Protein AF-0000000087106185 (afdb_homodimer)

InterPro domains:
  IPR029058 Alpha/Beta hydrolase fold [G3DSA:3.40.50.1820] (32-347)
  IPR029058 Alpha/Beta hydrolase fold [SSF53474] (45-347)

Nearest PDB structures (foldseek):
  5g5m-assembly1_A  TM=6.122E-01  e=4.059E-08  Pyrococcus furiosus
  5lcn-assembly2_B  TM=5.912E-01  e=7.758E-08  Pyrococcus furiosus DSM 3638
  5g5c-assembly1_A-2  TM=5.965E-01  e=1.668E-07  Pyrococcus furiosus
  5lcn-assembly1_A  TM=5.802E-01  e=1.877E-07  Pyrococcus furiosus DSM 3638
  5hdf-assembly1_B  TM=4.181E-01  e=1.668E-07  Streptomyces albus

Foldseek 3Di:
DPDDFQLPDDPDDPQAAFDWDFFQDPNWTKIKGRLVVCLVLLAQEEEEEEEAEAQQDFQVSCVSLQSRLQVVLSVVLVPDPPNPHRYHYMYMTTGFDLYDVNNDDPLLSDAVVSPNLQVLVSLVCRLVRVLVVVLVCVVCVLVRSQVVVVPDDDGHSRNHYHQAYEYEYAHSGLQSNQLNQQPPPRHQEYERHLYALQSPLLVLVSCVVSVPPQADVVVPRPSVCCDPNHNVVNLVVCLVGRNCNVLPRPDDQDQDADDDPVSLVSNLVSCLNGHQQGEYEYEHECAEPNRHVVNRVSVLVHVVVCCVPVVVVSNYHYHYDYDYPGYSHCDPVNSVVRSVRVSVVSVPDDDVVVVVVVVD/DPDDFQLPDDPDDPQAAFDWDFFQDPNWTKIKGRLVVCLVLLAQEEEEEEEAEAQQDFQVSCVSLQSNLQVVLSVVLVPDPDNPHRYHYMYMTTGFDCYDVRNDDPLLSDAVLSPNLQVLVSLVCRLVRVLVVVLVCVVCVLVRSQVVVVVDDDRHSRNHYHQAYEYEYAHSGLQSNQLNQQPPPRHQEYERHLHALQSPLLVLVSCVVSVPPQADVVVPRPSVCCDPNHNVVNLVVCLVGRNCNVLPRPDDQDPDADDDPVSLVSNLVSCLNGHQQGEYEYEHECAEPNRHVVNRVSVLVHVVVCCVPVVVVSNYHYHYDYDYPGYSHCDPVNSVVRSVRVSVVSVPDDDVVPVVVVVD

Solvent-accessible surface area (backbone atoms only — not comparable to full-atom values): 38079 Å² total; per-residue (Å²): 124,84,76,75,69,35,62,62,75,71,89,83,69,80,58,58,83,54,48,73,46,76,44,80,52,59,58,36,67,30,38,32,32,26,62,72,59,40,64,84,62,60,29,57,34,28,36,40,35,40,43,32,45,35,76,94,42,29,34,72,66,45,45,60,60,39,20,40,47,38,47,53,52,51,54,53,55,68,67,51,80,71,78,62,92,43,67,37,56,33,28,36,24,40,50,44,51,37,19,55,96,46,52,79,46,75,55,60,72,28,46,59,88,69,66,13,78,53,26,54,61,36,49,48,33,28,27,55,41,42,37,51,52,48,55,58,41,68,36,40,46,58,42,52,51,35,51,60,47,41,74,41,98,72,57,68,55,66,88,42,44,74,80,44,34,34,36,38,9,34,36,49,13,4,32,18,36,45,26,29,40,51,66,34,83,69,37,44,32,37,33,25,32,40,40,44,46,28,60,67,55,48,50,48,52,49,33,54,77,64,64,38,88,59,40,38,77,90,61,73,35,57,66,24,62,52,25,92,66,34,22,53,42,46,50,53,37,36,35,70,48,28,54,42,19,56,77,42,44,94,53,76,68,62,90,59,82,83,75,53,64,68,58,47,51,56,51,47,56,54,41,58,74,30,43,50,55,22,36,41,36,39,39,32,20,62,53,11,80,84,55,37,44,78,54,27,41,53,55,52,54,43,52,53,51,37,40,69,52,91,40,38,87,42,50,47,45,78,45,80,47,71,40,77,85,32,37,69,56,62,42,70,69,54,51,52,52,47,44,54,53,52,51,51,54,62,70,62,57,72,64,75,78,60,61,67,57,70,78,101,126,84,76,75,69,35,63,62,75,70,90,83,68,81,58,59,83,53,48,74,45,76,46,79,52,57,57,36,66,30,38,34,31,27,60,71,60,40,65,84,62,60,29,58,34,28,35,40,33,40,43,32,44,34,76,95,41,30,33,74,67,46,44,60,61,38,21,40,47,38,47,53,52,50,53,52,55,68,67,51,80,72,76,71,86,43,67,36,56,32,31,34,26,40,49,45,50,36,18,56,96,45,53,80,46,74,56,61,72,27,46,59,86,70,65,14,78,54,26,55,62,35,49,50,32,27,28,54,41,41,35,51,52,47,56,60,41,69,37,39,46,58,43,53,53,34,51,59,44,42,75,42,100,73,58,69,55,66,90,42,44,74,79,44,34,33,36,39,10,33,37,50,13,4,32,18,37,44,28,29,39,51,65,34,84,70,36,43,33,37,33,24,32,41,41,43,48,28,61,68,54,47,51,48,52,50,34,54,76,63,64,39,88,58,41,39,77,90,60,74,35,57,64,24,61,53,25,93,66,35,21,53,40,47,51,52,38,36,34,70,49,29,53,42,20,56,76,42,45,94,53,77,67,62,90,60,83,84,76,54,64,68,58,46,53,56,49,46,56,55,41,57,74,30,40,52,54,22,36,41,38,39,38,31,20,62,55,12,80,85,57,37,44,78,54,26,41,55,56,52,53,43,52,53,51,37,40,71,52,92,40,39,86,43,50,48,44,80,44,79,47,70,40,79,85,32,37,68,56,63,43,70,69,53,51,53,53,46,44,54,52,52,51,49,54,62,71,63,57,72,65,74,78,59,61,68,57,69,75,101

Sequence (720 aa):
MPEQNPMQPTAGSSSPTVSKSTILMSGLLVDVYGLAELSPLRPTAVSVLWLYHGRGRAKEDMGAFASRIVSQHNAAAAATSSPATKRGLIAVAFDQRNHGSRLVSDKANESWRGGNERHAVDMYAMVAGMVSDTSGLIDVVEGYLKSELGSGAGAGAGEWRVDQHVALGVSLGGHSTWQALFGEERMVGGVVIIGCPDYMALMSDRAQRSKLATFSAEDAGASFLGSRDFPSDLVAACLRHDPKGILFGTGPVPTSAVSEAAEQQRLRGLLDARVRGKKFLVCSGGDDKLVPYSKAKPFVDFFEEATRTWYADGGVVFENIVYEGVGHAFSEGMIEDSCRFLLDVVNGAAEKGAESRSKIMPEQNPMQPTAGSSSPTVSKSTILMSGLLVDVYGLAELSPLRPTAVSVLWLYHGRGRAKEDMGAFASRIVSQHNAAAAATSSPATKRGLIAVAFDQRNHGSRLVSDKANESWRGGNERHAVDMYAMVAGMVSDTSGLIDVVEGYLKSELGSGAGAGAGEWRVDQHVALGVSLGGHSTWQALFGEERMVGGVVIIGCPDYMALMSDRAQRSKLATFSAEDAGASFLGSRDFPSDLVAACLRHDPKGILFGTGPVPTSAVSEAAEQQRLRGLLDARVRGKKFLVCSGGDDKLVPYSKAKPFVDFFEEATRTWYADGGVVFENIVYEGVGHAFSEGMIEDSCRFLLDVVNGAAEKGAESRSKI

Organism: NCBI:txid702518

Structure (mmCIF, N/CA/C/O backbone):
data_AF-0000000087106185-model_v1
#
loop_
_entity.id
_entity.type
_entity.pdbx_description
1 polymer 'Uncharacterized protein'
#
loop_
_atom_site.group_PDB
_atom_site.id
_atom_site.type_symbol
_atom_site.label_atom_id
_atom_site.label_alt_id
_atom_site.label_comp_id
_atom_site.label_asym_id
_atom_site.label_entity_id
_atom_site.label_seq_id
_atom_site.pdbx_PDB_ins_code
_atom_site.Cartn_x
_atom_site.Cartn_y
_atom_site.Cartn_z
_atom_site.occupancy
_atom_site.B_iso_or_equiv
_atom_site.auth_seq_id
_atom_site.auth_comp_id
_atom_site.auth_asym_id
_atom_site.auth_atom_id
_atom_site.pdbx_PDB_model_num
ATOM 1 N N . MET A 1 1 ? 16.672 11.109 25.281 1 42.31 1 MET A N 1
ATOM 2 C CA . MET A 1 1 ? 15.469 11.492 26.016 1 42.31 1 MET A CA 1
ATOM 3 C C . MET A 1 1 ? 14.227 11.25 25.172 1 42.31 1 MET A C 1
ATOM 5 O O . MET A 1 1 ? 14.258 11.383 23.953 1 42.31 1 MET A O 1
ATOM 9 N N . PRO A 1 2 ? 13.297 10.516 25.812 1 50.59 2 PRO A N 1
ATOM 10 C CA . PRO A 1 2 ? 12.094 10.273 25.016 1 50.59 2 PRO A CA 1
ATOM 11 C C . PRO A 1 2 ? 11.5 11.555 24.438 1 50.59 2 PRO A C 1
ATOM 13 O O . PRO A 1 2 ? 11.531 12.602 25.109 1 50.59 2 PRO A O 1
ATOM 16 N N . GLU A 1 3 ? 11.398 11.617 23.156 1 64.88 3 GLU A N 1
ATOM 17 C CA . GLU A 1 3 ? 10.797 12.766 22.484 1 64.88 3 GLU A CA 1
ATOM 18 C C . GLU A 1 3 ? 9.469 13.141 23.141 1 64.88 3 GLU A C 1
ATOM 20 O O . GLU A 1 3 ? 8.703 12.266 23.547 1 64.88 3 GLU A O 1
ATOM 25 N N . GLN A 1 4 ? 9.344 14.406 23.531 1 72.88 4 GLN A N 1
ATOM 26 C CA . GLN A 1 4 ? 8.109 14.93 24.109 1 72.88 4 GLN A CA 1
ATOM 27 C C . GLN A 1 4 ? 6.902 14.586 23.234 1 72.88 4 GLN A C 1
ATOM 29 O O . GLN A 1 4 ? 6.988 14.633 22.016 1 72.88 4 GLN A O 1
ATOM 34 N N . ASN A 1 5 ? 5.871 14.055 23.844 1 81.19 5 ASN A N 1
ATOM 35 C CA . ASN A 1 5 ? 4.613 13.789 23.156 1 81.19 5 ASN A CA 1
ATOM 36 C C . ASN A 1 5 ? 3.992 15.07 22.609 1 81.19 5 ASN A C 1
ATOM 38 O O . ASN A 1 5 ? 3.59 15.945 23.375 1 81.19 5 ASN A O 1
ATOM 42 N N . PRO A 1 6 ? 3.916 15.195 21.391 1 84.81 6 PRO A N 1
ATOM 43 C CA . PRO A 1 6 ? 3.369 16.438 20.812 1 84.81 6 PRO A CA 1
ATOM 44 C C . PRO A 1 6 ? 1.867 16.578 21.047 1 84.81 6 PRO A C 1
ATOM 46 O O . PRO A 1 6 ? 1.305 17.656 20.828 1 84.81 6 PRO A O 1
ATOM 49 N N . MET A 1 7 ? 1.148 15.516 21.469 1 80.56 7 MET A N 1
ATOM 50 C CA . MET A 1 7 ? -0.306 15.539 21.594 1 80.56 7 MET A CA 1
ATOM 51 C C . MET A 1 7 ? -0.729 15.602 23.062 1 80.56 7 MET A C 1
ATOM 53 O O . MET A 1 7 ? -1.841 15.195 23.406 1 80.56 7 MET A O 1
ATOM 57 N N . GLN A 1 8 ? 0.095 16.031 23.891 1 72 8 GLN A N 1
ATOM 58 C CA . GLN A 1 8 ? -0.279 16.094 25.312 1 72 8 GLN A CA 1
ATOM 59 C C . GLN A 1 8 ? -1.51 16.969 25.516 1 72 8 GLN A C 1
ATOM 61 O O . GLN A 1 8 ? -1.581 18.078 24.984 1 72 8 GLN A O 1
ATOM 66 N N . PRO A 1 9 ? -2.578 16.219 26.031 1 61.91 9 PRO A N 1
ATOM 67 C CA . PRO A 1 9 ? -3.793 17 26.281 1 61.91 9 PRO A CA 1
ATOM 68 C C . PRO A 1 9 ? -3.537 18.234 27.156 1 61.91 9 PRO A C 1
ATOM 70 O O . PRO A 1 9 ? -2.639 18.219 28 1 61.91 9 PRO A O 1
ATOM 73 N N . THR A 1 10 ? -3.934 19.375 26.688 1 51.44 10 THR A N 1
ATOM 74 C CA . THR A 1 10 ? -3.936 20.5 27.609 1 51.44 10 THR A CA 1
ATOM 75 C C . THR A 1 10 ? -4.785 20.172 28.844 1 51.44 10 THR A C 1
ATOM 77 O O . THR A 1 10 ? -5.844 19.562 28.719 1 51.44 10 THR A O 1
ATOM 80 N N . ALA A 1 11 ? -4.309 20.25 30.062 1 45.72 11 ALA A N 1
ATOM 81 C CA . ALA A 1 11 ? -4.949 20.078 31.359 1 45.72 11 ALA A CA 1
ATOM 82 C C . ALA A 1 11 ? -6.316 20.75 31.391 1 45.72 11 ALA A C 1
ATOM 84 O O . ALA A 1 11 ? -6.457 21.906 30.969 1 45.72 11 ALA A O 1
ATOM 85 N N . GLY A 1 12 ? -7.551 20 31.672 1 46.62 12 GLY A N 1
ATOM 86 C CA . GLY A 1 12 ? -8.844 20.531 32.062 1 46.62 12 GLY A CA 1
ATOM 87 C C . GLY A 1 12 ? -9.945 20.25 31.062 1 46.62 12 GLY A C 1
ATOM 88 O O . GLY A 1 12 ? -11.094 20.641 31.266 1 46.62 12 GLY A O 1
ATOM 89 N N . SER A 1 13 ? -9.695 20.172 29.75 1 50.31 13 SER A N 1
ATOM 90 C CA . SER A 1 13 ? -10.852 20.266 28.859 1 50.31 13 SER A CA 1
ATOM 91 C C . SER A 1 13 ? -11.57 18.922 28.75 1 50.31 13 SER A C 1
ATOM 93 O O . SER A 1 13 ? -10.93 17.891 28.531 1 50.31 13 SER A O 1
ATOM 95 N N . SER A 1 14 ? -12.648 18.812 29.484 1 53.62 14 SER A N 1
ATOM 96 C CA . SER A 1 14 ? -13.586 17.703 29.344 1 53.62 14 SER A CA 1
ATOM 97 C C . SER A 1 14 ? -13.859 17.391 27.875 1 53.62 14 SER A C 1
ATOM 99 O O . SER A 1 14 ? -14.367 18.234 27.141 1 53.62 14 SER A O 1
ATOM 101 N N . SER A 1 15 ? -13.086 16.625 27.203 1 62.66 15 SER A N 1
ATOM 102 C CA . SER A 1 15 ? -13.344 16.281 25.797 1 62.66 15 SER A CA 1
ATOM 103 C C . SER A 1 15 ? -14.711 15.617 25.641 1 62.66 15 SER A C 1
ATOM 105 O O . SER A 1 15 ? -15.078 14.742 26.422 1 62.66 15 SER A O 1
ATOM 107 N N . PRO A 1 16 ? -15.633 16.312 24.875 1 71.38 16 PRO A N 1
ATOM 108 C CA . PRO A 1 16 ? -16.891 15.602 24.609 1 71.38 16 PRO A CA 1
ATOM 109 C C . PRO A 1 16 ? -16.688 14.125 24.281 1 71.38 16 PRO A C 1
ATOM 111 O O . PRO A 1 16 ? -15.578 13.719 23.906 1 71.38 16 PRO A O 1
ATOM 114 N N . THR A 1 17 ? -17.578 13.328 24.781 1 86.31 17 THR A N 1
ATOM 115 C CA . THR A 1 17 ? -17.453 11.891 24.562 1 86.31 17 THR A CA 1
ATOM 116 C C . THR A 1 17 ? -18.312 11.453 23.375 1 86.31 17 THR A C 1
ATOM 118 O O . THR A 1 17 ? -19.484 11.805 23.297 1 86.31 17 THR A O 1
ATOM 121 N N . VAL A 1 18 ? -17.703 11.039 22.391 1 95.12 18 VAL A N 1
ATOM 122 C CA . VAL A 1 18 ? -18.391 10.352 21.312 1 95.12 18 VAL A CA 1
ATOM 123 C C . VAL A 1 18 ? -18.141 8.852 21.406 1 95.12 18 VAL A C 1
ATOM 125 O O . VAL A 1 18 ? -17.266 8.406 22.156 1 95.12 18 VAL A O 1
ATOM 128 N N . SER A 1 19 ? -19.031 8.102 20.719 1 97.06 19 SER A N 1
ATOM 129 C CA . SER A 1 19 ? -18.844 6.652 20.734 1 97.06 19 SER A CA 1
ATOM 130 C C . SER A 1 19 ? -17.484 6.27 20.156 1 97.06 19 SER A C 1
ATOM 132 O O . SER A 1 19 ? -16.938 6.977 19.312 1 97.06 19 SER A O 1
ATOM 134 N N . LYS A 1 20 ? -16.891 5.23 20.641 1 97.44 20 LYS A N 1
ATOM 135 C CA . LYS A 1 20 ? -15.664 4.637 20.125 1 97.44 20 LYS A CA 1
ATOM 136 C C . LYS A 1 20 ? -15.805 3.125 19.969 1 97.44 20 LYS A C 1
ATOM 138 O O . LYS A 1 20 ? -16.219 2.439 20.906 1 97.44 20 LYS A O 1
ATOM 143 N N . SER A 1 21 ? -15.547 2.635 18.844 1 96.75 21 SER A N 1
ATOM 144 C CA . SER A 1 21 ? -15.469 1.201 18.594 1 96.75 21 SER A CA 1
ATOM 145 C C . SER A 1 21 ? -14.133 0.828 17.953 1 96.75 21 SER A C 1
ATOM 147 O O . SER A 1 21 ? -13.594 1.572 17.125 1 96.75 21 SER A O 1
ATOM 149 N N . THR A 1 22 ? -13.531 -0.241 18.391 1 98.25 22 THR A N 1
ATOM 150 C CA . THR A 1 22 ? -12.344 -0.775 17.734 1 98.25 22 THR A CA 1
ATOM 151 C C . THR A 1 22 ? -12.703 -1.951 16.828 1 98.25 22 THR A C 1
ATOM 153 O O . THR A 1 22 ? -13.227 -2.963 17.297 1 98.25 22 THR A O 1
ATOM 156 N N . ILE A 1 23 ? -12.516 -1.803 15.609 1 98 23 ILE A N 1
ATOM 157 C CA . ILE A 1 23 ? -12.875 -2.789 14.602 1 98 23 ILE A CA 1
ATOM 158 C C . ILE A 1 23 ? -11.617 -3.338 13.938 1 98 23 ILE A C 1
ATOM 160 O O . ILE A 1 23 ? -10.719 -2.574 13.562 1 98 23 ILE A O 1
ATOM 164 N N . LEU A 1 24 ? -11.477 -4.66 13.867 1 98 24 LEU A N 1
ATOM 165 C CA . LEU A 1 24 ? -10.398 -5.254 13.086 1 98 24 LEU A CA 1
ATOM 166 C C . LEU A 1 24 ? -10.672 -5.129 11.594 1 98 24 LEU A C 1
ATOM 168 O O . LEU A 1 24 ? -11.648 -5.691 11.086 1 98 24 LEU A O 1
ATOM 172 N N . MET A 1 25 ? -9.883 -4.301 10.922 1 97.88 25 MET A N 1
ATOM 173 C CA . MET A 1 25 ? -9.977 -4.121 9.477 1 97.88 25 MET A CA 1
ATOM 174 C C . MET A 1 25 ? -8.656 -4.5 8.797 1 97.88 25 MET A C 1
ATOM 176 O O . MET A 1 25 ? -7.637 -3.842 9.008 1 97.88 25 MET A O 1
ATOM 180 N N . SER A 1 26 ? -8.664 -5.484 7.973 1 94.31 26 SER A N 1
ATOM 181 C CA . SER A 1 26 ? -7.484 -5.824 7.18 1 94.31 26 SER A CA 1
ATOM 182 C C . SER A 1 26 ? -6.27 -6.074 8.07 1 94.31 26 SER A C 1
ATOM 184 O O . SER A 1 26 ? -5.188 -5.543 7.816 1 94.31 26 SER A O 1
ATOM 186 N N . GLY A 1 27 ? -6.48 -6.691 9.148 1 95.94 27 GLY A N 1
ATOM 187 C CA . GLY A 1 27 ? -5.391 -7.051 10.047 1 95.94 27 GLY A CA 1
ATOM 188 C C . GLY A 1 27 ? -4.961 -5.914 10.953 1 95.94 27 GLY A C 1
ATOM 189 O O . GLY A 1 27 ? -3.967 -6.027 11.672 1 95.94 27 GLY A O 1
ATOM 190 N N . LEU A 1 28 ? -5.676 -4.805 10.938 1 98.19 28 LEU A N 1
ATOM 191 C CA . LEU A 1 28 ? -5.359 -3.635 11.75 1 98.19 28 LEU A CA 1
ATOM 192 C C . LEU A 1 28 ? -6.484 -3.344 12.742 1 98.19 28 LEU A C 1
ATOM 194 O O . LEU A 1 28 ? -7.664 -3.391 12.383 1 98.19 28 LEU A O 1
ATOM 198 N N . LEU A 1 29 ? -6.109 -3.129 13.992 1 98.69 29 LEU A N 1
ATOM 199 C CA . LEU A 1 29 ? -7.082 -2.633 14.961 1 98.69 29 LEU A CA 1
ATOM 200 C C . LEU A 1 29 ? -7.359 -1.148 14.742 1 98.69 29 LEU A C 1
ATOM 202 O O . LEU A 1 29 ? -6.496 -0.307 15 1 98.69 29 LEU A O 1
ATOM 206 N N . VAL A 1 30 ? -8.578 -0.856 14.305 1 98.81 30 VAL A N 1
ATOM 207 C CA . VAL A 1 30 ? -8.93 0.501 13.906 1 98.81 30 VAL A CA 1
ATOM 208 C C . VAL A 1 30 ? -9.938 1.084 14.891 1 98.81 30 VAL A C 1
ATOM 210 O O . VAL A 1 30 ? -11.031 0.54 15.062 1 98.81 30 VAL A O 1
ATOM 213 N N . ASP A 1 31 ? -9.57 2.154 15.539 1 98.81 31 ASP A N 1
ATOM 214 C CA . ASP A 1 31 ? -10.508 2.893 16.375 1 98.81 31 ASP A CA 1
ATOM 215 C C . ASP A 1 31 ? -11.398 3.807 15.531 1 98.81 31 ASP A C 1
ATOM 217 O O . ASP A 1 31 ? -10.891 4.625 14.758 1 98.81 31 ASP A O 1
ATOM 221 N N . VAL A 1 32 ? -12.664 3.602 15.688 1 98.75 32 VAL A N 1
ATOM 222 C CA . VAL A 1 32 ? -13.641 4.418 14.977 1 98.75 32 VAL A CA 1
ATOM 223 C C . VAL A 1 32 ? -14.406 5.281 15.977 1 98.75 32 VAL A C 1
ATOM 225 O O . VAL A 1 32 ? -15.062 4.762 16.891 1 98.75 32 VAL A O 1
ATOM 228 N N . TYR A 1 33 ? -14.352 6.59 15.828 1 98.5 33 TYR A N 1
ATOM 229 C CA . TYR A 1 33 ? -15.031 7.551 16.688 1 98.5 33 TYR A CA 1
ATOM 230 C C . TYR A 1 33 ? -16.266 8.117 15.992 1 98.5 33 TYR A C 1
ATOM 232 O O . TYR A 1 33 ? -16.172 8.625 14.875 1 98.5 33 TYR A O 1
ATOM 240 N N . GLY A 1 34 ? -17.438 7.992 16.656 1 97.5 34 GLY A N 1
ATOM 241 C CA . GLY A 1 34 ? -18.672 8.602 16.156 1 97.5 34 GLY A CA 1
ATOM 242 C C . GLY A 1 34 ? -19.531 7.652 15.352 1 97.5 34 GLY A C 1
ATOM 243 O O . GLY A 1 34 ? -20.484 8.07 14.703 1 97.5 34 GLY A O 1
ATOM 244 N N . LEU A 1 35 ? -19.203 6.352 15.359 1 96.38 35 LEU A N 1
ATOM 245 C CA . LEU A 1 35 ? -19.922 5.41 14.508 1 96.38 35 LEU A CA 1
ATOM 246 C C . LEU A 1 35 ? -21.359 5.258 14.969 1 96.38 35 LEU A C 1
ATOM 248 O O . LEU A 1 35 ? -22.281 5.297 14.156 1 96.38 35 LEU A O 1
ATOM 252 N N . ALA A 1 36 ? -21.609 5.074 16.234 1 93.94 36 ALA A N 1
ATOM 253 C CA . ALA A 1 36 ? -22.953 4.852 16.766 1 93.94 36 ALA A CA 1
ATOM 254 C C . ALA A 1 36 ? -23.859 6.047 16.5 1 93.94 36 ALA A C 1
ATOM 256 O O . ALA A 1 36 ? -25.062 5.891 16.328 1 93.94 36 ALA A O 1
ATOM 257 N N . GLU A 1 37 ? -23.281 7.219 16.453 1 92.75 37 GLU A N 1
ATOM 258 C CA . GLU A 1 37 ? -24.031 8.453 16.266 1 92.75 37 GLU A CA 1
ATOM 259 C C . GLU A 1 37 ? -24.578 8.562 14.852 1 92.75 37 GLU A C 1
ATOM 261 O O . GLU A 1 37 ? -25.469 9.383 14.578 1 92.75 37 GLU A O 1
ATOM 266 N N . LEU A 1 38 ? -24.109 7.711 13.914 1 91.5 38 LEU A N 1
ATOM 267 C CA . LEU A 1 38 ? -24.578 7.77 12.531 1 91.5 38 LEU A CA 1
ATOM 268 C C . LEU A 1 38 ? -26.016 7.281 12.422 1 91.5 38 LEU A C 1
ATOM 270 O O . LEU A 1 38 ? -26.781 7.754 11.578 1 91.5 38 LEU A O 1
ATOM 274 N N . SER A 1 39 ? -26.375 6.332 13.258 1 87.75 39 SER A N 1
ATOM 275 C CA . SER A 1 39 ? -27.688 5.699 13.148 1 87.75 39 SER A CA 1
ATOM 276 C C . SER A 1 39 ? -28.797 6.707 13.367 1 87.75 39 SER A C 1
ATOM 278 O O . SER A 1 39 ? -29.688 6.855 12.523 1 87.75 39 SER A O 1
ATOM 280 N N . PRO A 1 40 ? -28.734 7.457 14.461 1 86 40 PRO A N 1
ATOM 281 C CA . PRO A 1 40 ? -29.797 8.445 14.648 1 86 40 PRO A CA 1
ATOM 282 C C . PRO A 1 40 ? -29.703 9.609 13.664 1 86 40 PRO A C 1
ATOM 284 O O . PRO A 1 40 ? -30.719 10.242 13.359 1 86 40 PRO A O 1
ATOM 287 N N . LEU A 1 41 ? -28.578 9.859 13.109 1 84.5 41 LEU A N 1
ATOM 288 C CA . LEU A 1 41 ? -28.391 10.945 12.156 1 84.5 41 LEU A CA 1
ATOM 289 C C . LEU A 1 41 ? -28.984 10.578 10.797 1 84.5 41 LEU A C 1
ATOM 291 O O . LEU A 1 41 ? -29.5 11.445 10.086 1 84.5 41 LEU A O 1
ATOM 295 N N . ARG A 1 42 ? -28.922 9.305 10.461 1 83.94 42 ARG A N 1
ATOM 296 C CA . ARG A 1 42 ? -29.406 8.773 9.188 1 83.94 42 ARG A CA 1
ATOM 297 C C . ARG A 1 42 ? -28.859 9.586 8.016 1 83.94 42 ARG A C 1
ATOM 299 O O . ARG A 1 42 ? -29.625 10.062 7.176 1 83.94 42 ARG A O 1
ATOM 306 N N . PRO A 1 43 ? -27.562 9.672 7.965 1 88.88 43 PRO A N 1
ATOM 307 C CA . PRO A 1 43 ? -26.984 10.453 6.867 1 88.88 43 PRO A CA 1
ATOM 308 C C . PRO A 1 43 ? -27.125 9.766 5.516 1 88.88 43 PRO A C 1
ATOM 310 O O . PRO A 1 43 ? -27.438 8.57 5.457 1 88.88 43 PRO A O 1
ATOM 313 N N . THR A 1 44 ? -27.016 10.594 4.484 1 87.38 44 THR A N 1
ATOM 314 C CA . THR A 1 44 ? -26.969 10.016 3.145 1 87.38 44 THR A CA 1
ATOM 315 C C . THR A 1 44 ? -25.516 9.773 2.715 1 87.38 44 THR A C 1
ATOM 317 O O . THR A 1 44 ? -25.25 8.898 1.884 1 87.38 44 THR A O 1
ATOM 320 N N . ALA A 1 45 ? -24.656 10.594 3.281 1 93.5 45 ALA A N 1
ATOM 321 C CA . ALA A 1 45 ? -23.219 10.5 2.979 1 93.5 45 ALA A CA 1
ATOM 322 C C . ALA A 1 45 ? -22.391 10.641 4.246 1 93.5 45 ALA A C 1
ATOM 324 O O . ALA A 1 45 ? -22.797 11.312 5.195 1 93.5 45 ALA A O 1
ATOM 325 N N . VAL A 1 46 ? -21.281 9.977 4.223 1 96.25 46 VAL A N 1
ATOM 326 C CA . VAL A 1 46 ? -20.406 10 5.387 1 96.25 46 VAL A CA 1
ATOM 327 C C . VAL A 1 46 ? -19 10.375 4.961 1 96.25 46 VAL A C 1
ATOM 329 O O . VAL A 1 46 ? -18.469 9.852 3.977 1 96.25 46 VAL A O 1
ATOM 332 N N . SER A 1 47 ? -18.375 11.359 5.648 1 98.12 47 SER A N 1
ATOM 333 C CA . SER A 1 47 ? -16.953 11.672 5.539 1 98.12 47 SER A CA 1
ATOM 334 C C . SER A 1 47 ? -16.141 10.906 6.578 1 98.12 47 SER A C 1
ATOM 336 O O . SER A 1 47 ? -16.562 10.773 7.73 1 98.12 47 SER A O 1
ATOM 338 N N . VAL A 1 48 ? -15.031 10.359 6.152 1 98.88 48 VAL A N 1
ATOM 339 C CA . VAL A 1 48 ? -14.109 9.695 7.062 1 98.88 48 VAL A CA 1
ATOM 340 C C . VAL A 1 48 ? -12.852 10.539 7.242 1 98.88 48 VAL A C 1
ATOM 342 O O . VAL A 1 48 ? -12.188 10.891 6.266 1 98.88 48 VAL A O 1
ATOM 345 N N . LEU A 1 49 ? -12.562 10.906 8.469 1 98.94 49 LEU A N 1
ATOM 346 C CA . LEU A 1 49 ? -11.328 11.57 8.844 1 98.94 49 LEU A CA 1
ATOM 347 C C . LEU A 1 49 ? -10.297 10.562 9.352 1 98.94 49 LEU A C 1
ATOM 349 O O . LEU A 1 49 ? -10.484 9.961 10.406 1 98.94 49 LEU A O 1
ATOM 353 N N . TRP A 1 50 ? -9.258 10.391 8.625 1 99 50 TRP A N 1
ATOM 354 C CA . TRP A 1 50 ? -8.148 9.508 9.008 1 99 50 TRP A CA 1
ATOM 355 C C . TRP A 1 50 ? -7.141 10.25 9.875 1 99 50 TRP A C 1
ATOM 357 O O . TRP A 1 50 ? -6.625 11.305 9.477 1 99 50 TRP A O 1
ATOM 367 N N . LEU A 1 51 ? -6.812 9.695 11.062 1 98.94 51 LEU A N 1
ATOM 368 C CA . LEU A 1 51 ? -5.922 10.344 12.016 1 98.94 51 LEU A CA 1
ATOM 369 C C . LEU A 1 51 ? -4.605 9.586 12.141 1 98.94 51 LEU A C 1
ATOM 371 O O . LEU A 1 51 ? -4.602 8.391 12.438 1 98.94 51 LEU A O 1
ATOM 375 N N . TYR A 1 52 ? -3.506 10.289 11.922 1 98.88 52 TYR A N 1
ATOM 376 C CA . TYR A 1 52 ? -2.178 9.688 11.969 1 98.88 52 TYR A CA 1
ATOM 377 C C . TYR A 1 52 ? -1.379 10.219 13.148 1 98.88 52 TYR A C 1
ATOM 379 O O . TYR A 1 52 ? -1.11 11.422 13.234 1 98.88 52 TYR A O 1
ATOM 387 N N . HIS A 1 53 ? -0.961 9.352 14.047 1 98.62 53 HIS A N 1
ATOM 388 C CA . HIS A 1 53 ? -0.231 9.758 15.242 1 98.62 53 HIS A CA 1
ATOM 389 C C . HIS A 1 53 ? 1.251 9.953 14.945 1 98.62 53 HIS A C 1
ATOM 391 O O . HIS A 1 53 ? 1.715 9.633 13.844 1 98.62 53 HIS A O 1
ATOM 397 N N . GLY A 1 54 ? 1.992 10.523 15.883 1 97.94 54 GLY A N 1
ATOM 398 C CA . GLY A 1 54 ? 3.416 10.789 15.742 1 97.94 54 GLY A CA 1
ATOM 399 C C . GLY A 1 54 ? 4.281 9.594 16.109 1 97.94 54 GLY A C 1
ATOM 400 O O . GLY A 1 54 ? 3.77 8.562 16.531 1 97.94 54 GLY A O 1
ATOM 401 N N . ARG A 1 55 ? 5.562 9.734 15.875 1 97.38 55 ARG A N 1
ATOM 402 C CA . ARG A 1 55 ? 6.516 8.68 16.219 1 97.38 55 ARG A CA 1
ATOM 403 C C . ARG A 1 55 ? 6.527 8.414 17.719 1 97.38 55 ARG A C 1
ATOM 405 O O . ARG A 1 55 ? 6.504 9.352 18.516 1 97.38 55 ARG A O 1
ATOM 412 N N . GLY A 1 56 ? 6.543 7.188 18.078 1 96.06 56 GLY A N 1
ATOM 413 C CA . GLY A 1 56 ? 6.578 6.785 19.469 1 96.06 56 GLY A CA 1
ATOM 414 C C . GLY A 1 56 ? 5.223 6.852 20.156 1 96.06 56 GLY A C 1
ATOM 415 O O . GLY A 1 56 ? 5.113 6.598 21.359 1 96.06 56 GLY A O 1
ATOM 416 N N . ARG A 1 57 ? 4.203 7.176 19.391 1 96.88 57 ARG A N 1
ATOM 417 C CA . ARG A 1 57 ? 2.852 7.285 19.938 1 96.88 57 ARG A CA 1
ATOM 418 C C . ARG A 1 57 ? 1.98 6.125 19.453 1 96.88 57 ARG A C 1
ATOM 420 O O . ARG A 1 57 ? 2.488 5.145 18.906 1 96.88 57 ARG A O 1
ATOM 427 N N . ALA A 1 58 ? 0.684 6.23 19.703 1 97.94 58 ALA A N 1
ATOM 428 C CA . ALA A 1 58 ? -0.288 5.199 19.328 1 97.94 58 ALA A CA 1
ATOM 429 C C . ALA A 1 58 ? -1.619 5.824 18.922 1 97.94 58 ALA A C 1
ATOM 431 O O . ALA A 1 58 ? -1.833 7.023 19.109 1 97.94 58 ALA A O 1
ATOM 432 N N . LYS A 1 59 ? -2.438 4.988 18.375 1 98.25 59 LYS A N 1
ATOM 433 C CA . LYS A 1 59 ? -3.715 5.473 17.859 1 98.25 59 LYS A CA 1
ATOM 434 C C . LYS A 1 59 ? -4.551 6.109 18.969 1 98.25 59 LYS A C 1
ATOM 436 O O . LYS A 1 59 ? -5.312 7.047 18.719 1 98.25 59 LYS A O 1
ATOM 441 N N . GLU A 1 60 ? -4.426 5.711 20.234 1 97.06 60 GLU A N 1
ATOM 442 C CA . GLU A 1 60 ? -5.191 6.238 21.359 1 97.06 60 GLU A CA 1
ATOM 443 C C . GLU A 1 60 ? -4.883 7.711 21.594 1 97.06 60 GLU A C 1
ATOM 445 O O . GLU A 1 60 ? -5.734 8.461 22.078 1 97.06 60 GLU A O 1
ATOM 450 N N . ASP A 1 61 ? -3.684 8.094 21.172 1 96.88 61 ASP A N 1
ATOM 451 C CA . ASP A 1 61 ? -3.27 9.477 21.375 1 96.88 61 ASP A CA 1
ATOM 452 C C . ASP A 1 61 ? -4.082 10.43 20.5 1 96.88 61 ASP A C 1
ATOM 454 O O . ASP A 1 61 ? -4.098 11.641 20.734 1 96.88 61 ASP A O 1
ATOM 458 N N . MET A 1 62 ? -4.785 9.883 19.516 1 97.44 62 MET A N 1
ATOM 459 C CA . MET A 1 62 ? -5.562 10.719 18.609 1 97.44 62 MET A CA 1
ATOM 460 C C . MET A 1 62 ? -6.996 10.875 19.094 1 97.44 62 MET A C 1
ATOM 462 O O . MET A 1 62 ? -7.773 11.648 18.531 1 97.44 62 MET A O 1
ATOM 466 N N . GLY A 1 63 ? -7.383 10.188 20.172 1 96.75 63 GLY A N 1
ATOM 467 C CA . GLY A 1 63 ? -8.758 10.07 20.625 1 96.75 63 GLY A CA 1
ATOM 468 C C . GLY A 1 63 ? -9.367 11.406 21.016 1 96.75 63 GLY A C 1
ATOM 469 O O . GLY A 1 63 ? -10.531 11.672 20.719 1 96.75 63 GLY A O 1
ATOM 470 N N . ALA A 1 64 ? -8.586 12.266 21.734 1 95.25 64 ALA A N 1
ATOM 471 C CA . ALA A 1 64 ? -9.117 13.539 22.203 1 95.25 64 ALA A CA 1
ATOM 472 C C . ALA A 1 64 ? -9.5 14.43 21.016 1 95.25 64 ALA A C 1
ATOM 474 O O . ALA A 1 64 ? -10.57 15.039 21.016 1 95.25 64 ALA A O 1
ATOM 475 N N . PHE A 1 65 ? -8.648 14.531 20.062 1 97.12 65 PHE A N 1
ATOM 476 C CA . PHE A 1 65 ? -8.953 15.328 18.891 1 97.12 65 PHE A CA 1
ATOM 477 C C . PHE A 1 65 ? -10.141 14.75 18.141 1 97.12 65 PHE A C 1
ATOM 479 O O . PHE A 1 65 ? -11.031 15.484 17.703 1 97.12 65 PHE A O 1
ATOM 486 N N . ALA A 1 66 ? -10.109 13.359 17.953 1 98 66 ALA A N 1
ATOM 487 C CA . ALA A 1 66 ? -11.203 12.672 17.266 1 98 66 ALA A CA 1
ATOM 488 C C . ALA A 1 66 ? -12.547 13.023 17.906 1 98 66 ALA A C 1
ATOM 490 O O . ALA A 1 66 ? -13.492 13.398 17.203 1 98 66 ALA A O 1
ATOM 491 N N . SER A 1 67 ? -12.609 12.922 19.188 1 97 67 SER A N 1
ATOM 492 C CA . SER A 1 67 ? -13.844 13.18 19.922 1 97 67 SER A CA 1
ATOM 493 C C . SER A 1 67 ? -14.273 14.633 19.781 1 97 67 SER A C 1
ATOM 495 O O . SER A 1 67 ? -15.461 14.922 19.594 1 97 67 SER A O 1
ATOM 497 N N . ARG A 1 68 ? -13.344 15.5 19.828 1 96 68 ARG A N 1
ATOM 498 C CA . ARG A 1 68 ? -13.633 16.922 19.734 1 96 68 ARG A CA 1
ATOM 499 C C . ARG A 1 68 ? -14.25 17.281 18.391 1 96 68 ARG A C 1
ATOM 501 O O . ARG A 1 68 ? -15.305 17.922 18.344 1 96 68 ARG A O 1
ATOM 508 N N . ILE A 1 69 ? -13.648 16.859 17.359 1 97.69 69 ILE A N 1
ATOM 509 C CA . ILE A 1 69 ? -14.086 17.312 16.031 1 97.69 69 ILE A CA 1
ATOM 510 C C . ILE A 1 69 ? -15.406 16.625 15.672 1 97.69 69 ILE A C 1
ATOM 512 O O . ILE A 1 69 ? -16.281 17.25 15.062 1 97.69 69 ILE A O 1
ATOM 516 N N . VAL A 1 70 ? -15.57 15.32 15.977 1 97.56 70 VAL A N 1
ATOM 517 C CA . VAL A 1 70 ? -16.812 14.617 15.688 1 97.56 70 VAL A CA 1
ATOM 518 C C . VAL A 1 70 ? -17.953 15.234 16.484 1 97.56 70 VAL A C 1
ATOM 520 O O . VAL A 1 70 ? -19.062 15.422 15.953 1 97.56 70 VAL A O 1
ATOM 523 N N . SER A 1 71 ? -17.688 15.562 17.734 1 96.06 71 SER A N 1
ATOM 524 C CA . SER A 1 71 ? -18.703 16.219 18.562 1 96.06 71 SER A CA 1
ATOM 525 C C . SER A 1 71 ? -19.109 17.562 17.984 1 96.06 71 SER A C 1
ATOM 527 O O . SER A 1 71 ? -20.297 17.891 17.938 1 96.06 71 SER A O 1
ATOM 529 N N . GLN A 1 72 ? -18.125 18.297 17.578 1 95.5 72 GLN A N 1
ATOM 530 C CA . GLN A 1 72 ? -18.406 19.594 16.984 1 95.5 72 GLN A CA 1
ATOM 531 C C . GLN A 1 72 ? -19.25 19.453 15.719 1 95.5 72 GLN A C 1
ATOM 533 O O . GLN A 1 72 ? -20.219 20.203 15.516 1 95.5 72 GLN A O 1
ATOM 538 N N . HIS A 1 73 ? -18.922 18.516 14.883 1 95.69 73 HIS A N 1
ATOM 539 C CA . HIS A 1 73 ? -19.688 18.266 13.664 1 95.69 73 HIS A CA 1
ATOM 540 C C . HIS A 1 73 ? -21.125 17.891 13.992 1 95.69 73 HIS A C 1
ATOM 542 O O . HIS A 1 73 ? -22.062 18.406 13.383 1 95.69 73 HIS A O 1
ATOM 548 N N . ASN A 1 74 ? -21.281 16.953 14.93 1 92.31 74 ASN A N 1
ATOM 549 C CA . ASN A 1 74 ? -22.609 16.484 15.312 1 92.31 74 ASN A CA 1
ATOM 550 C C . ASN A 1 74 ? -23.469 17.609 15.883 1 92.31 74 ASN A C 1
ATOM 552 O O . ASN A 1 74 ? -24.672 17.688 15.617 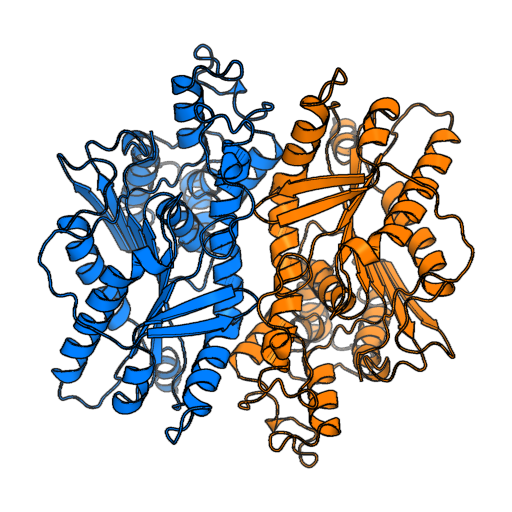1 92.31 74 ASN A O 1
ATOM 556 N N . ALA A 1 75 ? -22.859 18.438 16.672 1 90.44 75 ALA A N 1
ATOM 557 C CA . ALA A 1 75 ? -23.578 19.562 17.266 1 90.44 75 ALA A CA 1
ATOM 558 C C . ALA A 1 75 ? -24.078 20.516 16.188 1 90.44 75 ALA A C 1
ATOM 560 O O . ALA A 1 75 ? -25.203 21 16.25 1 90.44 75 ALA A O 1
ATOM 561 N N . ALA A 1 76 ? -23.312 20.734 15.219 1 87.25 76 ALA A N 1
ATOM 562 C CA . ALA A 1 76 ? -23.688 21.625 14.125 1 87.25 76 ALA A CA 1
ATOM 563 C C . ALA A 1 76 ? -24.797 21 13.281 1 87.25 76 ALA A C 1
ATOM 565 O O . ALA A 1 76 ? -25.719 21.688 12.844 1 87.25 76 ALA A O 1
ATOM 566 N N . ALA A 1 77 ? -24.719 19.75 13.039 1 83 77 ALA A N 1
ATOM 567 C CA . ALA A 1 77 ? -25.719 19.047 12.258 1 83 77 ALA A CA 1
ATOM 568 C C . ALA A 1 77 ? -27.078 19.047 12.969 1 83 77 ALA A C 1
ATOM 570 O O . ALA A 1 77 ? -28.125 19.141 12.328 1 83 77 ALA A O 1
ATOM 571 N N . ALA A 1 78 ? -27.031 18.891 14.25 1 79.75 78 ALA A N 1
ATOM 572 C CA . ALA A 1 78 ? -28.266 18.891 15.047 1 79.75 78 ALA A CA 1
ATOM 573 C C . ALA A 1 78 ? -28.922 20.281 15.047 1 79.75 78 ALA A C 1
ATOM 575 O O . ALA A 1 78 ? -30.141 20.391 15.148 1 79.75 78 ALA A O 1
ATOM 576 N N . ALA A 1 79 ? -28.141 21.203 14.961 1 77.81 79 ALA A N 1
ATOM 577 C CA . ALA A 1 79 ? -28.625 22.578 15.008 1 77.81 79 ALA A CA 1
ATOM 578 C C . ALA A 1 79 ? -29.25 22.984 13.672 1 77.81 79 ALA A C 1
ATOM 580 O O . ALA A 1 79 ? -30.047 23.938 13.609 1 77.81 79 ALA A O 1
ATOM 581 N N . THR A 1 80 ? -28.828 22.391 12.656 1 69.38 80 THR A N 1
ATOM 582 C CA . THR A 1 80 ? -29.359 22.734 11.344 1 69.38 80 THR A CA 1
ATOM 583 C C . THR A 1 80 ? -30.672 22 11.078 1 69.38 80 THR A C 1
ATOM 585 O O . THR A 1 80 ? -30.766 20.797 11.305 1 69.38 80 THR A O 1
ATOM 588 N N . SER A 1 81 ? -31.984 22.594 11.117 1 58.41 81 SER A N 1
ATOM 589 C CA . SER A 1 81 ? -33.344 22.094 10.938 1 58.41 81 SER A CA 1
ATOM 590 C C . SER A 1 81 ? -33.531 21.469 9.562 1 58.41 81 SER A C 1
ATOM 592 O O . SER A 1 81 ? -34.531 20.797 9.297 1 58.41 81 SER A O 1
ATOM 594 N N . SER A 1 82 ? -32.844 21.875 8.531 1 54 82 SER A N 1
ATOM 595 C CA . SER A 1 82 ? -33.188 21.391 7.199 1 54 82 SER A CA 1
ATOM 596 C C . SER A 1 82 ? -32.844 19.922 7.031 1 54 82 SER A C 1
ATOM 598 O O . SER A 1 82 ? -31.719 19.516 7.312 1 54 82 SER A O 1
ATOM 600 N N . PRO A 1 83 ? -33.906 19.125 7.02 1 49.56 83 PRO A N 1
ATOM 601 C CA . PRO A 1 83 ? -33.719 17.688 6.805 1 49.56 83 PRO A CA 1
ATOM 602 C C . PRO A 1 83 ? -32.688 17.359 5.742 1 49.56 83 PRO A C 1
ATOM 604 O O . PRO A 1 83 ? -32.406 16.203 5.488 1 49.56 83 PRO A O 1
ATOM 607 N N . ALA A 1 84 ? -32.625 18.297 4.793 1 49.34 84 ALA A N 1
ATOM 608 C CA . ALA A 1 84 ? -31.859 17.891 3.625 1 49.34 84 ALA A CA 1
ATOM 609 C C . ALA A 1 84 ? -30.641 17.062 4.031 1 49.34 84 ALA A C 1
ATOM 611 O O . ALA A 1 84 ? -30.578 16.547 5.148 1 49.34 84 ALA A O 1
ATOM 612 N N . THR A 1 85 ? -29.406 17.188 3.26 1 55.75 85 THR A N 1
ATOM 613 C CA . THR A 1 85 ? -28.344 16.25 2.973 1 55.75 85 THR A CA 1
ATOM 614 C C . THR A 1 85 ? -27.375 16.141 4.16 1 55.75 85 THR A C 1
ATOM 616 O O . THR A 1 85 ? -26.438 16.906 4.27 1 55.75 85 THR A O 1
ATOM 619 N N . LYS A 1 86 ? -27.938 15.492 5.32 1 79.06 86 LYS A N 1
ATOM 620 C CA . LYS A 1 86 ? -27.094 15.438 6.512 1 79.06 86 LYS A CA 1
ATOM 621 C C . LYS A 1 86 ? -25.875 14.547 6.285 1 79.06 86 LYS A C 1
ATOM 623 O O . LYS A 1 86 ? -26.016 13.391 5.891 1 79.06 86 LYS A O 1
ATOM 628 N N . ARG A 1 87 ? -24.828 15.148 6.273 1 91.62 87 ARG A N 1
ATOM 629 C CA . ARG A 1 87 ? -23.547 14.461 6.168 1 91.62 87 ARG A CA 1
ATOM 630 C C . ARG A 1 87 ? -23.062 14.016 7.539 1 91.62 87 ARG A C 1
ATOM 632 O O . ARG A 1 87 ? -23.141 14.773 8.508 1 91.62 87 ARG A O 1
ATOM 639 N N . GLY A 1 88 ? -22.719 12.719 7.617 1 95.12 88 GLY A N 1
ATOM 640 C CA . GLY A 1 88 ? -22.047 12.234 8.82 1 95.12 88 GLY A CA 1
ATOM 641 C C . GLY A 1 88 ? -20.547 12.383 8.773 1 95.12 88 GLY A C 1
ATOM 642 O O . GLY A 1 88 ? -19.953 12.477 7.691 1 95.12 88 GLY A O 1
ATOM 643 N N . LEU A 1 89 ? -19.953 12.469 9.961 1 97.69 89 LEU A N 1
ATOM 644 C CA . LEU A 1 89 ? -18.5 12.477 10.102 1 97.69 89 LEU A CA 1
ATOM 645 C C . LEU A 1 89 ? -18.047 11.445 11.133 1 97.69 89 LEU A C 1
ATOM 647 O O . LEU A 1 89 ? -18.562 11.414 12.25 1 97.69 89 LEU A O 1
ATOM 651 N N . ILE A 1 90 ? -17.172 10.562 10.727 1 98.25 90 ILE A N 1
ATOM 652 C CA . ILE A 1 90 ? -16.484 9.719 11.695 1 98.25 90 ILE A CA 1
ATOM 653 C C . ILE A 1 90 ? -14.984 9.953 11.609 1 98.25 90 ILE A C 1
ATOM 655 O O . ILE A 1 90 ? -14.477 10.391 10.57 1 98.25 90 ILE A O 1
ATOM 659 N N . ALA A 1 91 ? -14.273 9.758 12.68 1 98.81 91 ALA A N 1
ATOM 660 C CA . ALA A 1 91 ? -12.812 9.781 12.727 1 98.81 91 ALA A CA 1
ATOM 661 C C . ALA A 1 91 ? -12.242 8.391 12.984 1 98.81 91 ALA A C 1
ATOM 663 O O . ALA A 1 91 ? -12.797 7.625 13.781 1 98.81 91 ALA A O 1
ATOM 664 N N . VAL A 1 92 ? -11.203 8.078 12.258 1 98.88 92 VAL A N 1
ATOM 665 C CA . VAL A 1 92 ? -10.617 6.742 12.312 1 98.88 92 VAL A CA 1
ATOM 666 C C . VAL A 1 92 ? -9.125 6.848 12.617 1 98.88 92 VAL A C 1
ATOM 668 O O . VAL A 1 92 ? -8.422 7.691 12.039 1 98.88 92 VAL A O 1
ATOM 671 N N . ALA A 1 93 ? -8.641 6.039 13.578 1 98.88 93 ALA A N 1
ATOM 672 C CA . ALA A 1 93 ? -7.223 5.984 13.914 1 98.88 93 ALA A CA 1
ATOM 673 C C . ALA A 1 93 ? -6.742 4.543 14.039 1 98.88 93 ALA A C 1
ATOM 675 O O . ALA A 1 93 ? -7.453 3.691 14.578 1 98.88 93 ALA A O 1
ATOM 676 N N . PHE A 1 94 ? -5.578 4.215 13.539 1 98.81 94 PHE A N 1
ATOM 677 C CA . PHE A 1 94 ? -4.902 2.934 13.711 1 98.81 94 PHE A CA 1
ATOM 678 C C . PHE A 1 94 ? -3.398 3.129 13.852 1 98.81 94 PHE A C 1
ATOM 680 O O . PHE A 1 94 ? -2.883 4.223 13.609 1 98.81 94 PHE A O 1
ATOM 687 N N . ASP A 1 95 ? -2.732 2.143 14.32 1 98.75 95 ASP A N 1
ATOM 688 C CA . ASP A 1 95 ? -1.316 2.287 14.648 1 98.75 95 ASP A CA 1
ATOM 689 C C . ASP A 1 95 ? -0.452 2.238 13.391 1 98.75 95 ASP A C 1
ATOM 691 O O . ASP A 1 95 ? -0.643 1.373 12.531 1 98.75 95 ASP A O 1
ATOM 695 N N . GLN A 1 96 ? 0.464 3.176 13.367 1 97.94 96 GLN A N 1
ATOM 696 C CA . GLN A 1 96 ? 1.492 3.16 12.328 1 97.94 96 GLN A CA 1
ATOM 697 C C . GLN A 1 96 ? 2.344 1.896 12.422 1 97.94 96 GLN A C 1
ATOM 699 O O . GLN A 1 96 ? 2.348 1.216 13.453 1 97.94 96 GLN A O 1
ATOM 704 N N . ARG A 1 97 ? 3.047 1.607 11.297 1 98.06 97 ARG A N 1
ATOM 705 C CA . ARG A 1 97 ? 3.975 0.482 11.305 1 98.06 97 ARG A CA 1
ATOM 706 C C . ARG A 1 97 ? 4.957 0.595 12.469 1 98.06 97 ARG A C 1
ATOM 708 O O . ARG A 1 97 ? 5.477 1.68 12.742 1 98.06 97 ARG A O 1
ATOM 715 N N . ASN A 1 98 ? 5.102 -0.509 13.203 1 98.25 98 ASN A N 1
ATOM 716 C CA . ASN A 1 98 ? 6.043 -0.642 14.305 1 98.25 98 ASN A CA 1
ATOM 717 C C . ASN A 1 98 ? 5.676 0.276 15.469 1 98.25 98 ASN A C 1
ATOM 719 O O . ASN A 1 98 ? 6.555 0.773 16.172 1 98.25 98 ASN A O 1
ATOM 723 N N . HIS A 1 99 ? 4.398 0.544 15.703 1 98.31 99 HIS A N 1
ATOM 724 C CA . HIS A 1 99 ? 3.92 1.335 16.828 1 98.31 99 HIS A CA 1
ATOM 725 C C . HIS A 1 99 ? 2.715 0.676 17.484 1 98.31 99 HIS A C 1
ATOM 727 O O . HIS A 1 99 ? 2.047 -0.163 16.875 1 98.31 99 HIS A O 1
ATOM 733 N N . GLY A 1 100 ? 2.465 1.083 18.75 1 97.75 100 GLY A N 1
ATOM 734 C CA . GLY A 1 100 ? 1.269 0.627 19.438 1 97.75 100 GLY A CA 1
ATOM 735 C C . GLY A 1 100 ? 1.09 -0.878 19.391 1 97.75 100 GLY A C 1
ATOM 736 O O . GLY A 1 100 ? 2.006 -1.628 19.734 1 97.75 100 GLY A O 1
ATOM 737 N N . SER A 1 101 ? -0.05 -1.296 18.906 1 97.44 101 SER A N 1
ATOM 738 C CA . SER A 1 101 ? -0.402 -2.711 18.844 1 97.44 101 SER A CA 1
ATOM 739 C C . SER A 1 101 ? 0.43 -3.443 17.797 1 97.44 101 SER A C 1
ATOM 741 O O . SER A 1 101 ? 0.437 -4.676 17.75 1 97.44 101 SER A O 1
ATOM 743 N N . ARG A 1 102 ? 1.227 -2.711 17.031 1 97.56 102 ARG A N 1
ATOM 744 C CA . ARG A 1 102 ? 2.02 -3.287 15.945 1 97.56 102 ARG A CA 1
ATOM 745 C C . ARG A 1 102 ? 3.51 -3.227 16.266 1 97.56 102 ARG A C 1
ATOM 747 O O . ARG A 1 102 ? 4.348 -3.492 15.406 1 97.56 102 ARG A O 1
ATOM 754 N N . LEU A 1 103 ? 3.855 -2.842 17.422 1 97.88 103 LEU A N 1
ATOM 755 C CA . LEU A 1 103 ? 5.254 -2.633 17.781 1 97.88 103 LEU A CA 1
ATOM 756 C C . LEU A 1 103 ? 6.027 -3.947 17.734 1 97.88 103 LEU A C 1
ATOM 758 O O . LEU A 1 103 ? 5.602 -4.941 18.328 1 97.88 103 LEU A O 1
ATOM 762 N N . VAL A 1 104 ? 7.168 -3.945 17.016 1 97.69 104 VAL A N 1
ATOM 763 C CA . VAL A 1 104 ? 8.047 -5.105 16.922 1 97.69 104 VAL A CA 1
ATOM 764 C C . VAL A 1 104 ? 9.406 -4.781 17.547 1 97.69 104 VAL A C 1
ATOM 766 O O . VAL A 1 104 ? 9.984 -5.609 18.234 1 97.69 104 VAL A O 1
ATOM 769 N N . SER A 1 105 ? 9.898 -3.545 17.359 1 98 105 SER A N 1
ATOM 770 C CA . SER A 1 105 ? 11.227 -3.156 17.812 1 98 105 SER A CA 1
ATOM 771 C C . SER A 1 105 ? 11.25 -1.704 18.281 1 98 105 SER A C 1
ATOM 773 O O . SER A 1 105 ? 11.039 -0.788 17.484 1 98 105 SER A O 1
ATOM 775 N N . ASP A 1 106 ? 11.547 -1.486 19.484 1 97.69 106 ASP A N 1
ATOM 776 C CA . ASP A 1 106 ? 11.703 -0.131 20 1 97.69 106 ASP A CA 1
ATOM 777 C C . ASP A 1 106 ? 12.852 0.596 19.312 1 97.69 106 ASP A C 1
ATOM 779 O O . ASP A 1 106 ? 12.75 1.787 19.016 1 97.69 106 ASP A O 1
ATOM 783 N N . LYS A 1 107 ? 13.883 -0.124 19.016 1 97.31 107 LYS A N 1
ATOM 784 C CA . LYS A 1 107 ? 15.078 0.454 18.391 1 97.31 107 LYS A CA 1
ATOM 785 C C . LYS A 1 107 ? 14.75 1.053 17.031 1 97.31 107 LYS A C 1
ATOM 787 O O . LYS A 1 107 ? 15.281 2.104 16.656 1 97.31 107 LYS A O 1
ATOM 792 N N . ALA A 1 108 ? 13.891 0.409 16.281 1 98 108 ALA A N 1
ATOM 793 C CA . ALA A 1 108 ? 13.57 0.851 14.922 1 98 108 ALA A CA 1
ATOM 794 C C . ALA A 1 108 ? 12.828 2.184 14.938 1 98 108 ALA A C 1
ATOM 796 O O . ALA A 1 108 ? 12.695 2.842 13.906 1 98 108 ALA A O 1
ATOM 797 N N . ASN A 1 109 ? 12.328 2.58 16.109 1 97.62 109 ASN A N 1
ATOM 798 C CA . ASN A 1 109 ? 11.656 3.869 16.234 1 97.62 109 ASN A CA 1
ATOM 799 C C . ASN A 1 109 ? 12.625 4.961 16.672 1 97.62 109 ASN A C 1
ATOM 801 O O . ASN A 1 109 ? 12.258 6.137 16.734 1 97.62 109 ASN A O 1
ATOM 805 N N . GLU A 1 110 ? 13.883 4.625 16.953 1 97.56 110 GLU A N 1
ATOM 806 C CA . GLU A 1 110 ? 14.852 5.582 17.484 1 97.56 110 GLU A CA 1
ATOM 807 C C . GLU A 1 110 ? 15.523 6.363 16.359 1 97.56 110 GLU A C 1
ATOM 809 O O . GLU A 1 110 ? 15.438 5.98 15.188 1 97.56 110 GLU A O 1
ATOM 814 N N . SER A 1 111 ? 16.109 7.5 16.75 1 97 111 SER A N 1
ATOM 815 C CA . SER A 1 111 ? 16.969 8.281 15.859 1 97 111 SER A CA 1
ATOM 816 C C . SER A 1 111 ? 18.344 7.633 15.703 1 97 111 SER A C 1
ATOM 818 O O . SER A 1 111 ? 18.625 6.605 16.328 1 97 111 SER A O 1
ATOM 820 N N . TRP A 1 112 ? 19.172 8.188 14.82 1 97.56 112 TRP A N 1
ATOM 821 C CA . TRP A 1 112 ? 20.562 7.75 14.758 1 97.56 112 TRP A CA 1
ATOM 822 C C . TRP A 1 112 ? 21.234 7.875 16.125 1 97.56 112 TRP A C 1
ATOM 824 O O . TRP A 1 112 ? 21.906 6.941 16.578 1 97.56 112 TRP A O 1
ATOM 834 N N . ARG A 1 113 ? 21.078 8.938 16.812 1 96 113 ARG A N 1
ATOM 835 C CA . ARG A 1 113 ? 21.672 9.172 18.125 1 96 113 ARG A CA 1
ATOM 836 C C . ARG A 1 113 ? 21.141 8.172 19.156 1 96 113 ARG A C 1
ATOM 838 O O . ARG A 1 113 ? 21.859 7.809 20.078 1 96 113 ARG A O 1
ATOM 845 N N . GLY A 1 114 ? 19.922 7.805 18.938 1 96 114 GLY A N 1
ATOM 846 C CA . GLY A 1 114 ? 19.312 6.824 19.828 1 96 114 GLY A CA 1
ATOM 847 C C . GLY A 1 114 ? 19.766 5.402 19.547 1 96 114 GLY A C 1
ATOM 848 O O . GLY A 1 114 ? 19.359 4.469 20.25 1 96 114 GLY A O 1
ATOM 849 N N . GLY A 1 115 ? 20.547 5.215 18.469 1 96.19 115 GLY A N 1
ATOM 850 C CA . GLY A 1 115 ? 21.156 3.912 18.234 1 96.19 115 GLY A CA 1
ATOM 851 C C . GLY A 1 115 ? 20.562 3.191 17.031 1 96.19 115 GLY A C 1
ATOM 852 O O . GLY A 1 115 ? 20.922 2.043 16.766 1 96.19 115 GLY A O 1
ATOM 853 N N . ASN A 1 116 ? 19.609 3.787 16.344 1 97.25 116 ASN A N 1
ATOM 854 C CA . ASN A 1 116 ? 19.047 3.176 15.141 1 97.25 116 ASN A CA 1
ATOM 855 C C . ASN A 1 116 ? 19.859 3.518 13.898 1 97.25 116 ASN A C 1
ATOM 857 O O . ASN A 1 116 ? 19.625 4.535 13.242 1 97.25 116 ASN A O 1
ATOM 861 N N . GLU A 1 117 ? 20.688 2.617 13.492 1 95.25 117 GLU A N 1
ATOM 862 C CA . GLU A 1 117 ? 21.531 2.855 12.328 1 95.25 117 GLU A CA 1
ATOM 863 C C . GLU A 1 117 ? 20.719 2.973 11.055 1 95.25 117 GLU A C 1
ATOM 865 O O . GLU A 1 117 ? 21.172 3.562 10.07 1 95.25 117 GLU A O 1
ATOM 870 N N . ARG A 1 118 ? 19.516 2.453 11.078 1 97.06 118 ARG A N 1
ATOM 871 C CA . ARG A 1 118 ? 18.625 2.457 9.914 1 97.06 118 ARG A CA 1
ATOM 872 C C . ARG A 1 118 ? 17.547 3.523 10.047 1 97.06 118 ARG A C 1
ATOM 874 O O . ARG A 1 118 ? 16.469 3.385 9.484 1 97.06 118 ARG A O 1
ATOM 881 N N . HIS A 1 119 ? 17.797 4.57 10.773 1 98.19 119 HIS A N 1
ATOM 882 C CA . HIS A 1 119 ? 16.812 5.586 11.109 1 98.19 119 HIS A CA 1
ATOM 883 C C . HIS A 1 119 ? 16.094 6.09 9.859 1 98.19 119 HIS A C 1
ATOM 885 O O . HIS A 1 119 ? 14.859 6.16 9.836 1 98.19 119 HIS A O 1
ATOM 891 N N . ALA A 1 120 ? 16.844 6.379 8.812 1 98.62 120 ALA A N 1
ATOM 892 C CA . ALA A 1 120 ? 16.25 6.996 7.621 1 98.62 120 ALA A CA 1
ATOM 893 C C . ALA A 1 120 ? 15.297 6.039 6.922 1 98.62 120 ALA A C 1
ATOM 895 O O . ALA A 1 120 ? 14.164 6.41 6.609 1 98.62 120 ALA A O 1
ATOM 896 N N . VAL A 1 121 ? 15.742 4.797 6.703 1 98.44 121 VAL A N 1
ATOM 897 C CA . VAL A 1 121 ? 14.906 3.848 5.973 1 98.44 121 VAL A CA 1
ATOM 898 C C . VAL A 1 121 ? 13.742 3.398 6.852 1 98.44 121 VAL A C 1
ATOM 900 O O . VAL A 1 121 ? 12.617 3.238 6.371 1 98.44 121 VAL A O 1
ATOM 903 N N . ASP A 1 122 ? 13.969 3.188 8.172 1 98.5 122 ASP A N 1
ATOM 904 C CA . ASP A 1 122 ? 12.898 2.787 9.078 1 98.5 122 ASP A CA 1
ATOM 905 C C . ASP A 1 122 ? 11.797 3.844 9.133 1 98.5 122 ASP A C 1
ATOM 907 O O . ASP A 1 122 ? 10.617 3.527 8.992 1 98.5 122 ASP A O 1
ATOM 911 N N . MET A 1 123 ? 12.188 5.062 9.305 1 98.56 123 MET A N 1
ATOM 912 C CA . MET A 1 123 ? 11.188 6.117 9.43 1 98.56 123 MET A CA 1
ATOM 913 C C . MET A 1 123 ? 10.445 6.324 8.117 1 98.56 123 MET A C 1
ATOM 915 O O . MET A 1 123 ? 9.227 6.516 8.109 1 98.56 123 MET A O 1
ATOM 919 N N . TYR A 1 124 ? 11.203 6.316 7.02 1 98.62 124 TYR A N 1
ATOM 920 C CA . TYR A 1 124 ? 10.531 6.445 5.734 1 98.62 124 TYR A CA 1
ATOM 921 C C . TYR A 1 124 ? 9.469 5.363 5.566 1 98.62 124 TYR A C 1
ATOM 923 O O . TYR A 1 124 ? 8.359 5.637 5.098 1 98.62 124 TYR A O 1
ATOM 931 N N . ALA A 1 125 ? 9.836 4.172 5.883 1 97.44 125 ALA A N 1
ATOM 932 C CA . ALA A 1 125 ? 8.945 3.029 5.691 1 97.44 125 ALA A CA 1
ATOM 933 C C . ALA A 1 125 ? 7.699 3.158 6.559 1 97.44 125 ALA A C 1
ATOM 935 O O . ALA A 1 125 ? 6.613 2.721 6.164 1 97.44 125 ALA A O 1
ATOM 936 N N . MET A 1 126 ? 7.805 3.775 7.711 1 98.12 126 MET A N 1
ATOM 937 C CA . MET A 1 126 ? 6.641 4.059 8.547 1 98.12 126 MET A CA 1
ATOM 938 C C . MET A 1 126 ? 5.73 5.086 7.887 1 98.12 126 MET A C 1
ATOM 940 O O . MET A 1 126 ? 4.512 4.91 7.852 1 98.12 126 MET A O 1
ATOM 944 N N . VAL A 1 127 ? 6.332 6.133 7.328 1 98.75 127 VAL A N 1
ATOM 945 C CA . VAL A 1 127 ? 5.59 7.195 6.656 1 98.75 127 VAL A CA 1
ATOM 946 C C . VAL A 1 127 ? 4.816 6.621 5.477 1 98.75 127 VAL A C 1
ATOM 948 O O . VAL A 1 127 ? 3.592 6.75 5.406 1 98.75 127 VAL A O 1
ATOM 951 N N . ALA A 1 128 ? 5.527 5.949 4.609 1 98.62 128 ALA A N 1
ATOM 952 C CA . ALA A 1 128 ? 4.922 5.375 3.412 1 98.62 128 ALA A CA 1
ATOM 953 C C . ALA A 1 128 ? 3.961 4.246 3.77 1 98.62 128 ALA A C 1
ATOM 955 O O . ALA A 1 128 ? 2.943 4.055 3.1 1 98.62 128 ALA A O 1
ATOM 956 N N . GLY A 1 129 ? 4.324 3.5 4.84 1 98.06 129 GLY A N 1
ATOM 957 C CA . GLY A 1 129 ? 3.459 2.424 5.301 1 98.06 129 GLY A CA 1
ATOM 958 C C . GLY A 1 129 ? 2.096 2.91 5.758 1 98.06 129 GLY A C 1
ATOM 959 O O . GLY A 1 129 ? 1.079 2.266 5.492 1 98.06 129 GLY A O 1
ATOM 960 N N . MET A 1 130 ? 2.059 4.02 6.445 1 98.56 130 MET A N 1
ATOM 961 C CA . MET A 1 130 ? 0.799 4.617 6.883 1 98.56 130 MET A CA 1
ATOM 962 C C . MET A 1 130 ? -0.08 4.961 5.684 1 98.56 130 MET A C 1
ATOM 964 O O . MET A 1 130 ? -1.283 4.699 5.695 1 98.56 130 MET A O 1
ATOM 968 N N . VAL A 1 131 ? 0.496 5.523 4.664 1 98.75 131 VAL A N 1
ATOM 969 C CA . VAL A 1 131 ? -0.228 5.918 3.459 1 98.75 131 VAL A CA 1
ATOM 970 C C . VAL A 1 131 ? -0.78 4.68 2.758 1 98.75 131 VAL A C 1
ATOM 972 O O . VAL A 1 131 ? -1.958 4.637 2.395 1 98.75 131 VAL A O 1
ATOM 975 N N . SER A 1 132 ? 0.059 3.697 2.641 1 98.12 132 SER A N 1
ATOM 976 C CA . SER A 1 132 ? -0.33 2.455 1.982 1 98.12 132 SER A CA 1
ATOM 977 C C . SER A 1 132 ? -1.461 1.76 2.734 1 98.12 132 SER A C 1
ATOM 979 O O . SER A 1 132 ? -2.43 1.303 2.125 1 98.12 132 SER A O 1
ATOM 981 N N . ASP A 1 133 ? -1.312 1.659 4.023 1 98.44 133 ASP A N 1
ATOM 982 C CA . ASP A 1 133 ? -2.355 1.047 4.84 1 98.44 133 ASP A CA 1
ATOM 983 C C . ASP A 1 133 ? -3.672 1.812 4.711 1 98.44 133 ASP A C 1
ATOM 985 O O . ASP A 1 133 ? -4.738 1.205 4.605 1 98.44 133 ASP A O 1
ATOM 989 N N . THR A 1 134 ? -3.596 3.1 4.719 1 98.81 134 THR A N 1
ATOM 990 C CA . THR A 1 134 ? -4.793 3.92 4.578 1 98.81 134 THR A CA 1
ATOM 991 C C . THR A 1 134 ? -5.469 3.664 3.236 1 98.81 134 THR A C 1
ATOM 993 O O . THR A 1 134 ? -6.691 3.498 3.17 1 98.81 134 THR A O 1
ATOM 996 N N . SER A 1 135 ? -4.699 3.623 2.199 1 98.5 135 SER A N 1
ATOM 997 C CA . SER A 1 135 ? -5.246 3.369 0.87 1 98.5 135 SER A CA 1
ATOM 998 C C . SER A 1 135 ? -6.008 2.049 0.827 1 98.5 135 SER A C 1
ATOM 1000 O O . SER A 1 135 ? -7.109 1.978 0.28 1 98.5 135 SER A O 1
ATOM 1002 N N . GLY A 1 136 ? -5.41 1.018 1.408 1 98.12 136 GLY A N 1
ATOM 1003 C CA . GLY A 1 136 ? -6.082 -0.27 1.478 1 98.12 136 GLY A CA 1
ATOM 1004 C C . GLY A 1 136 ? -7.363 -0.231 2.287 1 98.12 136 GLY A C 1
ATOM 1005 O O . GLY A 1 136 ? -8.352 -0.873 1.927 1 98.12 136 GLY A O 1
ATOM 1006 N N . LEU A 1 137 ? -7.324 0.498 3.363 1 98.75 137 LEU A N 1
ATOM 1007 C CA . LEU A 1 137 ? -8.508 0.602 4.211 1 98.75 137 LEU A CA 1
ATOM 1008 C C . LEU A 1 137 ? -9.617 1.369 3.5 1 98.75 137 LEU A C 1
ATOM 1010 O O . LEU A 1 137 ? -10.797 1.039 3.646 1 98.75 137 LEU A O 1
ATOM 1014 N N . ILE A 1 138 ? -9.281 2.426 2.768 1 98.69 138 ILE A N 1
ATOM 1015 C CA . ILE A 1 138 ? -10.266 3.203 2.021 1 98.69 138 ILE A CA 1
ATOM 1016 C C . ILE A 1 138 ? -11.055 2.285 1.093 1 98.69 138 ILE A C 1
ATOM 1018 O O . ILE A 1 138 ? -12.258 2.48 0.888 1 98.69 138 ILE A O 1
ATOM 1022 N N . ASP A 1 139 ? -10.461 1.206 0.604 1 98.12 139 ASP A N 1
ATOM 1023 C CA . ASP A 1 139 ? -11.086 0.275 -0.326 1 98.12 139 ASP A CA 1
ATOM 1024 C C . ASP A 1 139 ? -12.234 -0.477 0.344 1 98.12 139 ASP A C 1
ATOM 1026 O O . ASP A 1 139 ? -13.18 -0.912 -0.325 1 98.12 139 ASP A O 1
ATOM 1030 N N . VAL A 1 140 ? -12.172 -0.606 1.702 1 97.88 140 VAL A N 1
ATOM 1031 C CA . VAL A 1 140 ? -13.078 -1.596 2.277 1 97.88 140 VAL A CA 1
ATOM 1032 C C . VAL A 1 140 ? -13.711 -1.039 3.549 1 97.88 140 VAL A C 1
ATOM 1034 O O . VAL A 1 140 ? -14.492 -1.726 4.215 1 97.88 140 VAL A O 1
ATOM 1037 N N . VAL A 1 141 ? -13.438 0.153 3.934 1 98.5 141 VAL A N 1
ATOM 1038 C CA . VAL A 1 141 ? -13.836 0.699 5.227 1 98.5 141 VAL A CA 1
ATOM 1039 C C . VAL A 1 141 ? -15.359 0.736 5.328 1 98.5 141 VAL A C 1
ATOM 1041 O O . VAL A 1 141 ? -15.922 0.484 6.398 1 98.5 141 VAL A O 1
ATOM 1044 N N . GLU A 1 142 ? -16.078 1.084 4.254 1 96.94 142 GLU A N 1
ATOM 1045 C CA . GLU A 1 142 ? -17.531 1.187 4.297 1 96.94 142 GLU A CA 1
ATOM 1046 C C . GLU A 1 142 ? -18.172 -0.142 4.695 1 96.94 142 GLU A C 1
ATOM 1048 O O . GLU A 1 142 ? -19.031 -0.186 5.574 1 96.94 142 GLU A O 1
ATOM 1053 N N . GLY A 1 143 ? -17.703 -1.216 4.027 1 95.62 143 GLY A N 1
ATOM 1054 C CA . GLY A 1 143 ? -18.219 -2.531 4.359 1 95.62 143 GLY A CA 1
ATOM 1055 C C . GLY A 1 143 ? -18 -2.91 5.812 1 95.62 143 GLY A C 1
ATOM 1056 O O . GLY A 1 143 ? -18.906 -3.441 6.461 1 95.62 143 GLY A O 1
ATOM 1057 N N . TYR A 1 144 ? -16.844 -2.623 6.383 1 97.19 144 TYR A N 1
ATOM 1058 C CA . TYR A 1 144 ? -16.547 -2.92 7.781 1 97.19 144 TYR A CA 1
ATOM 1059 C C . TYR A 1 144 ? -17.453 -2.123 8.711 1 97.19 144 TYR A C 1
ATOM 1061 O O . TYR A 1 144 ? -17.969 -2.662 9.695 1 97.19 144 TYR A O 1
ATOM 1069 N N . LEU A 1 145 ? -17.594 -0.85 8.375 1 96.75 145 LEU A N 1
ATOM 1070 C CA . LEU A 1 145 ? -18.406 0.019 9.227 1 96.75 145 LEU A CA 1
ATOM 1071 C C . LEU A 1 145 ? -19.859 -0.445 9.25 1 96.75 145 LEU A C 1
ATOM 1073 O O . LEU A 1 145 ? -20.469 -0.518 10.312 1 96.75 145 LEU A O 1
ATOM 1077 N N . LYS A 1 146 ? -20.391 -0.79 8.102 1 94.44 146 LYS A N 1
ATOM 1078 C CA . LYS A 1 146 ? -21.781 -1.236 8.016 1 94.44 146 LYS A CA 1
ATOM 1079 C C . LYS A 1 146 ? -21.969 -2.576 8.719 1 94.44 146 LYS A C 1
ATOM 1081 O O . LYS A 1 146 ? -22.984 -2.797 9.367 1 94.44 146 LYS A O 1
ATOM 1086 N N . SER A 1 147 ? -20.984 -3.451 8.523 1 93.56 147 SER A N 1
ATOM 1087 C CA . SER A 1 147 ? -21.047 -4.727 9.234 1 93.56 147 SER A CA 1
ATOM 1088 C C . SER A 1 147 ? -21.062 -4.523 10.742 1 93.56 147 SER A C 1
ATOM 1090 O O . SER A 1 147 ? -21.812 -5.199 11.453 1 93.56 147 SER A O 1
ATOM 1092 N N . GLU A 1 148 ? -20.234 -3.609 11.25 1 93.25 148 GLU A N 1
ATOM 1093 C CA . GLU A 1 148 ? -20.172 -3.311 12.68 1 93.25 148 GLU A CA 1
ATOM 1094 C C . GLU A 1 148 ? -21.5 -2.762 13.195 1 93.25 148 GLU A C 1
ATOM 1096 O O . GLU A 1 148 ? -21.953 -3.125 14.281 1 93.25 148 GLU A O 1
ATOM 1101 N N . LEU A 1 149 ? -22.125 -1.925 12.422 1 89.88 149 LEU A N 1
ATOM 1102 C CA . LEU A 1 149 ? -23.391 -1.331 12.797 1 89.88 149 LEU A CA 1
ATOM 1103 C C . LEU A 1 149 ? -24.516 -2.369 12.742 1 89.88 149 LEU A C 1
ATOM 1105 O O . LEU A 1 149 ? -25.438 -2.336 13.562 1 89.88 149 LEU A O 1
ATOM 1109 N N . GLY A 1 150 ? -24.562 -3.273 11.695 1 77.75 150 GLY A N 1
ATOM 1110 C CA . GLY A 1 150 ? -25.578 -4.297 11.555 1 77.75 150 GLY A CA 1
ATOM 1111 C C . GLY A 1 150 ? -25.516 -5.359 12.633 1 77.75 150 GLY A C 1
ATOM 1112 O O . GLY A 1 150 ? -26.516 -5.988 12.961 1 77.75 150 GLY A O 1
ATOM 1113 N N . SER A 1 151 ? -24.406 -5.797 13.031 1 59.38 151 SER A N 1
ATOM 1114 C CA . SER A 1 151 ? -24.25 -6.793 14.086 1 59.38 151 SER A CA 1
ATOM 1115 C C . SER A 1 151 ? -24.844 -6.297 15.398 1 59.38 151 SER A C 1
ATOM 1117 O O . SER A 1 151 ? -25.203 -7.102 16.266 1 59.38 151 SER A O 1
ATOM 1119 N N . GLY A 1 152 ? -25 -5.117 15.547 1 47.16 152 GLY A N 1
ATOM 1120 C CA . GLY A 1 152 ? -25.641 -4.645 16.766 1 47.16 152 GLY A CA 1
ATOM 1121 C C . GLY A 1 152 ? -27.156 -4.734 16.688 1 47.16 152 GLY A C 1
ATOM 1122 O O . GLY A 1 152 ? -27.734 -4.977 15.625 1 47.16 152 GLY A O 1
ATOM 1123 N N . ALA A 1 153 ? -27.922 -4.914 17.922 1 38.81 153 ALA A N 1
ATOM 1124 C CA . ALA A 1 153 ? -29.281 -5.215 18.359 1 38.81 153 ALA A CA 1
ATOM 1125 C C . ALA A 1 153 ? -30.297 -4.422 17.547 1 38.81 153 ALA A C 1
ATOM 1127 O O . ALA A 1 153 ? -31.5 -4.516 17.797 1 38.81 153 ALA A O 1
ATOM 1128 N N . GLY A 1 154 ? -30.25 -3.826 16.234 1 38.25 154 GLY A N 1
ATOM 1129 C CA . GLY A 1 154 ? -31.484 -3.244 15.742 1 38.25 154 GLY A CA 1
ATOM 1130 C C . GLY A 1 154 ? -31.312 -2.494 14.438 1 38.25 154 GLY A C 1
ATOM 1131 O O . GLY A 1 154 ? -32.281 -2.156 13.766 1 38.25 154 GLY A O 1
ATOM 1132 N N . ALA A 1 155 ? -30.359 -1.509 14.211 1 44.53 155 ALA A N 1
ATOM 1133 C CA . ALA A 1 155 ? -30.484 -0.48 13.18 1 44.53 155 ALA A CA 1
ATOM 1134 C C . ALA A 1 155 ? -29.734 -0.875 11.914 1 44.53 155 ALA A C 1
ATOM 1136 O O . ALA A 1 155 ? -28.578 -1.321 11.992 1 44.53 155 ALA A O 1
ATOM 1137 N N . GLY A 1 156 ? -30.391 -1.506 10.836 1 50.22 156 GLY A N 1
ATOM 1138 C CA . GLY A 1 156 ? -29.969 -1.782 9.477 1 50.22 156 GLY A CA 1
ATOM 1139 C C . GLY A 1 156 ? -28.828 -0.879 9.016 1 50.22 156 GLY A C 1
ATOM 1140 O O . GLY A 1 156 ? -28.672 0.229 9.531 1 50.22 156 GLY A O 1
ATOM 1141 N N . ALA A 1 157 ? -27.734 -1.508 8.484 1 61.22 157 ALA A N 1
ATOM 1142 C CA . ALA A 1 157 ? -26.734 -0.714 7.777 1 61.22 157 ALA A CA 1
ATOM 1143 C C . ALA A 1 157 ? -27.391 0.387 6.953 1 61.22 157 ALA A C 1
ATOM 1145 O O . ALA A 1 157 ? -28.359 0.136 6.227 1 61.22 157 ALA A O 1
ATOM 1146 N N . GLY A 1 158 ? -27.469 1.709 7.418 1 62.5 158 GLY A N 1
ATOM 1147 C CA . GLY A 1 158 ? -28.031 2.857 6.738 1 62.5 158 GLY A CA 1
ATOM 1148 C C . GLY A 1 158 ? -27.703 2.906 5.258 1 62.5 158 GLY A C 1
ATOM 1149 O O . GLY A 1 158 ? -26.844 2.156 4.785 1 62.5 158 GLY A O 1
ATOM 1150 N N . GLU A 1 159 ? -28.5 3.479 4.469 1 80.5 159 GLU A N 1
ATOM 1151 C CA . GLU A 1 159 ? -28.391 3.652 3.021 1 80.5 159 GLU A CA 1
ATOM 1152 C C . GLU A 1 159 ? -27.312 4.664 2.666 1 80.5 159 GLU A C 1
ATOM 1154 O O . GLU A 1 159 ? -27.141 5.012 1.495 1 80.5 159 GLU A O 1
ATOM 1159 N N . TRP A 1 160 ? -26.422 4.891 3.639 1 89.81 160 TRP A N 1
ATOM 1160 C CA . TRP A 1 160 ? -25.422 5.926 3.367 1 89.81 160 TRP A CA 1
ATOM 1161 C C . TRP A 1 160 ? -24.188 5.328 2.699 1 89.81 160 TRP A C 1
ATOM 1163 O O . TRP A 1 160 ? -24.016 4.109 2.686 1 89.81 160 TRP A O 1
ATOM 1173 N N . ARG A 1 161 ? -23.359 6.164 2.07 1 93.25 161 ARG A N 1
ATOM 1174 C CA . ARG A 1 161 ? -22.094 5.797 1.453 1 93.25 161 ARG A CA 1
ATOM 1175 C C . ARG A 1 161 ? -20.953 6.668 1.977 1 93.25 161 ARG A C 1
ATOM 1177 O O . ARG A 1 161 ? -21.156 7.84 2.291 1 93.25 161 ARG A O 1
ATOM 1184 N N . VAL A 1 162 ? -19.844 6.074 2.113 1 96.69 162 VAL A N 1
ATOM 1185 C CA . VAL A 1 162 ? -18.625 6.867 2.334 1 96.69 162 VAL A CA 1
ATOM 1186 C C . VAL A 1 162 ? -18.172 7.496 1.018 1 96.69 162 VAL A C 1
ATOM 1188 O O . VAL A 1 162 ? -17.828 6.781 0.071 1 96.69 162 VAL A O 1
ATOM 1191 N N . ASP A 1 163 ? -18.219 8.844 0.947 1 96.25 163 ASP A N 1
ATOM 1192 C CA . ASP A 1 163 ? -17.906 9.43 -0.353 1 96.25 163 ASP A CA 1
ATOM 1193 C C . ASP A 1 163 ? -16.812 10.492 -0.226 1 96.25 163 ASP A C 1
ATOM 1195 O O . ASP A 1 163 ? -16.516 11.203 -1.19 1 96.25 163 ASP A O 1
ATOM 1199 N N . GLN A 1 164 ? -16.234 10.648 1.024 1 98.19 164 GLN A N 1
ATOM 1200 C CA . GLN A 1 164 ? -15.164 11.617 1.222 1 98.19 164 GLN A CA 1
ATOM 1201 C C . GLN A 1 164 ? -14.156 11.117 2.254 1 98.19 164 GLN A C 1
ATOM 1203 O O . GLN A 1 164 ? -14.539 10.578 3.295 1 98.19 164 GLN A O 1
ATOM 1208 N N . HIS A 1 165 ? -12.914 11.297 1.938 1 98.88 165 HIS A N 1
ATOM 1209 C CA . HIS A 1 165 ? -11.805 10.984 2.834 1 98.88 165 HIS A CA 1
ATOM 1210 C C . HIS A 1 165 ? -10.906 12.195 3.039 1 98.88 165 HIS A C 1
ATOM 1212 O O . HIS A 1 165 ? -10.461 12.82 2.07 1 98.88 165 HIS A O 1
ATOM 1218 N N . VAL A 1 166 ? -10.672 12.578 4.305 1 98.94 166 VAL A N 1
ATOM 1219 C CA . VAL A 1 166 ? -9.719 13.617 4.703 1 98.94 166 VAL A CA 1
ATOM 1220 C C . VAL A 1 166 ? -8.781 13.07 5.773 1 98.94 166 VAL A C 1
ATOM 1222 O O . VAL A 1 166 ? -9.047 12.016 6.363 1 98.94 166 VAL A O 1
ATOM 1225 N N . ALA A 1 167 ? -7.621 13.758 5.973 1 98.94 167 ALA A N 1
ATOM 1226 C CA . ALA A 1 167 ? -6.648 13.25 6.934 1 98.94 167 ALA A CA 1
ATOM 1227 C C . ALA A 1 167 ? -6.098 14.367 7.809 1 98.94 167 ALA A C 1
ATOM 1229 O O . ALA A 1 167 ? -6.105 15.539 7.41 1 98.94 167 ALA A O 1
ATOM 1230 N N . LEU A 1 168 ? -5.738 14.047 8.961 1 98.94 168 LEU A N 1
ATOM 1231 C CA . LEU A 1 168 ? -4.898 14.859 9.836 1 98.94 168 LEU A CA 1
ATOM 1232 C C . LEU A 1 168 ? -3.781 14.016 10.445 1 98.94 168 LEU A C 1
ATOM 1234 O O . LEU A 1 168 ? -4.031 12.93 10.977 1 98.94 168 LEU A O 1
ATOM 1238 N N . GLY A 1 169 ? -2.594 14.461 10.352 1 98.94 169 GLY A N 1
ATOM 1239 C CA . GLY A 1 169 ? -1.467 13.758 10.938 1 98.94 169 GLY A CA 1
ATOM 1240 C C . GLY A 1 169 ? -0.54 14.664 11.727 1 98.94 169 GLY A C 1
ATOM 1241 O O . GLY A 1 169 ? -0.326 15.82 11.344 1 98.94 169 GLY A O 1
ATOM 1242 N N . VAL A 1 170 ? 0.068 14.125 12.789 1 98.88 170 VAL A N 1
ATOM 1243 C CA . VAL A 1 170 ? 0.936 14.875 13.688 1 98.88 170 VAL A CA 1
ATOM 1244 C C . VAL A 1 170 ? 2.354 14.312 13.633 1 98.88 170 VAL A C 1
ATOM 1246 O O . VAL A 1 170 ? 2.562 13.117 13.828 1 98.88 170 VAL A O 1
ATOM 1249 N N . SER A 1 171 ? 3.367 15.219 13.398 1 98.5 171 SER A N 1
ATOM 1250 C CA . SER A 1 171 ? 4.766 14.797 13.367 1 98.5 171 SER A CA 1
ATOM 1251 C C . SER A 1 171 ? 4.988 13.695 12.336 1 98.5 171 SER A C 1
ATOM 1253 O O . SER A 1 171 ? 4.73 13.898 11.148 1 98.5 171 SER A O 1
ATOM 1255 N N . LEU A 1 172 ? 5.332 12.469 12.789 1 98.62 172 LEU A N 1
ATOM 1256 C CA . LEU A 1 172 ? 5.434 11.352 11.859 1 98.62 172 LEU A CA 1
ATOM 1257 C C . LEU A 1 172 ? 4.184 11.25 10.992 1 98.62 172 LEU A C 1
ATOM 1259 O O . LEU A 1 172 ? 4.281 11.062 9.773 1 98.62 172 LEU A O 1
ATOM 1263 N N . GLY A 1 173 ? 3.029 11.406 11.594 1 98.81 173 GLY A N 1
ATOM 1264 C CA . GLY A 1 173 ? 1.769 11.398 10.875 1 98.81 173 GLY A CA 1
ATOM 1265 C C . GLY A 1 173 ? 1.625 12.562 9.914 1 98.81 173 GLY A C 1
ATOM 1266 O O . GLY A 1 173 ? 0.914 12.469 8.906 1 98.81 173 GLY A O 1
ATOM 1267 N N . GLY A 1 174 ? 2.258 13.703 10.25 1 98.94 174 GLY A N 1
ATOM 1268 C CA . GLY A 1 174 ? 2.252 14.844 9.352 1 98.94 174 GLY A CA 1
ATOM 1269 C C . GLY A 1 174 ? 2.994 14.578 8.055 1 98.94 174 GLY A C 1
ATOM 1270 O O . GLY A 1 174 ? 2.545 14.984 6.98 1 98.94 174 GLY A O 1
ATOM 1271 N N . HIS A 1 175 ? 4.199 13.875 8.156 1 98.94 175 HIS A N 1
ATOM 1272 C CA . HIS A 1 175 ? 4.898 13.445 6.953 1 98.94 175 HIS A CA 1
ATOM 1273 C C . HIS A 1 175 ? 4.012 12.555 6.086 1 98.94 175 HIS A C 1
ATOM 1275 O O . HIS A 1 175 ? 3.941 12.742 4.871 1 98.94 175 HIS A O 1
ATOM 1281 N N . SER A 1 176 ? 3.289 11.648 6.723 1 98.94 176 SER A N 1
ATOM 1282 C CA . SER A 1 176 ? 2.396 10.734 6.016 1 98.94 176 SER A CA 1
ATOM 1283 C C . SER A 1 176 ? 1.252 11.492 5.348 1 98.94 176 SER A C 1
ATOM 1285 O O . SER A 1 176 ? 0.806 11.117 4.262 1 98.94 176 SER A O 1
ATOM 1287 N N . THR A 1 177 ? 0.743 12.523 6.004 1 98.94 177 THR A N 1
ATOM 1288 C CA . THR A 1 177 ? -0.364 13.289 5.441 1 98.94 177 THR A CA 1
ATOM 1289 C C . THR A 1 177 ? 0.054 13.961 4.141 1 98.94 177 THR A C 1
ATOM 1291 O O . THR A 1 177 ? -0.691 13.945 3.158 1 98.94 177 THR A O 1
ATOM 1294 N N . TRP A 1 178 ? 1.294 14.547 4.113 1 98.94 178 TRP A N 1
ATOM 1295 C CA . TRP A 1 178 ? 1.823 15.086 2.867 1 98.94 178 TRP A CA 1
ATOM 1296 C C . TRP A 1 178 ? 1.835 14.023 1.773 1 98.94 178 TRP A C 1
ATOM 1298 O O . TRP A 1 178 ? 1.325 14.25 0.673 1 98.94 178 TRP A O 1
ATOM 1308 N N . GLN A 1 179 ? 2.363 12.883 2.123 1 98.94 179 GLN A N 1
ATOM 1309 C CA . GLN A 1 179 ? 2.475 11.82 1.125 1 98.94 179 GLN A CA 1
ATOM 1310 C C . GLN A 1 179 ? 1.098 11.305 0.719 1 98.94 179 GLN A C 1
ATOM 1312 O O . GLN A 1 179 ? 0.878 10.953 -0.443 1 98.94 179 GLN A O 1
ATOM 1317 N N . ALA A 1 180 ? 0.158 11.203 1.639 1 98.94 180 ALA A N 1
ATOM 1318 C CA . ALA A 1 180 ? -1.189 10.734 1.327 1 98.94 180 ALA A CA 1
ATOM 1319 C C . ALA A 1 180 ? -1.896 11.695 0.369 1 98.94 180 ALA A C 1
ATOM 1321 O O . ALA A 1 180 ? -2.562 11.258 -0.572 1 98.94 180 ALA A O 1
ATOM 1322 N N . LEU A 1 181 ? -1.765 12.984 0.586 1 98.94 181 LEU A N 1
ATOM 1323 C CA . LEU A 1 181 ? -2.422 13.977 -0.257 1 98.94 181 LEU A CA 1
ATOM 1324 C C . LEU A 1 181 ? -1.847 13.961 -1.67 1 98.94 181 LEU A C 1
ATOM 1326 O O . LEU A 1 181 ? -2.572 14.172 -2.643 1 98.94 181 LEU A O 1
ATOM 1330 N N . PHE A 1 182 ? -0.585 13.648 -1.813 1 98.88 182 PHE A N 1
ATOM 1331 C CA . PHE A 1 182 ? 0.047 13.594 -3.127 1 98.88 182 PHE A CA 1
ATOM 1332 C C . PHE A 1 182 ? -0.137 12.219 -3.756 1 98.88 182 PHE A C 1
ATOM 1334 O O . PHE A 1 182 ? -0.031 12.062 -4.977 1 98.88 182 PHE A O 1
ATOM 1341 N N . GLY A 1 183 ? -0.414 11.211 -2.924 1 98.38 183 GLY A N 1
ATOM 1342 C CA . GLY A 1 183 ? -0.304 9.852 -3.434 1 98.38 183 GLY A CA 1
ATOM 1343 C C . GLY A 1 183 ? -1.635 9.125 -3.49 1 98.38 183 GLY A C 1
ATOM 1344 O O . GLY A 1 183 ? -1.757 8.094 -4.152 1 98.38 183 GLY A O 1
ATOM 1345 N N . GLU A 1 184 ? -2.633 9.547 -2.787 1 98.19 184 GLU A N 1
ATOM 1346 C CA . GLU A 1 184 ? -3.945 8.906 -2.75 1 98.19 184 GLU A CA 1
ATOM 1347 C C . GLU A 1 184 ? -5.016 9.812 -3.354 1 98.19 184 GLU A C 1
ATOM 1349 O O . GLU A 1 184 ? -5.414 10.805 -2.742 1 98.19 184 GLU A O 1
ATOM 1354 N N . GLU A 1 185 ? -5.488 9.445 -4.543 1 97.69 185 GLU A N 1
ATOM 1355 C CA . GLU A 1 185 ? -6.418 10.273 -5.309 1 97.69 185 GLU A CA 1
ATOM 1356 C C . GLU A 1 185 ? -7.711 10.508 -4.535 1 97.69 185 GLU A C 1
ATOM 1358 O O . GLU A 1 185 ? -8.32 11.57 -4.648 1 97.69 185 GLU A O 1
ATOM 1363 N N . ARG A 1 186 ? -8.07 9.594 -3.684 1 98.12 186 ARG A N 1
ATOM 1364 C CA . ARG A 1 186 ? -9.352 9.672 -2.984 1 98.12 186 ARG A CA 1
ATOM 1365 C C . ARG A 1 186 ? -9.258 10.586 -1.771 1 98.12 186 ARG A C 1
ATOM 1367 O O . ARG A 1 186 ? -10.281 11 -1.22 1 98.12 186 ARG A O 1
ATOM 1374 N N . MET A 1 187 ? -8.07 10.914 -1.299 1 98.69 187 MET A N 1
ATOM 1375 C CA . MET A 1 187 ? -7.883 11.867 -0.206 1 98.69 187 MET A CA 1
ATOM 1376 C C . MET A 1 187 ? -8.016 13.297 -0.7 1 98.69 187 MET A C 1
ATOM 1378 O O . MET A 1 187 ? -7.152 13.797 -1.421 1 98.69 187 MET A O 1
ATOM 1382 N N . VAL A 1 188 ? -9.078 14.086 -0.255 1 98.56 188 VAL A N 1
ATOM 1383 C CA . VAL A 1 188 ? -9.398 15.336 -0.931 1 98.56 188 VAL A CA 1
ATOM 1384 C C . VAL A 1 188 ? -8.906 16.516 -0.097 1 98.56 188 VAL A C 1
ATOM 1386 O O . VAL A 1 188 ? -8.852 17.656 -0.583 1 98.56 188 VAL A O 1
ATOM 1389 N N . GLY A 1 189 ? -8.547 16.234 1.149 1 98.75 189 GLY A N 1
ATOM 1390 C CA . GLY A 1 189 ? -8.055 17.281 2.039 1 98.75 189 GLY A CA 1
ATOM 1391 C C . GLY A 1 189 ? -7.273 16.734 3.219 1 98.75 189 GLY A C 1
ATOM 1392 O O . GLY A 1 189 ? -7.391 15.562 3.559 1 98.75 189 GLY A O 1
ATOM 1393 N N . GLY A 1 190 ? -6.496 17.562 3.789 1 98.81 190 GLY A N 1
ATOM 1394 C CA . GLY A 1 190 ? -5.719 17.109 4.934 1 98.81 190 GLY A CA 1
ATOM 1395 C C . GLY A 1 190 ? -5.066 18.25 5.699 1 98.81 190 GLY A C 1
ATOM 1396 O O . GLY A 1 190 ? -4.906 19.344 5.168 1 98.81 190 GLY A O 1
ATOM 1397 N N . VAL A 1 191 ? -4.793 18 6.945 1 99 191 VAL A N 1
ATOM 1398 C CA . VAL A 1 191 ? -4.078 18.906 7.844 1 99 191 VAL A CA 1
ATOM 1399 C C . VAL A 1 191 ? -2.736 18.281 8.234 1 99 191 VAL A C 1
ATOM 1401 O O . VAL A 1 191 ? -2.691 17.188 8.789 1 99 191 VAL A O 1
ATOM 1404 N N . VAL A 1 192 ? -1.723 19 7.934 1 98.94 192 VAL A N 1
ATOM 1405 C CA . VAL A 1 192 ? -0.367 18.594 8.289 1 98.94 192 VAL A CA 1
ATOM 1406 C C . VAL A 1 192 ? 0.081 19.312 9.555 1 98.94 192 VAL A C 1
ATOM 1408 O O . VAL A 1 192 ? 0.26 20.531 9.539 1 98.94 192 VAL A O 1
ATOM 1411 N N . ILE A 1 193 ? 0.226 18.578 10.625 1 98.88 193 ILE A N 1
ATOM 1412 C CA . ILE A 1 193 ? 0.727 19.156 11.875 1 98.88 193 ILE A CA 1
ATOM 1413 C C . ILE A 1 193 ? 2.209 18.828 12.031 1 98.88 193 ILE A C 1
ATOM 1415 O O . ILE A 1 193 ? 2.582 17.656 12.188 1 98.88 193 ILE A O 1
ATOM 1419 N N . ILE A 1 194 ? 3.07 19.812 11.992 1 98.69 194 ILE A N 1
ATOM 1420 C CA . ILE A 1 194 ? 4.508 19.719 12.211 1 98.69 194 ILE A CA 1
ATOM 1421 C C . ILE A 1 194 ? 5.09 18.578 11.375 1 98.69 194 ILE A C 1
ATOM 1423 O O . ILE A 1 194 ? 5.828 17.734 11.891 1 98.69 194 ILE A O 1
ATOM 1427 N N . GLY A 1 195 ? 4.719 18.453 10.094 1 98.69 195 GLY A N 1
ATOM 1428 C CA . GLY A 1 195 ? 5.223 17.531 9.094 1 98.69 195 GLY A CA 1
ATOM 1429 C C . GLY A 1 195 ? 6.008 18.219 7.996 1 98.69 195 GLY A C 1
ATOM 1430 O O . GLY A 1 195 ? 5.887 19.422 7.797 1 98.69 195 GLY A O 1
ATOM 1431 N N . CYS A 1 196 ? 6.781 17.469 7.297 1 98.88 196 CYS A N 1
ATOM 1432 C CA . CYS A 1 196 ? 7.68 18.016 6.289 1 98.88 196 CYS A CA 1
ATOM 1433 C C . CYS A 1 196 ? 7.457 17.344 4.938 1 98.88 196 CYS A C 1
ATOM 1435 O O . CYS A 1 196 ? 7.453 16.125 4.848 1 98.88 196 CYS A O 1
ATOM 1437 N N . PRO A 1 197 ? 7.258 18.125 3.875 1 98.81 197 PRO A N 1
ATOM 1438 C CA . PRO A 1 197 ? 7.062 17.594 2.527 1 98.81 197 PRO A CA 1
ATOM 1439 C C . PRO A 1 197 ? 8.375 17.219 1.847 1 98.81 197 PRO A C 1
ATOM 1441 O O . PRO A 1 197 ? 8.375 16.797 0.688 1 98.81 197 PRO A O 1
ATOM 1444 N N . ASP A 1 198 ? 9.469 17.391 2.492 1 98.81 198 ASP A N 1
ATOM 1445 C CA . ASP A 1 198 ? 10.812 17.141 1.977 1 98.81 198 ASP A CA 1
ATOM 1446 C C . ASP A 1 198 ? 11.594 16.219 2.912 1 98.81 198 ASP A C 1
ATOM 1448 O O . ASP A 1 198 ? 12.406 16.688 3.709 1 98.81 198 ASP A O 1
ATOM 1452 N N . TYR A 1 199 ? 11.414 14.914 2.688 1 98.75 199 TYR A N 1
ATOM 1453 C CA . TYR A 1 199 ? 12.016 13.922 3.568 1 98.75 199 TYR A CA 1
ATOM 1454 C C . TYR A 1 199 ? 13.539 13.93 3.443 1 98.75 199 TYR A C 1
ATOM 1456 O O . TYR A 1 199 ? 14.25 13.766 4.438 1 98.75 199 TYR A O 1
ATOM 1464 N N . MET A 1 200 ? 14.023 14.094 2.227 1 98.56 200 MET A N 1
ATOM 1465 C CA . MET A 1 200 ? 15.469 14.109 1.987 1 98.56 200 MET A CA 1
ATOM 1466 C C . MET A 1 200 ? 16.125 15.266 2.723 1 98.56 200 MET A C 1
ATOM 1468 O O . MET A 1 200 ? 17.172 15.086 3.363 1 98.56 200 MET A O 1
ATOM 1472 N N . ALA A 1 201 ? 15.523 16.453 2.674 1 97.75 201 ALA A N 1
ATOM 1473 C CA . ALA A 1 201 ? 16.078 17.594 3.393 1 97.75 201 ALA A CA 1
ATOM 1474 C C . ALA A 1 201 ? 16.031 17.359 4.898 1 97.75 201 ALA A C 1
ATOM 1476 O O . ALA A 1 201 ? 17 17.688 5.605 1 97.75 201 ALA A O 1
ATOM 1477 N N . LEU A 1 202 ? 14.953 16.844 5.363 1 98.25 202 LEU A N 1
ATOM 1478 C CA . LEU A 1 202 ? 14.781 16.594 6.789 1 98.25 202 LEU A CA 1
ATOM 1479 C C . LEU A 1 202 ? 15.852 15.617 7.293 1 98.25 202 LEU A C 1
ATOM 1481 O O . LEU A 1 202 ? 16.5 15.875 8.305 1 98.25 202 LEU A O 1
ATOM 1485 N N . MET A 1 203 ? 16.062 14.508 6.586 1 98.31 203 MET A N 1
ATOM 1486 C CA . MET A 1 203 ? 17.016 13.484 7.008 1 98.31 203 MET A CA 1
ATOM 1487 C C . MET A 1 203 ? 18.453 13.984 6.852 1 98.31 203 MET A C 1
ATOM 1489 O O . MET A 1 203 ? 19.328 13.633 7.645 1 98.31 203 MET A O 1
ATOM 1493 N N . SER A 1 204 ? 18.672 14.781 5.773 1 97.69 204 SER A N 1
ATOM 1494 C CA . SER A 1 204 ? 20 15.375 5.621 1 97.69 204 SER A CA 1
ATOM 1495 C C . SER A 1 204 ? 20.344 16.266 6.809 1 97.69 204 SER A C 1
ATOM 1497 O O . SER A 1 204 ? 21.469 16.234 7.312 1 97.69 204 SER A O 1
ATOM 1499 N N . ASP A 1 205 ? 19.422 17.062 7.215 1 97.06 205 ASP A N 1
ATOM 1500 C CA . ASP A 1 205 ? 19.609 17.906 8.383 1 97.06 205 ASP A CA 1
ATOM 1501 C C . ASP A 1 205 ? 19.906 17.078 9.625 1 97.06 205 ASP A C 1
ATOM 1503 O O . ASP A 1 205 ? 20.797 17.422 10.406 1 97.06 205 ASP A O 1
ATOM 1507 N N . ARG A 1 206 ? 19.188 16 9.844 1 97.56 206 ARG A N 1
ATOM 1508 C CA . ARG A 1 206 ? 19.406 15.117 10.984 1 97.56 206 ARG A CA 1
ATOM 1509 C C . ARG A 1 206 ? 20.766 14.461 10.914 1 97.56 206 ARG A C 1
ATOM 1511 O O . ARG A 1 206 ? 21.438 14.281 11.938 1 97.56 206 ARG A O 1
ATOM 1518 N N . ALA A 1 207 ? 21.125 14.055 9.719 1 97.88 207 ALA A N 1
ATOM 1519 C CA . ALA A 1 207 ? 22.438 13.445 9.531 1 97.88 207 ALA A CA 1
ATOM 1520 C C . ALA A 1 207 ? 23.547 14.398 9.93 1 97.88 207 ALA A C 1
ATOM 1522 O O . ALA A 1 207 ? 24.5 14.008 10.617 1 97.88 207 ALA A O 1
ATOM 1523 N N . GLN A 1 208 ? 23.453 15.648 9.492 1 97 208 GLN A N 1
ATOM 1524 C CA . GLN A 1 208 ? 24.438 16.672 9.852 1 97 208 GLN A CA 1
ATOM 1525 C C . GLN A 1 208 ? 24.5 16.859 11.367 1 97 208 GLN A C 1
ATOM 1527 O O . GLN A 1 208 ? 25.594 16.859 11.945 1 97 208 GLN A O 1
ATOM 1532 N N . ARG A 1 209 ? 23.375 16.984 11.977 1 95.88 209 ARG A N 1
ATOM 1533 C CA . ARG A 1 209 ? 23.297 17.234 13.406 1 95.88 209 ARG A CA 1
ATOM 1534 C C . ARG A 1 209 ? 23.781 16.031 14.211 1 95.88 209 ARG A C 1
ATOM 1536 O O . ARG A 1 209 ? 24.281 16.188 15.328 1 95.88 209 ARG A O 1
ATOM 1543 N N . SER A 1 210 ? 23.594 14.859 13.656 1 96.31 210 SER A N 1
ATOM 1544 C CA . SER A 1 210 ? 24.031 13.625 14.312 1 96.31 210 SER A CA 1
ATOM 1545 C C . SER A 1 210 ? 25.5 13.328 14.016 1 96.31 210 SER A C 1
ATOM 1547 O O . SER A 1 210 ? 26.031 12.328 14.5 1 96.31 210 SER A O 1
ATOM 1549 N N . LYS A 1 211 ? 26.125 14.164 13.164 1 95.44 211 LYS A N 1
ATOM 1550 C CA . LYS A 1 211 ? 27.531 14.047 12.812 1 95.44 211 LYS A CA 1
ATOM 1551 C C . LYS A 1 211 ? 27.828 12.695 12.18 1 95.44 211 LYS A C 1
ATOM 1553 O O . LYS A 1 211 ? 28.797 12.023 12.562 1 95.44 211 LYS A O 1
ATOM 1558 N N . LEU A 1 212 ? 26.922 12.305 11.328 1 97 212 LEU A N 1
ATOM 1559 C CA . LEU A 1 212 ? 27.172 11.055 10.609 1 97 212 LEU A CA 1
ATOM 1560 C C . LEU A 1 212 ? 28.391 11.18 9.695 1 97 212 LEU A C 1
ATOM 1562 O O . LEU A 1 212 ? 28.594 12.227 9.07 1 97 212 LEU A O 1
ATOM 1566 N N . ALA A 1 213 ? 29.109 10.109 9.547 1 95.31 213 ALA A N 1
ATOM 1567 C CA . ALA A 1 213 ? 30.281 10.078 8.664 1 95.31 213 ALA A CA 1
ATOM 1568 C C . ALA A 1 213 ? 29.875 10.227 7.203 1 95.31 213 ALA A C 1
ATOM 1570 O O . ALA A 1 213 ? 30.656 10.711 6.383 1 95.31 213 ALA A O 1
ATOM 1571 N N . THR A 1 214 ? 28.656 9.875 6.887 1 95.56 214 THR A N 1
ATOM 1572 C CA . THR A 1 214 ? 28.203 9.883 5.504 1 95.56 214 THR A CA 1
ATOM 1573 C C . THR A 1 214 ? 27.719 11.273 5.102 1 95.56 214 THR A C 1
ATOM 1575 O O . THR A 1 214 ? 27.391 11.508 3.938 1 95.56 214 THR A O 1
ATOM 1578 N N . PHE A 1 215 ? 27.641 12.18 6.062 1 96.19 215 PHE A N 1
ATOM 1579 C CA . PHE A 1 215 ? 27.281 13.555 5.738 1 96.19 215 PHE A CA 1
ATOM 1580 C C . PHE A 1 215 ? 28.516 14.414 5.566 1 96.19 215 PHE A C 1
ATOM 1582 O O . PHE A 1 215 ? 29.406 14.414 6.426 1 96.19 215 PHE A O 1
ATOM 1589 N N . SER A 1 216 ? 28.594 15.094 4.453 1 94 216 SER A N 1
ATOM 1590 C CA . SER A 1 216 ? 29.703 16.016 4.203 1 94 216 SER A CA 1
ATOM 1591 C C . SER A 1 216 ? 29.203 17.453 4.047 1 94 216 SER A C 1
ATOM 1593 O O . SER A 1 216 ? 28.422 17.734 3.135 1 94 216 SER A O 1
ATOM 1595 N N . ALA A 1 217 ? 29.688 18.328 4.812 1 90.31 217 ALA A N 1
ATOM 1596 C CA . ALA A 1 217 ? 29.344 19.75 4.715 1 90.31 217 ALA A CA 1
ATOM 1597 C C . ALA A 1 217 ? 29.922 20.359 3.439 1 90.31 217 ALA A C 1
ATOM 1599 O O . ALA A 1 217 ? 29.359 21.312 2.9 1 90.31 217 ALA A O 1
ATOM 1600 N N . GLU A 1 218 ? 30.953 19.781 2.949 1 91.94 218 GLU A N 1
ATOM 1601 C CA . GLU A 1 218 ? 31.641 20.297 1.766 1 91.94 218 GLU A CA 1
ATOM 1602 C C . GLU A 1 218 ? 30.734 20.25 0.539 1 91.94 218 GLU A C 1
ATOM 1604 O O . GLU A 1 218 ? 30.812 21.125 -0.323 1 91.94 218 GLU A O 1
ATOM 1609 N N . ASP A 1 219 ? 29.922 19.266 0.48 1 91.25 219 ASP A N 1
ATOM 1610 C CA . ASP A 1 219 ? 29.031 19.172 -0.666 1 91.25 219 ASP A CA 1
ATOM 1611 C C . ASP A 1 219 ? 27.578 19.406 -0.25 1 91.25 219 ASP A C 1
ATOM 1613 O O . ASP A 1 219 ? 26.641 18.969 -0.938 1 91.25 219 ASP A O 1
ATOM 1617 N N . ALA A 1 220 ? 27.422 20 0.911 1 86.44 220 ALA A N 1
ATOM 1618 C CA . ALA A 1 220 ? 26.125 20.359 1.458 1 86.44 220 ALA A CA 1
ATOM 1619 C C . ALA A 1 220 ? 25.219 19.141 1.596 1 86.44 220 ALA A C 1
ATOM 1621 O O . ALA A 1 220 ? 24.016 19.219 1.362 1 86.44 220 ALA A O 1
ATOM 1622 N N . GLY A 1 221 ? 25.844 17.953 1.795 1 88.81 221 GLY A N 1
ATOM 1623 C CA . GLY A 1 221 ? 25.109 16.734 2.068 1 88.81 221 GLY A CA 1
ATOM 1624 C C . GLY A 1 221 ? 24.719 15.969 0.812 1 88.81 221 GLY A C 1
ATOM 1625 O O . GLY A 1 221 ? 23.969 15 0.874 1 88.81 221 GLY A O 1
ATOM 1626 N N . ALA A 1 222 ? 25.219 16.328 -0.339 1 90.62 222 ALA A N 1
ATOM 1627 C CA . ALA A 1 222 ? 24.875 15.672 -1.594 1 90.62 222 ALA A CA 1
ATOM 1628 C C . ALA A 1 222 ? 25.281 14.195 -1.562 1 90.62 222 ALA A C 1
ATOM 1630 O O . ALA A 1 222 ? 24.562 13.336 -2.068 1 90.62 222 ALA A O 1
ATOM 1631 N N . SER A 1 223 ? 26.422 13.93 -0.958 1 93.38 223 SER A N 1
ATOM 1632 C CA . SER A 1 223 ? 26.953 12.57 -0.939 1 93.38 223 SER A CA 1
ATOM 1633 C C . SER A 1 223 ? 26.234 11.711 0.095 1 93.38 223 SER A C 1
ATOM 1635 O O . SER A 1 223 ? 26.359 10.492 0.099 1 93.38 223 SER A O 1
ATOM 1637 N N . PHE A 1 224 ? 25.5 12.398 1.002 1 97.12 224 PHE A N 1
ATOM 1638 C CA . PHE A 1 224 ? 24.688 11.672 1.971 1 97.12 224 PHE A CA 1
ATOM 1639 C C . PHE A 1 224 ? 23.609 10.844 1.268 1 97.12 224 PHE A C 1
ATOM 1641 O O . PHE A 1 224 ? 23.359 9.695 1.647 1 97.12 224 PHE A O 1
ATOM 1648 N N . LEU A 1 225 ? 22.953 11.422 0.153 1 97.12 225 LEU A N 1
ATOM 1649 C CA . LEU A 1 225 ? 22 10.688 -0.663 1 97.12 225 LEU A CA 1
ATOM 1650 C C . LEU A 1 225 ? 22.688 9.609 -1.486 1 97.12 225 LEU A C 1
ATOM 1652 O O . LEU A 1 225 ? 23.656 9.898 -2.211 1 97.12 225 LEU A O 1
ATOM 1656 N N . GLY A 1 226 ? 22.281 8.406 -1.317 1 94.88 226 GLY A N 1
ATOM 1657 C CA . GLY A 1 226 ? 22.922 7.277 -1.975 1 94.88 226 GLY A CA 1
ATOM 1658 C C . GLY A 1 226 ? 23.938 6.582 -1.1 1 94.88 226 GLY A C 1
ATOM 1659 O O . GLY A 1 226 ? 24.516 5.562 -1.492 1 94.88 226 GLY A O 1
ATOM 1660 N N . SER A 1 227 ? 24.203 7.145 0.081 1 95.12 227 SER A N 1
ATOM 1661 C CA . SER A 1 227 ? 25.125 6.523 1.024 1 95.12 227 SER A CA 1
ATOM 1662 C C . SER A 1 227 ? 24.484 5.336 1.729 1 95.12 227 SER A C 1
ATOM 1664 O O . SER A 1 227 ? 23.328 5.004 1.467 1 95.12 227 SER A O 1
ATOM 1666 N N . ARG A 1 228 ? 25.172 4.73 2.627 1 93.19 228 ARG A N 1
ATOM 1667 C CA . ARG A 1 228 ? 24.656 3.594 3.381 1 93.19 228 ARG A CA 1
ATOM 1668 C C . ARG A 1 228 ? 23.578 4.035 4.363 1 93.19 228 ARG A C 1
ATOM 1670 O O . ARG A 1 228 ? 22.688 3.256 4.703 1 93.19 228 ARG A O 1
ATOM 1677 N N . ASP A 1 229 ? 23.688 5.344 4.828 1 96.31 229 ASP A N 1
ATOM 1678 C CA . ASP A 1 229 ? 22.719 5.84 5.801 1 96.31 229 ASP A CA 1
ATOM 1679 C C . ASP A 1 229 ? 21.453 6.355 5.105 1 96.31 229 ASP A C 1
ATOM 1681 O O . ASP A 1 229 ? 20.438 6.582 5.754 1 96.31 229 ASP A O 1
ATOM 1685 N N . PHE A 1 230 ? 21.516 6.543 3.779 1 97.62 230 PHE A N 1
ATOM 1686 C CA . PHE A 1 230 ? 20.391 6.93 2.936 1 97.62 230 PHE A CA 1
ATOM 1687 C C . PHE A 1 230 ? 20.5 6.289 1.557 1 97.62 230 PHE A C 1
ATOM 1689 O O . PHE A 1 230 ? 20.781 6.973 0.571 1 97.62 230 PHE A O 1
ATOM 1696 N N . PRO A 1 231 ? 20.203 5.008 1.467 1 96.12 231 PRO A N 1
ATOM 1697 C CA . PRO A 1 231 ? 20.531 4.207 0.284 1 96.12 231 PRO A CA 1
ATOM 1698 C C . PRO A 1 231 ? 19.781 4.656 -0.962 1 96.12 231 PRO A C 1
ATOM 1700 O O . PRO A 1 231 ? 18.766 5.359 -0.855 1 96.12 231 PRO A O 1
ATOM 1703 N N . SER A 1 232 ? 20.297 4.23 -2.117 1 96.19 232 SER A N 1
ATOM 1704 C CA . SER A 1 232 ? 19.797 4.688 -3.41 1 96.19 232 SER A CA 1
ATOM 1705 C C . SER A 1 232 ? 18.328 4.305 -3.602 1 96.19 232 SER A C 1
ATOM 1707 O O . SER A 1 232 ? 17.578 5.035 -4.242 1 96.19 232 SER A O 1
ATOM 1709 N N . ASP A 1 233 ? 17.953 3.15 -3.072 1 97.25 233 ASP A N 1
ATOM 1710 C CA . ASP A 1 233 ? 16.547 2.777 -3.209 1 97.25 233 ASP A CA 1
ATOM 1711 C C . ASP A 1 233 ? 15.656 3.691 -2.375 1 97.25 233 ASP A C 1
ATOM 1713 O O . ASP A 1 233 ? 14.508 3.959 -2.75 1 97.25 233 ASP A O 1
ATOM 1717 N N . LEU A 1 234 ? 16.141 4.18 -1.235 1 98.25 234 LEU A N 1
ATOM 1718 C CA . LEU A 1 234 ? 15.391 5.16 -0.46 1 98.25 234 LEU A CA 1
ATOM 1719 C C . LEU A 1 234 ? 15.266 6.477 -1.224 1 98.25 234 LEU A C 1
ATOM 1721 O O . LEU A 1 234 ? 14.211 7.109 -1.202 1 98.25 234 LEU A O 1
ATOM 1725 N N . VAL A 1 235 ? 16.359 6.879 -1.887 1 98.5 235 VAL A N 1
ATOM 1726 C CA . VAL A 1 235 ? 16.281 8.055 -2.746 1 98.5 235 VAL A CA 1
ATOM 1727 C C . VAL A 1 235 ? 15.18 7.871 -3.785 1 98.5 235 VAL A C 1
ATOM 1729 O O . VAL A 1 235 ? 14.312 8.734 -3.941 1 98.5 235 VAL A O 1
ATOM 1732 N N . ALA A 1 236 ? 15.211 6.734 -4.445 1 98.44 236 ALA A N 1
ATOM 1733 C CA . ALA A 1 236 ? 14.211 6.445 -5.469 1 98.44 236 ALA A CA 1
ATOM 1734 C C . ALA A 1 236 ? 12.797 6.473 -4.887 1 98.44 236 ALA A C 1
ATOM 1736 O O . ALA A 1 236 ? 11.867 6.957 -5.531 1 98.44 236 ALA A O 1
ATOM 1737 N N . ALA A 1 237 ? 12.656 5.957 -3.676 1 98.62 237 ALA A N 1
ATOM 1738 C CA . ALA A 1 237 ? 11.352 5.961 -3.014 1 98.62 237 ALA A CA 1
ATOM 1739 C C . ALA A 1 237 ? 10.875 7.387 -2.764 1 98.62 237 ALA A C 1
ATOM 1741 O O . ALA A 1 237 ? 9.695 7.691 -2.961 1 98.62 237 ALA A O 1
ATOM 1742 N N . CYS A 1 238 ? 11.758 8.258 -2.303 1 98.69 238 CYS A N 1
ATOM 1743 C CA . CYS A 1 238 ? 11.406 9.656 -2.074 1 98.69 238 CYS A CA 1
ATOM 1744 C C . CYS A 1 238 ? 10.969 10.328 -3.371 1 98.69 238 CYS A C 1
ATOM 1746 O O . CYS A 1 238 ? 10.023 11.117 -3.379 1 98.69 238 CYS A O 1
ATOM 1748 N N . LEU A 1 239 ? 11.656 10.008 -4.484 1 98.69 239 LEU A N 1
ATOM 1749 C CA . LEU A 1 239 ? 11.312 10.602 -5.773 1 98.69 239 LEU A CA 1
ATOM 1750 C C . LEU A 1 239 ? 9.93 10.156 -6.227 1 98.69 239 LEU A C 1
ATOM 1752 O O . LEU A 1 239 ? 9.234 10.891 -6.934 1 98.69 239 LEU A O 1
ATOM 1756 N N . ARG A 1 240 ? 9.523 9.016 -5.773 1 97.88 240 ARG A N 1
ATOM 1757 C CA . ARG A 1 240 ? 8.25 8.438 -6.195 1 97.88 240 ARG A CA 1
ATOM 1758 C C . ARG A 1 240 ? 7.102 8.945 -5.332 1 97.88 240 ARG A C 1
ATOM 1760 O O . ARG A 1 240 ? 5.984 9.125 -5.816 1 97.88 240 ARG A O 1
ATOM 1767 N N . HIS A 1 241 ? 7.379 9.195 -4.023 1 98.25 241 HIS A N 1
ATOM 1768 C CA . HIS A 1 241 ? 6.23 9.281 -3.129 1 98.25 241 HIS A CA 1
ATOM 1769 C C . HIS A 1 241 ? 6.23 10.586 -2.348 1 98.25 241 HIS A C 1
ATOM 1771 O O . HIS A 1 241 ? 5.195 11 -1.816 1 98.25 241 HIS A O 1
ATOM 1777 N N . ASP A 1 242 ? 7.379 11.195 -2.184 1 98.56 242 ASP A N 1
ATOM 1778 C CA . ASP A 1 242 ? 7.496 12.414 -1.389 1 98.56 242 ASP A CA 1
ATOM 1779 C C . ASP A 1 242 ? 7.219 13.648 -2.238 1 98.56 242 ASP A C 1
ATOM 1781 O O . ASP A 1 242 ? 7.695 13.75 -3.373 1 98.56 242 ASP A O 1
ATOM 1785 N N . PRO A 1 243 ? 6.418 14.617 -1.743 1 98.81 243 PRO A N 1
ATOM 1786 C CA . PRO A 1 243 ? 6.031 15.773 -2.553 1 98.81 243 PRO A CA 1
ATOM 1787 C C . PRO A 1 243 ? 7.223 16.453 -3.211 1 98.81 243 PRO A C 1
ATOM 1789 O O . PRO A 1 243 ? 7.219 16.688 -4.426 1 98.81 243 PRO A O 1
ATOM 1792 N N . LYS A 1 244 ? 8.273 16.797 -2.447 1 98.81 244 LYS A N 1
ATOM 1793 C CA . LYS A 1 244 ? 9.438 17.469 -3.012 1 98.81 244 LYS A CA 1
ATOM 1794 C C . LYS A 1 244 ? 10.125 16.594 -4.059 1 98.81 244 LYS A C 1
ATOM 1796 O O . LYS A 1 244 ? 10.539 17.094 -5.109 1 98.81 244 LYS A O 1
ATOM 1801 N N . GLY A 1 245 ? 10.266 15.336 -3.779 1 98.69 245 GLY A N 1
ATOM 1802 C CA . GLY A 1 245 ? 10.867 14.414 -4.73 1 98.69 245 GLY A CA 1
ATOM 1803 C C . GLY A 1 245 ? 10.078 14.297 -6.023 1 98.69 245 GLY A C 1
ATOM 1804 O O . GLY A 1 245 ? 10.664 14.289 -7.109 1 98.69 245 GLY A O 1
ATOM 1805 N N . ILE A 1 246 ? 8.773 14.227 -5.922 1 98.75 246 ILE A N 1
ATOM 1806 C CA . ILE A 1 246 ? 7.887 14.086 -7.066 1 98.75 246 ILE A CA 1
ATOM 1807 C C . ILE A 1 246 ? 8.062 15.281 -8 1 98.75 246 ILE A C 1
ATOM 1809 O O . ILE A 1 246 ? 8.148 15.117 -9.219 1 98.75 246 ILE A O 1
ATOM 1813 N N . LEU A 1 247 ? 8.18 16.453 -7.434 1 98.62 247 LEU A N 1
ATOM 1814 C CA . LEU A 1 247 ? 8.141 17.656 -8.266 1 98.62 247 LEU A CA 1
ATOM 1815 C C . LEU A 1 247 ? 9.539 18.047 -8.719 1 98.62 247 LEU A C 1
ATOM 1817 O O . LEU A 1 247 ? 9.719 18.547 -9.828 1 98.62 247 LEU A O 1
ATOM 1821 N N . PHE A 1 248 ? 10.586 17.781 -7.867 1 98.38 248 PHE A N 1
ATOM 1822 C CA . PHE A 1 248 ? 11.875 18.406 -8.148 1 98.38 248 PHE A CA 1
ATOM 1823 C C . PHE A 1 248 ? 13.008 17.391 -8.055 1 98.38 248 PHE A C 1
ATOM 1825 O O . PHE A 1 248 ? 14.18 17.75 -8.133 1 98.38 248 PHE A O 1
ATOM 1832 N N . GLY A 1 249 ? 12.695 16.109 -7.836 1 97.75 249 GLY A N 1
ATOM 1833 C CA . GLY A 1 249 ? 13.75 15.109 -7.676 1 97.75 249 GLY A CA 1
ATOM 1834 C C . GLY A 1 249 ? 14.688 15.422 -6.523 1 97.75 249 GLY A C 1
ATOM 1835 O O . GLY A 1 249 ? 14.242 15.805 -5.438 1 97.75 249 GLY A O 1
ATOM 1836 N N . THR A 1 250 ? 15.992 15.156 -6.758 1 97.12 250 THR A N 1
ATOM 1837 C CA . THR A 1 250 ? 16.984 15.414 -5.715 1 97.12 250 THR A CA 1
ATOM 1838 C C . THR A 1 250 ? 17.469 16.859 -5.789 1 97.12 250 THR A C 1
ATOM 1840 O O . THR A 1 250 ? 18.266 17.297 -4.953 1 97.12 250 THR A O 1
ATOM 1843 N N . GLY A 1 251 ? 17.031 17.594 -6.738 1 94.56 251 GLY A N 1
ATOM 1844 C CA . GLY A 1 251 ? 17.453 18.969 -6.922 1 94.56 251 GLY A CA 1
ATOM 1845 C C . GLY A 1 251 ? 16.797 19.922 -5.953 1 94.56 251 GLY A C 1
ATOM 1846 O O . GLY A 1 251 ? 15.852 19.562 -5.25 1 94.56 251 GLY A O 1
ATOM 1847 N N . PRO A 1 252 ? 17.25 21.125 -5.93 1 94.06 252 PRO A N 1
ATOM 1848 C CA . PRO A 1 252 ? 16.672 22.109 -5.016 1 94.06 252 PRO A CA 1
ATOM 1849 C C . PRO A 1 252 ? 15.312 22.625 -5.477 1 94.06 252 PRO A C 1
ATOM 1851 O O . PRO A 1 252 ? 15 22.578 -6.668 1 94.06 252 PRO A O 1
ATOM 1854 N N . VAL A 1 253 ? 14.477 23.031 -4.543 1 96.88 253 VAL A N 1
ATOM 1855 C CA . VAL A 1 253 ? 13.258 23.766 -4.855 1 96.88 253 VAL A CA 1
ATOM 1856 C C . VAL A 1 253 ? 13.602 25.188 -5.301 1 96.88 253 VAL A C 1
ATOM 1858 O O . VAL A 1 253 ? 14.422 25.859 -4.672 1 96.88 253 VAL A O 1
ATOM 1861 N N . PRO A 1 254 ? 13 25.609 -6.363 1 93.44 254 PRO A N 1
ATOM 1862 C CA . PRO A 1 254 ? 13.297 26.969 -6.781 1 93.44 254 PRO A CA 1
ATOM 1863 C C . PRO A 1 254 ? 12.945 28.016 -5.719 1 93.44 254 PRO A C 1
ATOM 1865 O O . PRO A 1 254 ? 11.906 27.891 -5.055 1 93.44 254 PRO A O 1
ATOM 1868 N N . THR A 1 255 ? 13.766 28.969 -5.594 1 88.5 255 THR A N 1
ATOM 1869 C CA . THR A 1 255 ? 13.57 30.016 -4.594 1 88.5 255 THR A CA 1
ATOM 1870 C C . THR A 1 255 ? 12.758 31.156 -5.172 1 88.5 255 THR A C 1
ATOM 1872 O O . THR A 1 255 ? 12.219 31.984 -4.426 1 88.5 255 THR A O 1
ATOM 1875 N N . SER A 1 256 ? 12.773 31.203 -6.496 1 86.56 256 SER A N 1
ATOM 1876 C CA . SER A 1 256 ? 12 32.219 -7.18 1 86.56 256 SER A CA 1
ATOM 1877 C C . SER A 1 256 ? 10.797 31.625 -7.898 1 86.56 256 SER A C 1
ATOM 1879 O O . SER A 1 256 ? 10.742 30.406 -8.125 1 86.56 256 SER A O 1
ATOM 1881 N N . ALA A 1 257 ? 9.938 32.531 -8.266 1 87.75 257 ALA A N 1
ATOM 1882 C CA . ALA A 1 257 ? 8.758 32.094 -9 1 87.75 257 ALA A CA 1
ATOM 1883 C C . ALA A 1 257 ? 9.148 31.375 -10.297 1 87.75 257 ALA A C 1
ATOM 1885 O O . ALA A 1 257 ? 10.078 31.797 -10.984 1 87.75 257 ALA A O 1
ATOM 1886 N N . VAL A 1 258 ? 8.469 30.312 -10.578 1 91.75 258 VAL A N 1
ATOM 1887 C CA . VAL A 1 258 ? 8.688 29.594 -11.828 1 91.75 258 VAL A CA 1
ATOM 1888 C C . VAL A 1 258 ? 8.07 30.359 -12.984 1 91.75 258 VAL A C 1
ATOM 1890 O O . VAL A 1 258 ? 6.848 30.438 -13.117 1 91.75 258 VAL A O 1
ATOM 1893 N N . SER A 1 259 ? 8.945 30.953 -13.828 1 91.19 259 SER A N 1
ATOM 1894 C CA . SER A 1 259 ? 8.469 31.828 -14.898 1 91.19 259 SER A CA 1
ATOM 1895 C C . SER A 1 259 ? 8.57 31.141 -16.266 1 91.19 259 SER A C 1
ATOM 1897 O O . SER A 1 259 ? 7.812 31.469 -17.172 1 91.19 259 SER A O 1
ATOM 1899 N N . GLU A 1 260 ? 9.422 30.172 -16.297 1 93.81 260 GLU A N 1
ATOM 1900 C CA . GLU A 1 260 ? 9.617 29.484 -17.562 1 93.81 260 GLU A CA 1
ATOM 1901 C C . GLU A 1 260 ? 8.406 28.625 -17.922 1 93.81 260 GLU A C 1
ATOM 1903 O O . GLU A 1 260 ? 8.008 27.75 -17.141 1 93.81 260 GLU A O 1
ATOM 1908 N N . ALA A 1 261 ? 7.906 28.781 -19.125 1 95.19 261 ALA A N 1
ATOM 1909 C CA . ALA A 1 261 ? 6.676 28.125 -19.562 1 95.19 261 ALA A CA 1
ATOM 1910 C C . ALA A 1 261 ? 6.84 26.609 -19.594 1 95.19 261 ALA A C 1
ATOM 1912 O O . ALA A 1 261 ? 5.93 25.875 -19.203 1 95.19 261 ALA A O 1
ATOM 1913 N N . ALA A 1 262 ? 7.922 26.203 -20.047 1 96.69 262 ALA A N 1
ATOM 1914 C CA . ALA A 1 262 ? 8.172 24.766 -20.141 1 96.69 262 ALA A CA 1
ATOM 1915 C C . ALA A 1 262 ? 8.172 24.109 -18.75 1 96.69 262 ALA A C 1
ATOM 1917 O O . ALA A 1 262 ? 7.629 23.016 -18.578 1 96.69 262 ALA A O 1
ATOM 1918 N N . GLU A 1 263 ? 8.758 24.75 -17.844 1 96.81 263 GLU A N 1
ATOM 1919 C CA . GLU A 1 263 ? 8.805 24.234 -16.469 1 96.81 263 GLU A CA 1
ATOM 1920 C C . GLU A 1 263 ? 7.426 24.281 -15.82 1 96.81 263 GLU A C 1
ATOM 1922 O O . GLU A 1 263 ? 7.039 23.344 -15.109 1 96.81 263 GLU A O 1
ATOM 1927 N N . GLN A 1 264 ? 6.73 25.328 -16.062 1 97.19 264 GLN A N 1
ATOM 1928 C CA . GLN A 1 264 ? 5.363 25.406 -15.57 1 97.19 264 GLN A CA 1
ATOM 1929 C C . GLN A 1 264 ? 4.512 24.266 -16.125 1 97.19 264 GLN A C 1
ATOM 1931 O O . GLN A 1 264 ? 3.717 23.672 -15.398 1 97.19 264 GLN A O 1
ATOM 1936 N N . GLN A 1 265 ? 4.699 24.016 -17.359 1 97.88 265 GLN A N 1
ATOM 1937 C CA . GLN A 1 265 ? 3.93 22.953 -17.984 1 97.88 265 GLN A CA 1
ATOM 1938 C C . GLN A 1 265 ? 4.266 21.578 -17.391 1 97.88 265 GLN A C 1
ATOM 1940 O O . GLN A 1 265 ? 3.371 20.781 -17.125 1 97.88 265 GLN A O 1
ATOM 1945 N N . ARG A 1 266 ? 5.516 21.328 -17.188 1 98.06 266 ARG A N 1
ATOM 1946 C CA . ARG A 1 266 ? 5.941 20.078 -16.547 1 98.06 266 ARG A CA 1
ATOM 1947 C C . ARG A 1 266 ? 5.336 19.938 -15.164 1 98.06 266 ARG A C 1
ATOM 1949 O O . ARG A 1 266 ? 4.738 18.906 -14.844 1 98.06 266 ARG A O 1
ATOM 1956 N N . LEU A 1 267 ? 5.477 20.984 -14.375 1 98.38 267 LEU A N 1
ATOM 1957 C CA . LEU A 1 267 ? 4.977 20.969 -13.008 1 98.38 267 LEU A CA 1
ATOM 1958 C C . LEU A 1 267 ? 3.455 20.875 -12.984 1 98.38 267 LEU A C 1
ATOM 1960 O O . LEU A 1 267 ? 2.885 20.203 -12.117 1 98.38 267 LEU A O 1
ATOM 1964 N N . ARG A 1 268 ? 2.783 21.547 -13.93 1 98.25 268 ARG A N 1
ATOM 1965 C CA . ARG A 1 268 ? 1.329 21.469 -14.023 1 98.25 268 ARG A CA 1
ATOM 1966 C C . ARG A 1 268 ? 0.87 20.031 -14.242 1 98.25 268 ARG A C 1
ATOM 1968 O O . ARG A 1 268 ? -0.105 19.578 -13.625 1 98.25 268 ARG A O 1
ATOM 1975 N N . GLY A 1 269 ? 1.569 19.359 -15.125 1 98.5 269 GLY A N 1
ATOM 1976 C CA . GLY A 1 269 ? 1.234 17.969 -15.344 1 98.5 269 GLY A CA 1
ATOM 1977 C C . GLY A 1 269 ? 1.311 17.125 -14.086 1 98.5 269 GLY A C 1
ATOM 1978 O O . GLY A 1 269 ? 0.414 16.328 -13.805 1 98.5 269 GLY A O 1
ATOM 1979 N N . LEU A 1 270 ? 2.32 17.312 -13.273 1 98.56 270 LEU A N 1
ATOM 1980 C CA . LEU A 1 270 ? 2.512 16.578 -12.031 1 98.56 270 LEU A CA 1
ATOM 1981 C C . LEU A 1 270 ? 1.483 17 -10.984 1 98.56 270 LEU A C 1
ATOM 1983 O O . LEU A 1 270 ? 0.9 16.156 -10.305 1 98.56 270 LEU A O 1
ATOM 1987 N N . LEU A 1 271 ? 1.249 18.281 -10.898 1 98.81 271 LEU A N 1
ATOM 1988 C CA . LEU A 1 271 ? 0.303 18.797 -9.922 1 98.81 271 LEU A CA 1
ATOM 1989 C C . LEU A 1 271 ? -1.12 18.375 -10.25 1 98.81 271 LEU A C 1
ATOM 1991 O O . LEU A 1 271 ? -1.879 17.984 -9.359 1 98.81 271 LEU A O 1
ATOM 1995 N N . ASP A 1 272 ? -1.499 18.359 -11.547 1 98.75 272 ASP A N 1
ATOM 1996 C CA . ASP A 1 272 ? -2.822 17.906 -11.961 1 98.75 272 ASP A CA 1
ATOM 1997 C C . ASP A 1 272 ? -3.041 16.453 -11.586 1 98.75 272 ASP A C 1
ATOM 1999 O O . ASP A 1 272 ? -4.133 16.062 -11.156 1 98.75 272 ASP A O 1
ATOM 2003 N N . ALA A 1 273 ? -2.02 15.719 -11.711 1 98.19 273 ALA A N 1
ATOM 2004 C CA . ALA A 1 273 ? -2.115 14.281 -11.453 1 98.19 273 ALA A CA 1
ATOM 2005 C C . ALA A 1 273 ? -2.209 13.992 -9.953 1 98.19 273 ALA A C 1
ATOM 2007 O O . ALA A 1 273 ? -2.682 12.93 -9.547 1 98.19 273 ALA A O 1
ATOM 2008 N N . ARG A 1 274 ? -1.808 14.961 -9.141 1 98.44 274 ARG A N 1
ATOM 2009 C CA . ARG A 1 274 ? -1.604 14.602 -7.742 1 98.44 274 ARG A CA 1
ATOM 2010 C C . ARG A 1 274 ? -2.52 15.414 -6.832 1 98.44 274 ARG A C 1
ATOM 2012 O O . ARG A 1 274 ? -3.086 14.875 -5.879 1 98.44 274 ARG A O 1
ATOM 2019 N N . VAL A 1 275 ? -2.73 16.75 -7.121 1 98.75 275 VAL A N 1
ATOM 2020 C CA . VAL A 1 275 ? -3.277 17.547 -6.023 1 98.75 275 VAL A CA 1
ATOM 2021 C C . VAL A 1 275 ? -4.406 18.438 -6.543 1 98.75 275 VAL A C 1
ATOM 2023 O O . VAL A 1 275 ? -4.918 19.297 -5.816 1 98.75 275 VAL A O 1
ATOM 2026 N N . ARG A 1 276 ? -4.797 18.328 -7.828 1 98.69 276 ARG A N 1
ATOM 2027 C CA . ARG A 1 276 ? -5.879 19.156 -8.352 1 98.69 276 ARG A CA 1
ATOM 2028 C C . ARG A 1 276 ? -7.109 19.078 -7.457 1 98.69 276 ARG A C 1
ATOM 2030 O O . ARG A 1 276 ? -7.547 17.984 -7.086 1 98.69 276 ARG A O 1
ATOM 2037 N N . GLY A 1 277 ? -7.598 20.188 -7.055 1 98.44 277 GLY A N 1
ATOM 2038 C CA . GLY A 1 277 ? -8.844 20.297 -6.312 1 98.44 277 GLY A CA 1
ATOM 2039 C C . GLY A 1 277 ? -8.695 19.938 -4.844 1 98.44 277 GLY A C 1
ATOM 2040 O O . GLY A 1 277 ? -9.664 20 -4.086 1 98.44 277 GLY A O 1
ATOM 2041 N N . LYS A 1 278 ? -7.52 19.594 -4.371 1 98.81 278 LYS A N 1
ATOM 2042 C CA . LYS A 1 278 ? -7.348 19.156 -2.988 1 98.81 278 LYS A CA 1
ATOM 2043 C C . LYS A 1 278 ? -7.145 20.359 -2.059 1 98.81 278 LYS A C 1
ATOM 2045 O O . LYS A 1 278 ? -6.836 21.453 -2.516 1 98.81 278 LYS A O 1
ATOM 2050 N N . LYS A 1 279 ? -7.355 20.156 -0.774 1 98.88 279 LYS A N 1
ATOM 2051 C CA . LYS A 1 279 ? -7.297 21.219 0.226 1 98.88 279 LYS A CA 1
ATOM 2052 C C . LYS A 1 279 ? -6.281 20.891 1.315 1 98.88 279 LYS A C 1
ATOM 2054 O O . LYS A 1 279 ? -6.285 19.797 1.866 1 98.88 279 LYS A O 1
ATOM 2059 N N . PHE A 1 280 ? -5.383 21.891 1.621 1 98.94 280 PHE A N 1
ATOM 2060 C CA . PHE A 1 280 ? -4.273 21.703 2.547 1 98.94 280 PHE A CA 1
ATOM 2061 C C . PHE A 1 280 ? -4.309 22.75 3.65 1 98.94 280 PHE A C 1
ATOM 2063 O O . PHE A 1 280 ? -4.41 23.953 3.371 1 98.94 280 PHE A O 1
ATOM 2070 N N . LEU A 1 281 ? -4.211 22.312 4.883 1 98.94 281 LEU A N 1
ATOM 2071 C CA . LEU A 1 281 ? -3.762 23.156 5.977 1 98.94 281 LEU A CA 1
ATOM 2072 C C . LEU A 1 281 ? -2.439 22.656 6.551 1 98.94 281 LEU A C 1
ATOM 2074 O O . LEU A 1 281 ? -2.34 21.516 6.98 1 98.94 281 LEU A O 1
ATOM 2078 N N . VAL A 1 282 ? -1.45 23.516 6.5 1 98.94 282 VAL A N 1
ATOM 2079 C CA . VAL A 1 282 ? -0.138 23.172 7.043 1 98.94 282 VAL A CA 1
ATOM 2080 C C . VAL A 1 282 ? 0.125 24 8.297 1 98.94 282 VAL A C 1
ATOM 2082 O O . VAL A 1 282 ? 0.086 25.234 8.266 1 98.94 282 VAL A O 1
ATOM 2085 N N . CYS A 1 283 ? 0.341 23.297 9.406 1 98.94 283 CYS A N 1
ATOM 2086 C CA . CYS A 1 283 ? 0.635 23.938 10.688 1 98.94 283 CYS A CA 1
ATOM 2087 C C . CYS A 1 283 ? 2.047 23.594 11.156 1 98.94 283 CYS A C 1
ATOM 2089 O O . CYS A 1 283 ? 2.367 22.422 11.375 1 98.94 283 CYS A O 1
ATOM 2091 N N . SER A 1 284 ? 2.836 24.625 11.344 1 98.81 284 SER A N 1
ATOM 2092 C CA . SER A 1 284 ? 4.215 24.422 11.766 1 98.81 284 SER A CA 1
ATOM 2093 C C . SER A 1 284 ? 4.523 25.188 13.047 1 98.81 284 SER A C 1
ATOM 2095 O O . SER A 1 284 ? 3.967 26.266 13.281 1 98.81 284 SER A O 1
ATOM 2097 N N . GLY A 1 285 ? 5.309 24.578 13.906 1 98.44 285 GLY A N 1
ATOM 2098 C CA . GLY A 1 285 ? 5.844 25.312 15.039 1 98.44 285 GLY A CA 1
ATOM 2099 C C . GLY A 1 285 ? 7.039 26.172 14.68 1 98.44 285 GLY A C 1
ATOM 2100 O O . GLY A 1 285 ? 8.031 25.672 14.141 1 98.44 285 GLY A O 1
ATOM 2101 N N . GLY A 1 286 ? 6.949 27.406 15.023 1 98.25 286 GLY A N 1
ATOM 2102 C CA . GLY A 1 286 ? 8.039 28.312 14.695 1 98.25 286 GLY A CA 1
ATOM 2103 C C . GLY A 1 286 ? 9.328 27.969 15.422 1 98.25 286 GLY A C 1
ATOM 2104 O O . GLY A 1 286 ? 10.422 28.25 14.922 1 98.25 286 GLY A O 1
ATOM 2105 N N . ASP A 1 287 ? 9.242 27.328 16.562 1 98 287 ASP A N 1
ATOM 2106 C CA . ASP A 1 287 ? 10.406 26.984 17.359 1 98 287 ASP A CA 1
ATOM 2107 C C . ASP A 1 287 ? 10.648 25.484 17.391 1 98 287 ASP A C 1
ATOM 2109 O O . ASP A 1 287 ? 11.273 24.953 18.312 1 98 287 ASP A O 1
ATOM 2113 N N . ASP A 1 288 ? 10.07 24.75 16.422 1 98 288 ASP A N 1
ATOM 2114 C CA . ASP A 1 288 ? 10.25 23.312 16.328 1 98 288 ASP A CA 1
ATOM 2115 C C . ASP A 1 288 ? 11.672 22.953 15.906 1 98 288 ASP A C 1
ATOM 2117 O O . ASP A 1 288 ? 12.07 23.25 14.781 1 98 288 ASP A O 1
ATOM 2121 N N . LYS A 1 289 ? 12.406 22.297 16.75 1 96 289 LYS A N 1
ATOM 2122 C CA . LYS A 1 289 ? 13.781 21.922 16.438 1 96 289 LYS A CA 1
ATOM 2123 C C . LYS A 1 289 ? 13.852 20.516 15.875 1 96 289 LYS A C 1
ATOM 2125 O O . LYS A 1 289 ? 14.852 20.125 15.266 1 96 289 LYS A O 1
ATOM 2130 N N . LEU A 1 290 ? 12.797 19.766 16.094 1 96.69 290 LEU A N 1
ATOM 2131 C CA . LEU A 1 290 ? 12.781 18.375 15.641 1 96.69 290 LEU A CA 1
ATOM 2132 C C . LEU A 1 290 ? 12.375 18.281 14.172 1 96.69 290 LEU A C 1
ATOM 2134 O O . LEU A 1 290 ? 12.961 17.516 13.414 1 96.69 290 LEU A O 1
ATOM 2138 N N . VAL A 1 291 ? 11.336 18.938 13.812 1 98.19 291 VAL A N 1
ATOM 2139 C CA . VAL A 1 291 ? 10.914 19.141 12.43 1 98.19 291 VAL A CA 1
ATOM 2140 C C . VAL A 1 291 ? 10.914 20.641 12.109 1 98.19 291 VAL A C 1
ATOM 2142 O O . VAL A 1 291 ? 9.852 21.266 12.031 1 98.19 291 VAL A O 1
ATOM 2145 N N . PRO A 1 292 ? 12.078 21.141 11.883 1 98.12 292 PRO A N 1
ATOM 2146 C CA . PRO A 1 292 ? 12.195 22.594 11.703 1 98.12 292 PRO A CA 1
ATOM 2147 C C . PRO A 1 292 ? 11.43 23.094 10.484 1 98.12 292 PRO A C 1
ATOM 2149 O O . PRO A 1 292 ? 11.578 22.547 9.391 1 98.12 292 PRO A O 1
ATOM 2152 N N . TYR A 1 293 ? 10.648 24.125 10.703 1 98.31 293 TYR A N 1
ATOM 2153 C CA . TYR A 1 293 ? 9.875 24.703 9.609 1 98.31 293 TYR A CA 1
ATOM 2154 C C . TYR A 1 293 ? 10.781 25.078 8.445 1 98.31 293 TYR A C 1
ATOM 2156 O O . TYR A 1 293 ? 10.367 25 7.281 1 98.31 293 TYR A O 1
ATOM 2164 N N . SER A 1 294 ? 12.039 25.406 8.695 1 98 294 SER A N 1
ATOM 2165 C CA . SER A 1 294 ? 12.984 25.828 7.664 1 98 294 SER A CA 1
ATOM 2166 C C . SER A 1 294 ? 13.211 24.719 6.633 1 98 294 SER A C 1
ATOM 2168 O O . SER A 1 294 ? 13.625 25 5.504 1 98 294 SER A O 1
ATOM 2170 N N . LYS A 1 295 ? 12.945 23.422 6.941 1 97.75 295 LYS A N 1
ATOM 2171 C CA . LYS A 1 295 ? 13.125 22.328 6.004 1 97.75 295 LYS A CA 1
ATOM 2172 C C . LYS A 1 295 ? 11.891 22.141 5.129 1 97.75 295 LYS A C 1
ATOM 2174 O O . LYS A 1 295 ? 11.969 21.562 4.043 1 97.75 295 LYS A O 1
ATOM 2179 N N . ALA A 1 296 ? 10.758 22.625 5.617 1 98.31 296 ALA A N 1
ATOM 2180 C CA . ALA A 1 296 ? 9.523 22.562 4.84 1 98.31 296 ALA A CA 1
ATOM 2181 C C . ALA A 1 296 ? 9.336 23.828 4 1 98.31 296 ALA A C 1
ATOM 2183 O O . ALA A 1 296 ? 8.703 23.781 2.943 1 98.31 296 ALA A O 1
ATOM 2184 N N . LYS A 1 297 ? 9.883 24.938 4.438 1 98.44 297 LYS A N 1
ATOM 2185 C CA . LYS A 1 297 ? 9.578 26.281 3.969 1 98.44 297 LYS A CA 1
ATOM 2186 C C . LYS A 1 297 ? 9.82 26.406 2.469 1 98.44 297 LYS A C 1
ATOM 2188 O O . LYS A 1 297 ? 9 26.984 1.748 1 98.44 297 LYS A O 1
ATOM 2193 N N . PRO A 1 298 ? 10.961 25.891 1.91 1 98.06 298 PRO A N 1
ATOM 2194 C CA . PRO A 1 298 ? 11.164 26.062 0.469 1 98.06 298 PRO A CA 1
ATOM 2195 C C . PRO A 1 298 ? 10.023 25.469 -0.358 1 98.06 298 PRO A C 1
ATOM 2197 O O . PRO A 1 298 ? 9.539 26.094 -1.298 1 98.06 298 PRO A O 1
ATOM 2200 N N . PHE A 1 299 ? 9.594 24.281 -0.022 1 98.62 299 PHE A N 1
ATOM 2201 C CA . PHE A 1 299 ? 8.508 23.656 -0.752 1 98.62 299 PHE A CA 1
ATOM 2202 C C . PHE A 1 299 ? 7.188 24.375 -0.496 1 98.62 299 PHE A C 1
ATOM 2204 O O . PHE A 1 299 ? 6.402 24.594 -1.422 1 98.62 299 PHE A O 1
ATOM 2211 N N . VAL A 1 300 ? 6.934 24.734 0.76 1 98.62 300 VAL A N 1
ATOM 2212 C CA . VAL A 1 300 ? 5.691 25.391 1.152 1 98.62 300 VAL A CA 1
ATOM 2213 C C . VAL A 1 300 ? 5.566 26.734 0.427 1 98.62 300 VAL A C 1
ATOM 2215 O O . VAL A 1 300 ? 4.504 27.062 -0.1 1 98.62 300 VAL A O 1
ATOM 2218 N N . ASP A 1 301 ? 6.676 27.469 0.352 1 98.25 301 ASP A N 1
ATOM 2219 C CA . ASP A 1 301 ? 6.68 28.734 -0.362 1 98.25 301 ASP A CA 1
ATOM 2220 C C . ASP A 1 301 ? 6.367 28.531 -1.843 1 98.25 301 ASP A C 1
ATOM 2222 O O . ASP A 1 301 ? 5.551 29.266 -2.414 1 98.25 301 ASP A O 1
ATOM 2226 N N . PHE A 1 302 ? 7.02 27.578 -2.41 1 98.31 302 PHE A N 1
ATOM 2227 C CA . PHE A 1 302 ? 6.77 27.266 -3.814 1 98.31 302 PHE A CA 1
ATOM 2228 C C . PHE A 1 302 ? 5.301 26.938 -4.043 1 98.31 302 PHE A C 1
ATOM 2230 O O . PHE A 1 302 ? 4.676 27.469 -4.961 1 98.31 302 PHE A O 1
ATOM 2237 N N . PHE A 1 303 ? 4.812 26.016 -3.25 1 98.38 303 PHE A N 1
ATOM 2238 C CA . PHE A 1 303 ? 3.467 25.5 -3.428 1 98.38 303 PHE A CA 1
ATOM 2239 C C . PHE A 1 303 ? 2.424 26.594 -3.256 1 98.38 303 PHE A C 1
ATOM 2241 O O . PHE A 1 303 ? 1.475 26.688 -4.035 1 98.38 303 PHE A O 1
ATOM 2248 N N . GLU A 1 304 ? 2.621 27.406 -2.27 1 97.94 304 GLU A N 1
ATOM 2249 C CA . GLU A 1 304 ? 1.728 28.547 -2.023 1 97.94 304 GLU A CA 1
ATOM 2250 C C . GLU A 1 304 ? 1.736 29.516 -3.195 1 97.94 304 GLU A C 1
ATOM 2252 O O . GLU A 1 304 ? 0.679 29.953 -3.66 1 97.94 304 GLU A O 1
ATOM 2257 N N . GLU A 1 305 ? 2.906 29.859 -3.619 1 97.5 305 GLU A N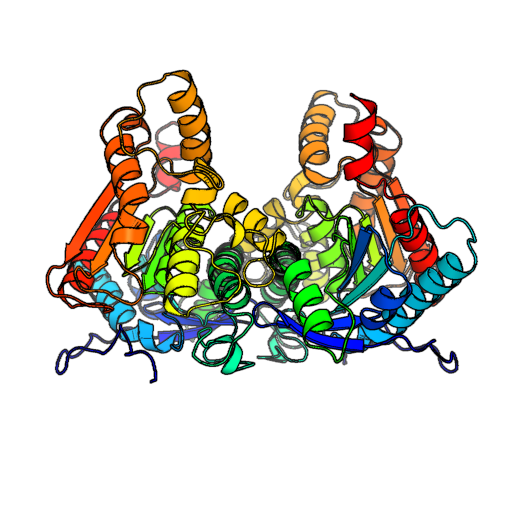 1
ATOM 2258 C CA . GLU A 1 305 ? 3.035 30.781 -4.746 1 97.5 305 GLU A CA 1
ATOM 2259 C C . GLU A 1 305 ? 2.375 30.203 -6 1 97.5 305 GLU A C 1
ATOM 2261 O O . GLU A 1 305 ? 1.641 30.922 -6.691 1 97.5 305 GLU A O 1
ATOM 2266 N N . ALA A 1 306 ? 2.65 28.953 -6.305 1 97.94 306 ALA A N 1
ATOM 2267 C CA . ALA A 1 306 ? 2.104 28.328 -7.504 1 97.94 306 ALA A CA 1
ATOM 2268 C C . ALA A 1 306 ? 0.579 28.312 -7.477 1 97.94 306 ALA A C 1
ATOM 2270 O O . ALA A 1 306 ? -0.068 28.688 -8.461 1 97.94 306 ALA A O 1
ATOM 2271 N N . THR A 1 307 ? -0.059 28 -6.355 1 97.88 307 THR A N 1
ATOM 2272 C CA . THR A 1 307 ? -1.502 27.812 -6.254 1 97.88 307 THR A CA 1
ATOM 2273 C C . THR A 1 307 ? -2.219 29.156 -6.25 1 97.88 307 THR A C 1
ATOM 2275 O O . THR A 1 307 ? -3.436 29.219 -6.445 1 97.88 307 THR A O 1
ATOM 2278 N N . ARG A 1 308 ? -1.433 30.234 -6.07 1 97.12 308 ARG A N 1
ATOM 2279 C CA . ARG A 1 308 ? -2.02 31.562 -6.066 1 97.12 308 ARG A CA 1
ATOM 2280 C C . ARG A 1 308 ? -1.789 32.281 -7.398 1 97.12 308 ARG A C 1
ATOM 2282 O O . ARG A 1 308 ? -2.393 33.312 -7.668 1 97.12 308 ARG A O 1
ATOM 2289 N N . THR A 1 309 ? -0.942 31.734 -8.258 1 96.75 309 THR A N 1
ATOM 2290 C CA . THR A 1 309 ? -0.572 32.438 -9.492 1 96.75 309 THR A CA 1
ATOM 2291 C C . THR A 1 309 ? -0.806 31.531 -10.703 1 96.75 309 THR A C 1
ATOM 2293 O O . THR A 1 309 ? -1.948 31.328 -11.117 1 96.75 309 THR A O 1
ATOM 2296 N N . TRP A 1 310 ? 0.293 30.844 -11.195 1 97.12 310 TRP A N 1
ATOM 2297 C CA . TRP A 1 310 ? 0.204 30.188 -12.5 1 97.12 310 TRP A CA 1
ATOM 2298 C C . TRP A 1 310 ? -0.591 28.891 -12.398 1 97.12 310 TRP A C 1
ATOM 2300 O O . TRP A 1 310 ? -1.047 28.359 -13.414 1 97.12 310 TRP A O 1
ATOM 2310 N N . TYR A 1 311 ? -0.791 28.359 -11.219 1 98.06 311 TYR A N 1
ATOM 2311 C CA . TYR A 1 311 ? -1.584 27.141 -11.031 1 98.06 311 TYR A CA 1
ATOM 2312 C C . TYR A 1 311 ? -2.865 27.438 -10.266 1 98.06 311 TYR A C 1
ATOM 2314 O O . TYR A 1 311 ? -3.447 26.547 -9.648 1 98.06 311 TYR A O 1
ATOM 2322 N N . ALA A 1 312 ? -3.318 28.609 -10.219 1 97.94 312 ALA A N 1
ATOM 2323 C CA . ALA A 1 312 ? -4.527 29.016 -9.508 1 97.94 312 ALA A CA 1
ATOM 2324 C C . ALA A 1 312 ? -5.746 28.25 -10.023 1 97.94 312 ALA A C 1
ATOM 2326 O O . ALA A 1 312 ? -6.68 27.969 -9.266 1 97.94 312 ALA A O 1
ATOM 2327 N N . ASP A 1 313 ? -5.777 27.891 -11.227 1 98.12 313 ASP A N 1
ATOM 2328 C CA . ASP A 1 313 ? -6.902 27.203 -11.852 1 98.12 313 ASP A CA 1
ATOM 2329 C C . ASP A 1 313 ? -6.93 25.719 -11.461 1 98.12 313 ASP A C 1
ATOM 2331 O O . ASP A 1 313 ? -7.879 25 -11.789 1 98.12 313 ASP A O 1
ATOM 2335 N N . GLY A 1 314 ? -5.973 25.219 -10.773 1 98.25 314 GLY A N 1
ATOM 2336 C CA . GLY A 1 314 ? -5.945 23.844 -10.305 1 98.25 314 GLY A CA 1
ATOM 2337 C C . GLY A 1 314 ? -6.949 23.578 -9.203 1 98.25 314 GLY A C 1
ATOM 2338 O O . GLY A 1 314 ? -7.234 22.406 -8.891 1 98.25 314 GLY A O 1
ATOM 2339 N N . GLY A 1 315 ? -7.43 24.594 -8.562 1 98.12 315 GLY A N 1
ATOM 2340 C CA . GLY A 1 315 ? -8.484 24.453 -7.574 1 98.12 315 GLY A CA 1
ATOM 2341 C C . GLY A 1 315 ? -7.973 24 -6.219 1 98.12 315 GLY A C 1
ATOM 2342 O O . GLY A 1 315 ? -8.742 23.5 -5.395 1 98.12 315 GLY A O 1
ATOM 2343 N N . VAL A 1 316 ? -6.699 24.141 -5.973 1 98.69 316 VAL A N 1
ATOM 2344 C CA . VAL A 1 316 ? -6.105 23.766 -4.695 1 98.69 316 VAL A CA 1
ATOM 2345 C C . VAL A 1 316 ? -6.375 24.844 -3.66 1 98.69 316 VAL A C 1
ATOM 2347 O O . VAL A 1 316 ? -6.203 26.031 -3.941 1 98.69 316 VAL A O 1
ATOM 2350 N N . VAL A 1 317 ? -6.867 24.453 -2.523 1 98.62 317 VAL A N 1
ATOM 2351 C CA . VAL A 1 317 ? -6.91 25.344 -1.366 1 98.62 317 VAL A CA 1
ATOM 2352 C C . VAL A 1 317 ? -5.699 25.094 -0.472 1 98.62 317 VAL A C 1
ATOM 2354 O O . VAL A 1 317 ? -5.469 23.953 -0.038 1 98.62 317 VAL A O 1
ATOM 2357 N N . PHE A 1 318 ? -4.93 26.156 -0.207 1 98.75 318 PHE A N 1
ATOM 2358 C CA . PHE A 1 318 ? -3.707 25.984 0.57 1 98.75 318 PHE A CA 1
ATOM 2359 C C . PHE A 1 318 ? -3.598 27.047 1.656 1 98.75 318 PHE A C 1
ATOM 2361 O O . PHE A 1 318 ? -3.561 28.234 1.359 1 98.75 318 PHE A O 1
ATOM 2368 N N . GLU A 1 319 ? -3.596 26.609 2.895 1 98.81 319 GLU A N 1
ATOM 2369 C CA . GLU A 1 319 ? -3.389 27.469 4.059 1 98.81 319 GLU A CA 1
ATOM 2370 C C . GLU A 1 319 ? -2.135 27.062 4.828 1 98.81 319 GLU A C 1
ATOM 2372 O O . GLU A 1 319 ? -1.971 25.891 5.184 1 98.81 319 GLU A O 1
ATOM 2377 N N . ASN A 1 320 ? -1.269 27.984 5.004 1 98.81 320 ASN A N 1
ATOM 2378 C CA . ASN A 1 320 ? -0.04 27.766 5.762 1 98.81 320 ASN A CA 1
ATOM 2379 C C . ASN A 1 320 ? 0.034 28.688 6.977 1 98.81 320 ASN A C 1
ATOM 2381 O O . ASN A 1 320 ? -0.031 29.906 6.844 1 98.81 320 ASN A O 1
ATOM 2385 N N . ILE A 1 321 ? 0.174 28.094 8.18 1 98.94 321 ILE A N 1
ATOM 2386 C CA . ILE A 1 321 ? 0.27 28.875 9.406 1 98.94 321 ILE A CA 1
ATOM 2387 C C . ILE A 1 321 ? 1.493 28.438 10.211 1 98.94 321 ILE A C 1
ATOM 2389 O O . ILE A 1 321 ? 1.658 27.25 10.5 1 98.94 321 ILE A O 1
ATOM 2393 N N . VAL A 1 322 ? 2.33 29.344 10.547 1 98.81 322 VAL A N 1
ATOM 2394 C CA . VAL A 1 322 ? 3.451 29.125 11.453 1 98.81 322 VAL A CA 1
ATOM 2395 C C . VAL A 1 322 ? 3.143 29.719 12.82 1 98.81 322 VAL A C 1
ATOM 2397 O O . VAL A 1 322 ? 2.861 30.922 12.93 1 98.81 322 VAL A O 1
ATOM 2400 N N . TYR A 1 323 ? 3.158 28.938 13.828 1 98.56 323 TYR A N 1
ATOM 2401 C CA . TYR A 1 323 ? 2.812 29.375 15.18 1 98.56 323 TYR A CA 1
ATOM 2402 C C . TYR A 1 323 ? 4.059 29.781 15.961 1 98.56 323 TYR A C 1
ATOM 2404 O O . TYR A 1 323 ? 4.828 28.922 16.406 1 98.56 323 TYR A O 1
ATOM 2412 N N . GLU A 1 324 ? 4.199 31.078 16.109 1 97.94 324 GLU A N 1
ATOM 2413 C CA . GLU A 1 324 ? 5.367 31.625 16.797 1 97.94 324 GLU A CA 1
ATOM 2414 C C . GLU A 1 324 ? 5.441 31.125 18.234 1 97.94 324 GLU A C 1
ATOM 2416 O O . GLU A 1 324 ? 4.43 31.078 18.938 1 97.94 324 GLU A O 1
ATOM 2421 N N . GLY A 1 325 ? 6.609 30.75 18.656 1 97.56 325 GLY A N 1
ATOM 2422 C CA . GLY A 1 325 ? 6.844 30.328 20.031 1 97.56 325 GLY A CA 1
ATOM 2423 C C . GLY A 1 325 ? 6.465 28.875 20.281 1 97.56 325 GLY A C 1
ATOM 2424 O O . GLY A 1 325 ? 6.703 28.344 21.375 1 97.56 325 GLY A O 1
ATOM 2425 N N . VAL A 1 326 ? 5.902 28.219 19.312 1 97.56 326 VAL A N 1
ATOM 2426 C CA . VAL A 1 326 ? 5.48 26.844 19.469 1 97.56 326 VAL A CA 1
ATOM 2427 C C . VAL A 1 326 ? 6.578 25.906 18.984 1 97.56 326 VAL A C 1
ATOM 2429 O O . VAL A 1 326 ? 7.148 26.109 17.906 1 97.56 326 VAL A O 1
ATOM 2432 N N . GLY A 1 327 ? 6.977 24.938 19.797 1 97.31 327 GLY A N 1
ATOM 2433 C CA . GLY A 1 327 ? 7.949 23.922 19.422 1 97.31 327 GLY A CA 1
ATOM 2434 C C . GLY A 1 327 ? 7.328 22.734 18.719 1 97.31 327 GLY A C 1
ATOM 2435 O O . GLY A 1 327 ? 6.461 22.906 17.859 1 97.31 327 GLY A O 1
ATOM 2436 N N . HIS A 1 328 ? 7.848 21.547 18.938 1 97.44 328 HIS A N 1
ATOM 2437 C CA . HIS A 1 328 ? 7.32 20.328 18.359 1 97.44 328 HIS A CA 1
ATOM 2438 C C . HIS A 1 328 ? 6.07 19.859 19.094 1 97.44 328 HIS A C 1
ATOM 2440 O O . HIS A 1 328 ? 6.121 18.906 19.875 1 97.44 328 HIS A O 1
ATOM 2446 N N . ALA A 1 329 ? 4.926 20.531 18.797 1 97.25 329 ALA A N 1
ATOM 2447 C CA . ALA A 1 329 ? 3.703 20.297 19.562 1 97.25 329 ALA A CA 1
ATOM 2448 C C . ALA A 1 329 ? 2.465 20.5 18.688 1 97.25 329 ALA A C 1
ATOM 2450 O O . ALA A 1 329 ? 2.49 21.266 17.734 1 97.25 329 ALA A O 1
ATOM 2451 N N . PHE A 1 330 ? 1.427 19.734 19.016 1 97.88 330 PHE A N 1
ATOM 2452 C CA . PHE A 1 330 ? 0.078 19.984 18.516 1 97.88 330 PHE A CA 1
ATOM 2453 C C . PHE A 1 330 ? -0.681 20.922 19.422 1 97.88 330 PHE A C 1
ATOM 2455 O O . PHE A 1 330 ? -1.497 20.5 20.25 1 97.88 330 PHE A O 1
ATOM 2462 N N . SER A 1 331 ? -0.455 22.219 19.281 1 96.75 331 SER A N 1
ATOM 2463 C CA . SER A 1 331 ? -0.915 23.25 20.203 1 96.75 331 SER A CA 1
ATOM 2464 C C . SER A 1 331 ? -2.416 23.484 20.078 1 96.75 331 SER A C 1
ATOM 2466 O O . SER A 1 331 ? -3.033 23.062 19.094 1 96.75 331 SER A O 1
ATOM 2468 N N . GLU A 1 332 ? -2.984 24.141 21.047 1 96.12 332 GLU A N 1
ATOM 2469 C CA . GLU A 1 332 ? -4.414 24.453 21.031 1 96.12 332 GLU A CA 1
ATOM 2470 C C . GLU A 1 332 ? -4.793 25.281 19.812 1 96.12 332 GLU A C 1
ATOM 2472 O O . GLU A 1 332 ? -5.852 25.062 19.219 1 96.12 332 GLU A O 1
ATOM 2477 N N . GLY A 1 333 ? -3.887 26.219 19.469 1 97.56 333 GLY A N 1
ATOM 2478 C CA . GLY A 1 333 ? -4.137 26.984 18.25 1 97.56 333 GLY A CA 1
ATOM 2479 C C . GLY A 1 333 ? -4.207 26.109 17.016 1 97.56 333 GLY A C 1
ATOM 2480 O O . GLY A 1 333 ? -5.078 26.312 16.156 1 97.56 333 GLY A O 1
ATOM 2481 N N . MET A 1 334 ? -3.297 25.172 16.906 1 98.5 334 MET A N 1
ATOM 2482 C CA . MET A 1 334 ? -3.314 24.234 15.781 1 98.5 334 MET A CA 1
ATOM 2483 C C . MET A 1 334 ? -4.598 23.406 15.781 1 98.5 334 MET A C 1
ATOM 2485 O O . MET A 1 334 ? -5.184 23.156 14.727 1 98.5 334 MET A O 1
ATOM 2489 N N . ILE A 1 335 ? -5.027 22.969 16.969 1 98.12 335 ILE A N 1
ATOM 2490 C CA . ILE A 1 335 ? -6.234 22.156 17.094 1 98.12 335 ILE A CA 1
ATOM 2491 C C . ILE A 1 335 ? -7.445 22.938 16.609 1 98.12 335 ILE A C 1
ATOM 2493 O O . ILE A 1 335 ? -8.25 22.438 15.82 1 98.12 335 ILE A O 1
ATOM 2497 N N . GLU A 1 336 ? -7.574 24.156 17.031 1 97.88 336 GLU A N 1
ATOM 2498 C CA . GLU A 1 336 ? -8.703 25 16.656 1 97.88 336 GLU A CA 1
ATOM 2499 C C . GLU A 1 336 ? -8.75 25.234 15.156 1 97.88 336 GLU A C 1
ATOM 2501 O O . GLU A 1 336 ? -9.812 25.094 14.531 1 97.88 336 GLU A O 1
ATOM 2506 N N . ASP A 1 337 ? -7.617 25.578 14.594 1 98.81 337 ASP A N 1
ATOM 2507 C CA . ASP A 1 337 ? -7.559 25.828 13.156 1 98.81 337 ASP A CA 1
ATOM 2508 C C . ASP A 1 337 ? -7.824 24.547 12.375 1 98.81 337 ASP A C 1
ATOM 2510 O O . ASP A 1 337 ? -8.422 24.578 11.297 1 98.81 337 ASP A O 1
ATOM 2514 N N . SER A 1 338 ? -7.363 23.438 12.906 1 98.81 338 SER A N 1
ATOM 2515 C CA . SER A 1 338 ? -7.621 22.141 12.273 1 98.81 338 SER A CA 1
ATOM 2516 C C . SER A 1 338 ? -9.109 21.828 12.234 1 98.81 338 SER A C 1
ATOM 2518 O O . SER A 1 338 ? -9.641 21.406 11.203 1 98.81 338 SER A O 1
ATOM 2520 N N . CYS A 1 339 ? -9.789 22.016 13.367 1 98.44 339 CYS A N 1
ATOM 2521 C CA . CYS A 1 339 ? -11.234 21.797 13.414 1 98.44 339 CYS A CA 1
ATOM 2522 C C . CYS A 1 339 ? -11.961 22.688 12.422 1 98.44 339 CYS A C 1
ATOM 2524 O O . CYS A 1 339 ? -12.789 22.203 11.648 1 98.44 339 CYS A O 1
ATOM 2526 N N . ARG A 1 340 ? -11.617 23.969 12.422 1 98.44 340 ARG A N 1
ATOM 2527 C CA . ARG A 1 340 ? -12.234 24.906 11.484 1 98.44 340 ARG A CA 1
ATOM 2528 C C . ARG A 1 340 ? -12.062 24.438 10.047 1 98.44 340 ARG A C 1
ATOM 2530 O O . ARG A 1 340 ? -13.039 24.328 9.297 1 98.44 340 ARG A O 1
ATOM 2537 N N . PHE A 1 341 ? -10.883 24.188 9.656 1 98.81 341 PHE A N 1
ATOM 2538 C CA . PHE A 1 341 ? -10.539 23.844 8.281 1 98.81 341 PHE A CA 1
ATOM 2539 C C . PHE A 1 341 ? -11.234 22.547 7.855 1 98.81 341 PHE A C 1
ATOM 2541 O O . PHE A 1 341 ? -11.875 22.5 6.805 1 98.81 341 PHE A O 1
ATOM 2548 N N . LEU A 1 342 ? -11.094 21.453 8.688 1 98.88 342 LEU A N 1
ATOM 2549 C CA . LEU A 1 342 ? -11.641 20.141 8.344 1 98.88 342 LEU A CA 1
ATOM 2550 C C . LEU A 1 342 ? -13.164 20.172 8.289 1 98.88 342 LEU A C 1
ATOM 2552 O O . LEU A 1 342 ? -13.773 19.547 7.414 1 98.88 342 LEU A O 1
ATOM 2556 N N . LEU A 1 343 ? -13.773 20.891 9.219 1 97.75 343 LEU A N 1
ATOM 2557 C CA . LEU A 1 343 ? -15.234 20.984 9.188 1 97.75 343 LEU A CA 1
ATOM 2558 C C . LEU A 1 343 ? -15.703 21.75 7.961 1 97.75 343 LEU A C 1
ATOM 2560 O O . LEU A 1 343 ? -16.75 21.438 7.383 1 97.75 343 LEU A O 1
ATOM 2564 N N . ASP A 1 344 ? -14.938 22.781 7.57 1 97.25 344 ASP A N 1
ATOM 2565 C CA . ASP A 1 344 ? -15.25 23.469 6.324 1 97.25 344 ASP A CA 1
ATOM 2566 C C . ASP A 1 344 ? -15.172 22.531 5.129 1 97.25 344 ASP A C 1
ATOM 2568 O O . ASP A 1 344 ? -16.031 22.547 4.254 1 97.25 344 ASP A O 1
ATOM 2572 N N . VAL A 1 345 ? -14.133 21.703 5.066 1 98.06 345 VAL A N 1
ATOM 2573 C CA . VAL A 1 345 ? -13.945 20.766 3.971 1 98.06 345 VAL A CA 1
ATOM 2574 C C . VAL A 1 345 ? -15.086 19.75 3.971 1 98.06 345 VAL A C 1
ATOM 2576 O O . VAL A 1 345 ? -15.68 19.469 2.926 1 98.06 345 VAL A O 1
ATOM 2579 N N . VAL A 1 346 ? -15.383 19.188 5.109 1 97.12 346 VAL A N 1
ATOM 2580 C CA . VAL A 1 346 ? -16.406 18.156 5.254 1 97.12 346 VAL A CA 1
ATOM 2581 C C . VAL A 1 346 ? -17.766 18.719 4.852 1 97.12 346 VAL A C 1
ATOM 2583 O O . VAL A 1 346 ? -18.5 18.094 4.074 1 97.12 346 VAL A O 1
ATOM 2586 N N . ASN A 1 347 ? -18.094 19.875 5.285 1 92.25 347 ASN A N 1
ATOM 2587 C CA . ASN A 1 347 ? -19.391 20.484 5.031 1 92.25 347 ASN A CA 1
ATOM 2588 C C . ASN A 1 347 ? -19.5 21 3.602 1 92.25 347 ASN A C 1
ATOM 2590 O O . ASN A 1 347 ? -20.609 21.219 3.102 1 92.25 347 ASN A O 1
ATOM 2594 N N . GLY A 1 348 ? -18.391 21.203 2.949 1 91.12 348 GLY A N 1
ATOM 2595 C CA . GLY A 1 348 ? -18.406 21.703 1.582 1 91.12 348 GLY A CA 1
ATOM 2596 C C . GLY A 1 348 ? -18.469 20.594 0.546 1 91.12 348 GLY A C 1
ATOM 2597 O O . GLY A 1 348 ? -18.547 20.859 -0.654 1 91.12 348 GLY A O 1
ATOM 2598 N N . ALA A 1 349 ? -18.484 19.391 0.973 1 88.19 349 ALA A N 1
ATOM 2599 C CA . ALA A 1 349 ? -18.484 18.266 0.042 1 88.19 349 ALA A CA 1
ATOM 2600 C C . ALA A 1 349 ? -19.812 18.156 -0.693 1 88.19 349 ALA A C 1
ATOM 2602 O O . ALA A 1 349 ? -20.891 18.266 -0.08 1 88.19 349 ALA A O 1
ATOM 2603 N N . ALA A 1 350 ? -19.703 18.219 -2.006 1 71.88 350 ALA A N 1
ATOM 2604 C CA . ALA A 1 350 ? -20.891 17.984 -2.824 1 71.88 350 ALA A CA 1
ATOM 2605 C C . ALA A 1 350 ? -21.234 16.5 -2.844 1 71.88 350 ALA A C 1
ATOM 2607 O O . ALA A 1 350 ? -20.359 15.641 -2.811 1 71.88 350 ALA A O 1
ATOM 2608 N N . GLU A 1 351 ? -22.391 16.203 -2.58 1 61.66 351 GLU A N 1
ATOM 2609 C CA . GLU A 1 351 ? -22.781 14.805 -2.621 1 61.66 351 GLU A CA 1
ATOM 2610 C C . GLU A 1 351 ? -22.656 14.234 -4.031 1 61.66 351 GLU A C 1
ATOM 2612 O O . GLU A 1 351 ? -23.031 14.875 -5.008 1 61.66 351 GLU A O 1
ATOM 2617 N N . LYS A 1 352 ? -21.688 13.367 -4.34 1 56.22 352 LYS A N 1
ATOM 2618 C CA . LYS A 1 352 ? -21.438 12.805 -5.668 1 56.22 352 LYS A CA 1
ATOM 2619 C C . LYS A 1 352 ? -22.75 12.461 -6.375 1 56.22 352 LYS A C 1
ATOM 2621 O O . LYS A 1 352 ? -22.844 12.594 -7.598 1 56.22 352 LYS A O 1
ATOM 2626 N N . GLY A 1 353 ? -23.812 11.805 -5.898 1 46.62 353 GLY A N 1
ATOM 2627 C CA . GLY A 1 353 ? -25.016 11.406 -6.605 1 46.62 353 GLY A CA 1
ATOM 2628 C C . GLY A 1 353 ? -25.844 12.586 -7.062 1 46.62 353 GLY A C 1
ATOM 2629 O O . GLY A 1 353 ? -26.844 12.414 -7.785 1 46.62 353 GLY A O 1
ATOM 2630 N N . ALA A 1 354 ? -25.719 13.711 -6.605 1 42.56 354 ALA A N 1
ATOM 2631 C CA . ALA A 1 354 ? -26.594 14.82 -6.961 1 42.56 354 ALA A CA 1
ATOM 2632 C C . ALA A 1 354 ? -26.203 15.422 -8.305 1 42.56 354 ALA A C 1
ATOM 2634 O O . ALA A 1 354 ? -27 16.125 -8.938 1 42.56 354 ALA A O 1
ATOM 2635 N N . GLU A 1 355 ? -25 15.375 -8.688 1 36.41 355 GLU A N 1
ATOM 2636 C CA . GLU A 1 355 ? -24.688 15.992 -9.969 1 36.41 355 GLU A CA 1
ATOM 2637 C C . GLU A 1 355 ? -25.297 15.203 -11.125 1 36.41 355 GLU A C 1
ATOM 2639 O O . GLU A 1 355 ? -25.469 15.734 -12.219 1 36.41 355 GLU A O 1
ATOM 2644 N N . SER A 1 356 ? -25.344 13.906 -11.062 1 35.41 356 SER A N 1
ATOM 2645 C CA . SER A 1 356 ? -25.859 13.203 -12.227 1 35.41 356 SER A CA 1
ATOM 2646 C C . SER A 1 356 ? -27.328 13.547 -12.477 1 35.41 356 SER A C 1
ATOM 2648 O O . SER A 1 356 ? -27.891 13.18 -13.508 1 35.41 356 SER A O 1
ATOM 2650 N N . ARG A 1 357 ? -28.078 13.977 -11.477 1 35.75 357 ARG A N 1
ATOM 2651 C CA . ARG A 1 357 ? -29.484 14.211 -11.773 1 35.75 357 ARG A CA 1
ATOM 2652 C C . ARG A 1 357 ? -29.672 15.492 -12.578 1 35.75 357 ARG A C 1
ATOM 2654 O O . ARG A 1 357 ? -30.766 15.773 -13.062 1 35.75 357 ARG A O 1
ATOM 2661 N N . SER A 1 358 ? -28.875 16.438 -12.32 1 29.78 358 SER A N 1
ATOM 2662 C CA . SER A 1 358 ? -29.266 17.672 -12.992 1 29.78 358 SER A CA 1
ATOM 2663 C C . SER A 1 358 ? -29 17.594 -14.492 1 29.78 358 SER A C 1
ATOM 2665 O O . SER A 1 358 ? -29.328 18.516 -15.234 1 29.78 358 SER A O 1
ATOM 2667 N N . LYS A 1 359 ? -28.156 16.703 -14.938 1 30.78 359 LYS A N 1
ATOM 2668 C CA . LYS A 1 359 ? -27.938 16.734 -16.375 1 30.78 359 LYS A CA 1
ATOM 2669 C C . LYS A 1 359 ? -28.984 15.898 -17.109 1 30.78 359 LYS A C 1
ATOM 2671 O O . LYS A 1 359 ? -28.844 15.633 -18.312 1 30.78 359 LYS A O 1
ATOM 2676 N N . ILE A 1 360 ? -29.828 15.273 -16.281 1 25.69 360 ILE A N 1
ATOM 2677 C CA . ILE A 1 360 ? -30.906 14.828 -17.156 1 25.69 360 ILE A CA 1
ATOM 2678 C C . ILE A 1 360 ? -31.922 15.961 -17.359 1 25.69 360 ILE A C 1
ATOM 2680 O O . ILE A 1 360 ? -32.312 16.625 -16.406 1 25.69 360 ILE A O 1
ATOM 2684 N N . MET B 1 1 ? -13.242 -27.969 9.984 1 42.38 1 MET B N 1
ATOM 2685 C CA . MET B 1 1 ? -11.969 -28.688 9.961 1 42.38 1 MET B CA 1
ATOM 2686 C C . MET B 1 1 ? -10.852 -27.781 9.43 1 42.38 1 MET B C 1
ATOM 2688 O O . MET B 1 1 ? -11.086 -26.953 8.555 1 42.38 1 MET B O 1
ATOM 2692 N N . PRO B 1 2 ? -9.781 -27.734 10.25 1 50.78 2 PRO B N 1
ATOM 2693 C CA . PRO B 1 2 ? -8.703 -26.875 9.742 1 50.78 2 PRO B CA 1
ATOM 2694 C C . PRO B 1 2 ? -8.297 -27.234 8.312 1 50.78 2 PRO B C 1
ATOM 2696 O O . PRO B 1 2 ? -8.289 -28.406 7.945 1 50.78 2 PRO B O 1
ATOM 2699 N N . GLU B 1 3 ? -8.391 -26.281 7.445 1 65 3 GLU B N 1
ATOM 2700 C CA . GLU B 1 3 ? -7.977 -26.469 6.059 1 65 3 GLU B CA 1
ATOM 2701 C C . GLU B 1 3 ? -6.594 -27.109 5.98 1 65 3 GLU B C 1
ATOM 2703 O O . GLU B 1 3 ? -5.715 -26.812 6.789 1 65 3 GLU B O 1
ATOM 2708 N N . GLN B 1 4 ? -6.5 -28.219 5.25 1 72.88 4 GLN B N 1
ATOM 2709 C CA . GLN B 1 4 ? -5.234 -28.906 5.039 1 72.88 4 GLN B CA 1
ATOM 2710 C C . GLN B 1 4 ? -4.152 -27.938 4.562 1 72.88 4 GLN B C 1
ATOM 2712 O O . GLN B 1 4 ? -4.426 -27.047 3.758 1 72.88 4 GLN B O 1
ATOM 2717 N N . ASN B 1 5 ? -3.012 -27.969 5.195 1 80.75 5 ASN B N 1
ATOM 2718 C CA . ASN B 1 5 ? -1.86 -27.188 4.766 1 80.75 5 ASN B CA 1
ATOM 2719 C C . ASN B 1 5 ? -1.424 -27.562 3.352 1 80.75 5 ASN B C 1
ATOM 2721 O O . ASN B 1 5 ? -0.972 -28.672 3.111 1 80.75 5 ASN B O 1
ATOM 2725 N N . PRO B 1 6 ? -1.532 -26.719 2.475 1 85.06 6 PRO B N 1
ATOM 2726 C CA . PRO B 1 6 ? -1.171 -27.031 1.092 1 85.06 6 PRO B CA 1
ATOM 2727 C C . PRO B 1 6 ? 0.335 -27.188 0.898 1 85.06 6 PRO B C 1
ATOM 2729 O O . PRO B 1 6 ? 0.778 -27.672 -0.148 1 85.06 6 PRO B O 1
ATOM 2732 N N . MET B 1 7 ? 1.187 -26.781 1.857 1 80.5 7 MET B N 1
ATOM 2733 C CA . MET B 1 7 ? 2.637 -26.797 1.693 1 80.5 7 MET B CA 1
ATOM 2734 C C . MET B 1 7 ? 3.273 -27.922 2.512 1 80.5 7 MET B C 1
ATOM 2736 O O . MET B 1 7 ? 4.441 -27.828 2.889 1 80.5 7 MET B O 1
ATOM 2740 N N . GLN B 1 8 ? 2.561 -28.891 2.822 1 72.12 8 GLN B N 1
ATOM 2741 C CA . GLN B 1 8 ? 3.139 -29.984 3.609 1 72.12 8 GLN B CA 1
ATOM 2742 C C . GLN B 1 8 ? 4.332 -30.609 2.893 1 72.12 8 GLN B C 1
ATOM 2744 O O . GLN B 1 8 ? 4.258 -30.906 1.699 1 72.12 8 GLN B O 1
ATOM 2749 N N . PRO B 1 9 ? 5.52 -30.438 3.645 1 62.16 9 PRO B N 1
ATOM 2750 C CA . PRO B 1 9 ? 6.711 -31.031 3.029 1 62.16 9 PRO B CA 1
ATOM 2751 C C . PRO B 1 9 ? 6.516 -32.5 2.672 1 62.16 9 PRO B C 1
ATOM 2753 O O . PRO B 1 9 ? 5.762 -33.219 3.342 1 62.16 9 PRO B O 1
ATOM 2756 N N . THR B 1 10 ? 6.754 -32.844 1.449 1 51.34 10 THR B N 1
ATOM 2757 C CA . THR B 1 10 ? 6.824 -34.281 1.178 1 51.34 10 THR B CA 1
ATOM 2758 C C . THR B 1 10 ? 7.879 -34.938 2.057 1 51.34 10 THR B C 1
ATOM 2760 O O . THR B 1 10 ? 8.945 -34.375 2.291 1 51.34 10 THR B O 1
ATOM 2763 N N . ALA B 1 11 ? 7.602 -35.938 2.846 1 45.78 11 ALA B N 1
ATOM 2764 C CA . ALA B 1 11 ? 8.453 -36.781 3.691 1 45.78 11 ALA B CA 1
ATOM 2765 C C . ALA B 1 11 ? 9.75 -37.156 2.979 1 45.78 11 ALA B C 1
ATOM 2767 O O . ALA B 1 11 ? 9.734 -37.531 1.811 1 45.78 11 ALA B O 1
ATOM 2768 N N . GLY B 1 12 ? 11.062 -36.781 3.516 1 46.38 12 GLY B N 1
ATOM 2769 C CA . GLY B 1 12 ? 12.352 -37.344 3.154 1 46.38 12 GLY B CA 1
ATOM 2770 C C . GLY B 1 12 ? 13.305 -36.312 2.568 1 46.38 12 GLY B C 1
ATOM 2771 O O . GLY B 1 12 ? 14.445 -36.625 2.215 1 46.38 12 GLY B O 1
ATOM 2772 N N . SER B 1 13 ? 12.867 -35.281 1.84 1 50.19 13 SER B N 1
ATOM 2773 C CA . SER B 1 13 ? 13.875 -34.594 1.033 1 50.19 13 SER B CA 1
ATOM 2774 C C . SER B 1 13 ? 14.664 -33.594 1.865 1 50.19 13 SER B C 1
ATOM 2776 O O . SER B 1 13 ? 14.078 -32.781 2.609 1 50.19 13 SER B O 1
ATOM 2778 N N . SER B 1 14 ? 15.844 -34 2.252 1 53.34 14 SER B N 1
ATOM 2779 C CA . SER B 1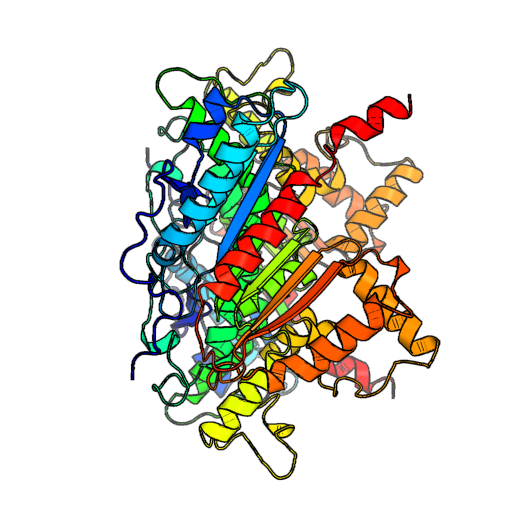 14 ? 16.828 -33.094 2.855 1 53.34 14 SER B CA 1
ATOM 2780 C C . SER B 1 14 ? 16.875 -31.766 2.131 1 53.34 14 SER B C 1
ATOM 2782 O O . SER B 1 14 ? 17.188 -31.703 0.938 1 53.34 14 SER B O 1
ATOM 2784 N N . SER B 1 15 ? 16.062 -30.812 2.412 1 62.44 15 SER B N 1
ATOM 2785 C CA . SER B 1 15 ? 16.094 -29.5 1.763 1 62.44 15 SER B CA 1
ATOM 2786 C C . SER B 1 15 ? 17.469 -28.844 1.931 1 62.44 15 SER B C 1
ATOM 2788 O O . SER B 1 15 ? 18.016 -28.828 3.031 1 62.44 15 SER B O 1
ATOM 2790 N N . PRO B 1 16 ? 18.203 -28.641 0.773 1 71.44 16 PRO B N 1
ATOM 2791 C CA . PRO B 1 16 ? 19.453 -27.875 0.935 1 71.44 16 PRO B CA 1
ATOM 2792 C C . PRO B 1 16 ? 19.297 -26.688 1.883 1 71.44 16 PRO B C 1
ATOM 2794 O O . PRO B 1 16 ? 18.188 -26.234 2.123 1 71.44 16 PRO B O 1
ATOM 2797 N N . THR B 1 17 ? 20.297 -26.484 2.676 1 86.31 17 THR B N 1
ATOM 2798 C CA . THR B 1 17 ? 20.234 -25.391 3.637 1 86.31 17 THR B CA 1
ATOM 2799 C C . THR B 1 17 ? 20.938 -24.156 3.084 1 86.31 17 THR B C 1
ATOM 2801 O O . THR B 1 17 ? 22.062 -24.234 2.586 1 86.31 17 THR B O 1
ATOM 2804 N N . VAL B 1 18 ? 20.203 -23.188 2.867 1 95.12 18 VAL B N 1
ATOM 2805 C CA . VAL B 1 18 ? 20.766 -21.875 2.588 1 95.12 18 VAL B CA 1
ATOM 2806 C C . VAL B 1 18 ? 20.641 -20.984 3.826 1 95.12 18 VAL B C 1
ATOM 2808 O O . VAL B 1 18 ? 19.938 -21.328 4.773 1 95.12 18 VAL B O 1
ATOM 2811 N N . SER B 1 19 ? 21.469 -19.922 3.822 1 97.06 19 SER B N 1
ATOM 2812 C CA . SER B 1 19 ? 21.391 -19 4.953 1 97.06 19 SER B CA 1
ATOM 2813 C C . SER B 1 19 ? 19.984 -18.406 5.094 1 97.06 19 SER B C 1
ATOM 2815 O O . SER B 1 19 ? 19.266 -18.266 4.105 1 97.06 19 SER B O 1
ATOM 2817 N N . LYS B 1 20 ? 19.578 -18.141 6.285 1 97.44 20 LYS B N 1
ATOM 2818 C CA . LYS B 1 20 ? 18.328 -17.453 6.602 1 97.44 20 LYS B CA 1
ATOM 2819 C C . LYS B 1 20 ? 18.547 -16.344 7.629 1 97.44 20 LYS B C 1
ATOM 2821 O O . LYS B 1 20 ? 19.172 -16.578 8.672 1 97.44 20 LYS B O 1
ATOM 2826 N N . SER B 1 21 ? 18.156 -15.195 7.324 1 96.75 21 SER B N 1
ATOM 2827 C CA . SER B 1 21 ? 18.141 -14.07 8.258 1 96.75 21 SER B CA 1
ATOM 2828 C C . SER B 1 21 ? 16.75 -13.453 8.352 1 96.75 21 SER B C 1
ATOM 2830 O O . SER B 1 21 ? 16.047 -13.359 7.348 1 96.75 21 SER B O 1
ATOM 2832 N N . THR B 1 22 ? 16.312 -13.133 9.523 1 98.25 22 THR B N 1
ATOM 2833 C CA . THR B 1 22 ? 15.07 -12.383 9.703 1 98.25 22 THR B CA 1
ATOM 2834 C C . THR B 1 22 ? 15.367 -10.906 9.969 1 98.25 22 THR B C 1
ATOM 2836 O O . THR B 1 22 ? 16.031 -10.562 10.945 1 98.25 22 THR B O 1
ATOM 2839 N N . ILE B 1 23 ? 14.984 -10.078 9.109 1 98 23 ILE B N 1
ATOM 2840 C CA . ILE B 1 23 ? 15.25 -8.648 9.156 1 98 23 ILE B CA 1
ATOM 2841 C C . ILE B 1 23 ? 13.945 -7.883 9.352 1 98 23 ILE B C 1
ATOM 2843 O O . ILE B 1 23 ? 12.945 -8.164 8.688 1 98 23 ILE B O 1
ATOM 2847 N N . LEU B 1 24 ? 13.891 -6.988 10.336 1 98 24 LEU B N 1
ATOM 2848 C CA . LEU B 1 24 ? 12.75 -6.09 10.461 1 98 24 LEU B CA 1
ATOM 2849 C C . LEU B 1 24 ? 12.773 -5.02 9.375 1 98 24 LEU B C 1
ATOM 2851 O O . LEU B 1 24 ? 13.695 -4.195 9.336 1 98 24 LEU B O 1
ATOM 2855 N N . MET B 1 25 ? 11.828 -5.105 8.461 1 97.88 25 MET B N 1
ATOM 2856 C CA . MET B 1 25 ? 11.68 -4.121 7.391 1 97.88 25 MET B CA 1
ATOM 2857 C C . MET B 1 25 ? 10.305 -3.461 7.453 1 97.88 25 MET B C 1
ATOM 2859 O O . MET B 1 25 ? 9.281 -4.117 7.25 1 97.88 25 MET B O 1
ATOM 2863 N N . SER B 1 26 ? 10.25 -2.193 7.672 1 94.25 26 SER B N 1
ATOM 2864 C CA . SER B 1 26 ? 8.992 -1.46 7.613 1 94.25 26 SER B CA 1
ATOM 2865 C C . SER B 1 26 ? 7.957 -2.061 8.562 1 94.25 26 SER B C 1
ATOM 2867 O O . SER B 1 26 ? 6.809 -2.283 8.18 1 94.25 26 SER B O 1
ATOM 2869 N N . GLY B 1 27 ? 8.383 -2.471 9.68 1 96.06 27 GLY B N 1
ATOM 2870 C CA . GLY B 1 27 ? 7.477 -2.994 10.688 1 96.06 27 GLY B CA 1
ATOM 2871 C C . GLY B 1 27 ? 7.117 -4.449 10.477 1 96.06 27 GLY B C 1
ATOM 2872 O O . GLY B 1 27 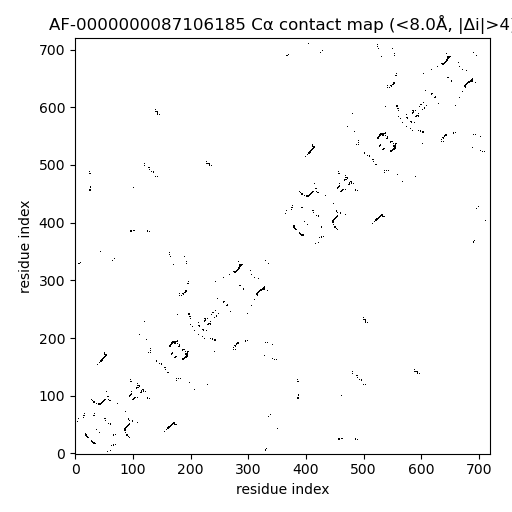? 6.262 -4.996 11.172 1 96.06 27 GLY B O 1
ATOM 2873 N N . LEU B 1 28 ? 7.723 -5.109 9.508 1 98.19 28 LEU B N 1
ATOM 2874 C CA . LEU B 1 28 ? 7.457 -6.508 9.188 1 98.19 28 LEU B CA 1
ATOM 2875 C C . LEU B 1 28 ? 8.695 -7.363 9.414 1 98.19 28 LEU B C 1
ATOM 2877 O O . LEU B 1 28 ? 9.805 -6.973 9.031 1 98.19 28 LEU B O 1
ATOM 2881 N N . LEU B 1 29 ? 8.516 -8.477 10.094 1 98.69 29 LEU B N 1
ATOM 2882 C CA . LEU B 1 29 ? 9.586 -9.461 10.18 1 98.69 29 LEU B CA 1
ATOM 2883 C C . LEU B 1 29 ? 9.719 -10.242 8.875 1 98.69 29 LEU B C 1
ATOM 2885 O O . LEU B 1 29 ? 8.852 -11.055 8.547 1 98.69 29 LEU B O 1
ATOM 2889 N N . VAL B 1 30 ? 10.82 -10 8.188 1 98.81 30 VAL B N 1
ATOM 2890 C CA . VAL B 1 30 ? 11.008 -10.555 6.852 1 98.81 30 VAL B CA 1
ATOM 2891 C C . VAL B 1 30 ? 12.117 -11.602 6.875 1 98.81 30 VAL B C 1
ATOM 2893 O O . VAL B 1 30 ? 13.266 -11.289 7.219 1 98.81 30 VAL B O 1
ATOM 2896 N N . ASP B 1 31 ? 11.781 -12.812 6.531 1 98.75 31 ASP B N 1
ATOM 2897 C CA . ASP B 1 31 ? 12.789 -13.859 6.352 1 98.75 31 ASP B CA 1
ATOM 2898 C C . ASP B 1 31 ? 13.461 -13.742 4.984 1 98.75 31 ASP B C 1
ATOM 2900 O O . ASP B 1 31 ? 12.781 -13.711 3.955 1 98.75 31 ASP B O 1
ATOM 2904 N N . VAL B 1 32 ? 14.734 -13.641 5.039 1 98.75 32 VAL B N 1
ATOM 2905 C CA . VAL B 1 32 ? 15.531 -13.562 3.816 1 98.75 32 VAL B CA 1
ATOM 2906 C C . VAL B 1 32 ? 16.375 -14.82 3.674 1 98.75 32 VAL B C 1
ATOM 2908 O O . VAL B 1 32 ? 17.203 -15.125 4.539 1 98.75 32 VAL B O 1
ATOM 2911 N N . TYR B 1 33 ? 16.203 -15.57 2.604 1 98.5 33 TYR B N 1
ATOM 2912 C CA . TYR B 1 33 ? 16.938 -16.797 2.312 1 98.5 33 TYR B CA 1
ATOM 2913 C C . TYR B 1 33 ? 18 -16.547 1.249 1 98.5 33 TYR B C 1
ATOM 2915 O O . TYR B 1 33 ? 17.703 -16.047 0.166 1 98.5 33 TYR B O 1
ATOM 2923 N N . GLY B 1 34 ? 19.281 -16.875 1.588 1 97.5 34 GLY B N 1
ATOM 2924 C CA . GLY B 1 34 ? 20.359 -16.797 0.613 1 97.5 34 GLY B CA 1
ATOM 2925 C C . GLY B 1 34 ? 21.156 -15.516 0.69 1 97.5 34 GLY B C 1
ATOM 2926 O O . GLY B 1 34 ? 21.969 -15.227 -0.187 1 97.5 34 GLY B O 1
ATOM 2927 N N . LEU B 1 35 ? 20.922 -14.695 1.729 1 96.44 35 LEU B N 1
ATOM 2928 C CA . LEU B 1 35 ? 21.562 -13.391 1.796 1 96.44 35 LEU B CA 1
ATOM 2929 C C . LEU B 1 35 ? 23.062 -13.539 1.979 1 96.44 35 LEU B C 1
ATOM 2931 O O . LEU B 1 35 ? 23.844 -12.875 1.29 1 96.44 35 LEU B O 1
ATOM 2935 N N . ALA B 1 36 ? 23.516 -14.359 2.875 1 94.12 36 ALA B N 1
ATOM 2936 C CA . ALA B 1 36 ? 24.938 -14.531 3.172 1 94.12 36 ALA B CA 1
ATOM 2937 C C . ALA B 1 36 ? 25.703 -15.023 1.947 1 94.12 36 ALA B C 1
ATOM 2939 O O . ALA B 1 36 ? 26.875 -14.711 1.769 1 94.12 36 ALA B O 1
ATOM 2940 N N . GLU B 1 37 ? 25.047 -15.797 1.12 1 92.81 37 GLU B N 1
ATOM 2941 C CA . GLU B 1 37 ? 25.672 -16.406 -0.049 1 92.81 37 GLU B CA 1
ATOM 2942 C C . GLU B 1 37 ? 25.984 -15.352 -1.113 1 92.81 37 GLU B C 1
ATOM 2944 O O . GLU B 1 37 ? 26.75 -15.617 -2.045 1 92.81 37 GLU B O 1
ATOM 2949 N N . LEU B 1 38 ? 25.438 -14.125 -0.982 1 91.38 38 LEU B N 1
ATOM 2950 C CA . LEU B 1 38 ? 25.688 -13.086 -1.976 1 91.38 38 LEU B CA 1
ATOM 2951 C C . LEU B 1 38 ? 27.109 -12.578 -1.897 1 91.38 38 LEU B C 1
ATOM 2953 O O . LEU B 1 38 ? 27.703 -12.188 -2.914 1 91.38 38 LEU B O 1
ATOM 2957 N N . SER B 1 39 ? 27.656 -12.57 -0.704 1 87.62 39 SER B N 1
ATOM 2958 C CA . SER B 1 39 ? 28.969 -11.984 -0.502 1 87.62 39 SER B CA 1
ATOM 2959 C C . SER B 1 39 ? 30.047 -12.719 -1.3 1 87.62 39 SER B C 1
ATOM 2961 O O . SER B 1 39 ? 30.781 -12.117 -2.082 1 87.62 39 SER B O 1
ATOM 2963 N N . PRO B 1 40 ? 30.094 -14.031 -1.177 1 86 40 PRO B N 1
ATOM 2964 C CA . PRO B 1 40 ? 31.109 -14.734 -1.968 1 86 40 PRO B CA 1
ATOM 2965 C C . PRO B 1 40 ? 30.781 -14.758 -3.459 1 86 40 PRO B C 1
ATOM 2967 O O . PRO B 1 40 ? 31.672 -14.867 -4.293 1 86 40 PRO B O 1
ATOM 2970 N N . LEU B 1 41 ? 29.547 -14.586 -3.826 1 84.38 41 LEU B N 1
ATOM 2971 C CA . LEU B 1 41 ? 29.141 -14.586 -5.227 1 84.38 41 LEU B CA 1
ATOM 2972 C C . LEU B 1 41 ? 29.531 -13.273 -5.902 1 84.38 41 LEU B C 1
ATOM 2974 O O . LEU B 1 41 ? 29.859 -13.258 -7.09 1 84.38 41 LEU B O 1
ATOM 2978 N N . ARG B 1 42 ? 29.516 -12.203 -5.152 1 83.81 42 ARG B N 1
ATOM 2979 C CA . ARG B 1 42 ? 29.828 -10.859 -5.629 1 83.81 42 ARG B CA 1
ATOM 2980 C C . ARG B 1 42 ? 29.047 -10.531 -6.902 1 83.81 42 ARG B C 1
ATOM 2982 O O . ARG B 1 42 ? 29.641 -10.156 -7.914 1 83.81 42 ARG B O 1
ATOM 2989 N N . PRO B 1 43 ? 27.75 -10.641 -6.785 1 88.81 43 PRO B N 1
ATOM 2990 C CA . PRO B 1 43 ? 26.953 -10.359 -7.98 1 88.81 43 PRO B CA 1
ATOM 2991 C C . PRO B 1 43 ? 26.938 -8.875 -8.344 1 88.81 43 PRO B C 1
ATOM 2993 O O . PRO B 1 43 ? 27.328 -8.031 -7.523 1 88.81 43 PRO B O 1
ATOM 2996 N N . THR B 1 44 ? 26.609 -8.641 -9.602 1 87.19 44 THR B N 1
ATOM 2997 C CA . THR B 1 44 ? 26.391 -7.254 -10.008 1 87.19 44 THR B CA 1
ATOM 2998 C C . THR B 1 44 ? 24.922 -6.875 -9.867 1 87.19 44 THR B C 1
ATOM 3000 O O . THR B 1 44 ? 24.578 -5.703 -9.695 1 87.19 44 THR B O 1
ATOM 3003 N N . ALA B 1 45 ? 24.078 -7.906 -9.984 1 93.44 45 ALA B N 1
ATOM 3004 C CA . ALA B 1 45 ? 22.641 -7.723 -9.883 1 93.44 45 ALA B CA 1
ATOM 3005 C C . ALA B 1 45 ? 22 -8.836 -9.055 1 93.44 45 ALA B C 1
ATOM 3007 O O . ALA B 1 45 ? 22.5 -9.961 -9.031 1 93.44 45 ALA B O 1
ATOM 3008 N N . VAL B 1 46 ? 20.969 -8.469 -8.391 1 96.19 46 VAL B N 1
ATOM 3009 C CA . VAL B 1 46 ? 20.281 -9.43 -7.531 1 96.19 46 VAL B CA 1
ATOM 3010 C C . VAL B 1 46 ? 18.797 -9.453 -7.863 1 96.19 46 VAL B C 1
ATOM 3012 O O . VAL B 1 46 ? 18.172 -8.398 -8.008 1 96.19 46 VAL B O 1
ATOM 3015 N N . SER B 1 47 ? 18.234 -10.656 -8.078 1 98.06 47 SER B N 1
ATOM 3016 C CA . SER B 1 47 ? 16.781 -10.875 -8.156 1 98.06 47 SER B CA 1
ATOM 3017 C C . SER B 1 47 ? 16.203 -11.227 -6.793 1 98.06 47 SER B C 1
ATOM 3019 O O . SER B 1 47 ? 16.812 -11.984 -6.031 1 98.06 47 SER B O 1
ATOM 3021 N N . VAL B 1 48 ? 15.078 -10.633 -6.484 1 98.88 48 VAL B N 1
ATOM 3022 C CA . VAL B 1 48 ? 14.359 -10.953 -5.258 1 98.88 48 VAL B CA 1
ATOM 3023 C C . VAL B 1 48 ? 13.086 -11.734 -5.59 1 98.88 48 VAL B C 1
ATOM 3025 O O . VAL B 1 48 ? 12.25 -11.266 -6.363 1 98.88 48 VAL B O 1
ATOM 3028 N N . LEU B 1 49 ? 12.969 -12.922 -5.035 1 98.94 49 LEU B N 1
ATOM 3029 C CA . LEU B 1 49 ? 11.758 -13.727 -5.109 1 98.94 49 LEU B CA 1
ATOM 3030 C C . LEU B 1 49 ? 10.898 -13.531 -3.865 1 98.94 49 LEU B C 1
ATOM 3032 O O . LEU B 1 49 ? 11.289 -13.93 -2.766 1 98.94 49 LEU B O 1
ATOM 3036 N N . TRP B 1 50 ? 9.766 -12.953 -4.027 1 99 50 TRP B N 1
ATOM 3037 C CA . TRP B 1 50 ? 8.805 -12.75 -2.949 1 99 50 TRP B CA 1
ATOM 3038 C C . TRP B 1 50 ? 7.887 -13.961 -2.805 1 99 50 TRP B C 1
ATOM 3040 O O . TRP B 1 50 ? 7.246 -14.383 -3.77 1 99 50 TRP B O 1
ATOM 3050 N N . LEU B 1 51 ? 7.793 -14.531 -1.574 1 98.94 51 LEU B N 1
ATOM 3051 C CA . LEU B 1 51 ? 7.023 -15.742 -1.323 1 98.94 51 LEU B CA 1
ATOM 3052 C C . LEU B 1 51 ? 5.801 -15.438 -0.46 1 98.94 51 LEU B C 1
ATOM 3054 O O . LEU B 1 51 ? 5.934 -14.883 0.634 1 98.94 51 LEU B O 1
ATOM 3058 N N . TYR B 1 52 ? 4.633 -15.805 -0.959 1 98.88 52 TYR B N 1
ATOM 3059 C CA . TYR B 1 52 ? 3.375 -15.547 -0.264 1 98.88 52 TYR B CA 1
ATOM 3060 C C . TYR B 1 52 ? 2.736 -16.844 0.203 1 98.88 52 TYR B C 1
ATOM 3062 O O . TYR B 1 52 ? 2.395 -17.703 -0.613 1 98.88 52 TYR B O 1
ATOM 3070 N N . HIS B 1 53 ? 2.535 -17 1.498 1 98.62 53 HIS B N 1
ATOM 3071 C CA . HIS B 1 53 ? 1.974 -18.219 2.062 1 98.62 53 HIS B CA 1
ATOM 3072 C C . HIS B 1 53 ? 0.452 -18.219 1.956 1 98.62 53 HIS B C 1
ATOM 3074 O O . HIS B 1 53 ? -0.153 -17.219 1.583 1 98.62 53 HIS B O 1
ATOM 3080 N N . GLY B 1 54 ? -0.162 -19.359 2.238 1 98 54 GLY B N 1
ATOM 3081 C CA . GLY B 1 54 ? -1.605 -19.531 2.176 1 98 54 GLY B CA 1
ATOM 3082 C C . GLY B 1 54 ? -2.312 -19.094 3.447 1 98 54 GLY B C 1
ATOM 3083 O O . GLY B 1 54 ? -1.665 -18.719 4.43 1 98 54 GLY B O 1
ATOM 3084 N N . ARG B 1 55 ? -3.627 -19.109 3.393 1 97.44 55 ARG B N 1
ATOM 3085 C CA . ARG B 1 55 ? -4.438 -18.75 4.555 1 97.44 55 ARG B CA 1
ATOM 3086 C C . ARG B 1 55 ? -4.191 -19.719 5.707 1 97.44 55 ARG B C 1
ATOM 3088 O O . ARG B 1 55 ? -4.113 -20.938 5.5 1 97.44 55 ARG B O 1
ATOM 3095 N N . GLY B 1 56 ? -4.051 -19.203 6.863 1 96.06 56 GLY B N 1
ATOM 3096 C CA . GLY B 1 56 ? -3.842 -20 8.062 1 96.06 56 GLY B CA 1
ATOM 3097 C C . GLY B 1 56 ? -2.402 -20.453 8.227 1 96.06 56 GLY B C 1
ATOM 3098 O O . GLY B 1 56 ? -2.086 -21.203 9.156 1 96.06 56 GLY B O 1
ATOM 3099 N N . ARG B 1 57 ? -1.544 -20.031 7.348 1 96.88 57 ARG B N 1
ATOM 3100 C CA . ARG B 1 57 ? -0.134 -20.406 7.391 1 96.88 57 ARG B CA 1
ATOM 3101 C C . ARG B 1 57 ? 0.731 -19.219 7.832 1 96.88 57 ARG B C 1
ATOM 3103 O O . ARG B 1 57 ? 0.216 -18.219 8.32 1 96.88 57 ARG B O 1
ATOM 3110 N N . ALA B 1 58 ? 2.027 -19.375 7.699 1 98 58 ALA B N 1
ATOM 3111 C CA . ALA B 1 58 ? 3 -18.359 8.094 1 98 58 ALA B CA 1
ATOM 3112 C C . ALA B 1 58 ? 4.203 -18.344 7.156 1 98 58 ALA B C 1
ATOM 3114 O O . ALA B 1 58 ? 4.355 -19.25 6.332 1 98 58 ALA B O 1
ATOM 3115 N N . LYS B 1 59 ? 4.988 -17.344 7.316 1 98.25 59 LYS B N 1
ATOM 3116 C CA . LYS B 1 59 ? 6.125 -17.156 6.418 1 98.25 59 LYS B CA 1
ATOM 3117 C C . LYS B 1 59 ? 7.078 -18.359 6.504 1 98.25 59 LYS B C 1
ATOM 3119 O O . LYS B 1 59 ? 7.719 -18.719 5.516 1 98.25 59 LYS B O 1
ATOM 3124 N N . GLU B 1 60 ? 7.188 -19.062 7.625 1 97.06 60 GLU B N 1
ATOM 3125 C CA . GLU B 1 60 ? 8.086 -20.188 7.816 1 97.06 60 GLU B CA 1
ATOM 3126 C C . GLU B 1 60 ? 7.707 -21.359 6.898 1 97.06 60 GLU B C 1
ATOM 3128 O O . GLU B 1 60 ? 8.57 -22.156 6.512 1 97.06 60 GLU B O 1
ATOM 3133 N N . ASP B 1 61 ? 6.434 -21.375 6.535 1 96.94 61 ASP B N 1
ATOM 3134 C CA . ASP B 1 61 ? 5.953 -22.453 5.684 1 96.94 61 ASP B CA 1
ATOM 3135 C C . ASP B 1 61 ? 6.547 -22.359 4.277 1 96.94 61 ASP B C 1
ATOM 3137 O O . ASP B 1 61 ? 6.508 -23.312 3.512 1 96.94 61 ASP B O 1
ATOM 3141 N N . MET B 1 62 ? 7.125 -21.203 3.955 1 97.44 62 MET B N 1
ATOM 3142 C CA . MET B 1 62 ? 7.684 -20.984 2.623 1 97.44 62 MET B CA 1
ATOM 3143 C C . MET B 1 62 ? 9.164 -21.359 2.588 1 97.44 62 MET B C 1
ATOM 3145 O O . MET B 1 62 ? 9.781 -21.359 1.522 1 97.44 62 MET B O 1
ATOM 3149 N N . GLY B 1 63 ? 9.766 -21.703 3.73 1 96.75 63 GLY B N 1
ATOM 3150 C CA . GLY B 1 63 ? 11.195 -21.875 3.889 1 96.75 63 GLY B CA 1
ATOM 3151 C C . GLY B 1 63 ? 11.766 -22.984 3.029 1 96.75 63 GLY B C 1
ATOM 3152 O O . GLY B 1 63 ? 12.836 -22.844 2.441 1 96.75 63 GLY B O 1
ATOM 3153 N N . ALA B 1 64 ? 11.047 -24.156 2.957 1 95.31 64 ALA B N 1
ATOM 3154 C CA . ALA B 1 64 ? 11.547 -25.297 2.189 1 95.31 64 ALA B CA 1
ATOM 3155 C C . ALA B 1 64 ? 11.672 -24.938 0.71 1 95.31 64 ALA B C 1
ATOM 3157 O O . ALA B 1 64 ? 12.68 -25.266 0.071 1 95.31 64 ALA B O 1
ATOM 3158 N N . PHE B 1 65 ? 10.68 -24.344 0.174 1 97.12 65 PHE B N 1
ATOM 3159 C CA . PHE B 1 65 ? 10.734 -23.938 -1.227 1 97.12 65 PHE B CA 1
ATOM 3160 C C . PHE B 1 65 ? 11.828 -22.906 -1.447 1 97.12 65 PHE B C 1
ATOM 3162 O O . PHE B 1 65 ? 12.578 -22.984 -2.422 1 97.12 65 PHE B O 1
ATOM 3169 N N . ALA B 1 66 ? 11.867 -21.875 -0.512 1 98 66 ALA B N 1
ATOM 3170 C CA . ALA B 1 66 ? 12.891 -20.828 -0.594 1 98 66 ALA B CA 1
ATOM 3171 C C . ALA B 1 66 ? 14.289 -21.438 -0.665 1 98 66 ALA B C 1
ATOM 3173 O O . ALA B 1 66 ? 15.086 -21.094 -1.54 1 98 66 ALA B O 1
ATOM 3174 N N . SER B 1 67 ? 14.555 -22.344 0.208 1 97 67 SER B N 1
ATOM 3175 C CA . SER B 1 67 ? 15.867 -22.984 0.28 1 97 67 SER B CA 1
ATOM 3176 C C . SER B 1 67 ? 16.156 -23.781 -0.982 1 97 67 SER B C 1
ATOM 3178 O O . SER B 1 67 ? 17.281 -23.75 -1.503 1 97 67 SER B O 1
ATOM 3180 N N . ARG B 1 68 ? 15.188 -24.453 -1.46 1 96.06 68 ARG B N 1
ATOM 3181 C CA . ARG B 1 68 ? 15.359 -25.297 -2.643 1 96.06 68 ARG B CA 1
ATOM 3182 C C . ARG B 1 68 ? 15.734 -24.453 -3.859 1 96.06 68 ARG B C 1
ATOM 3184 O O . ARG B 1 68 ? 16.719 -24.75 -4.543 1 96.06 68 ARG B O 1
ATOM 3191 N N . ILE B 1 69 ? 15.008 -23.438 -4.105 1 97.69 69 ILE B N 1
ATOM 3192 C CA . ILE B 1 69 ? 15.203 -22.703 -5.352 1 97.69 69 ILE B CA 1
ATOM 3193 C C . ILE B 1 69 ? 16.484 -21.875 -5.273 1 97.69 69 ILE B C 1
ATOM 3195 O O . ILE B 1 69 ? 17.219 -21.75 -6.266 1 97.69 69 ILE B O 1
ATOM 3199 N N . VAL B 1 70 ? 16.797 -21.266 -4.113 1 97.5 70 VAL B N 1
ATOM 3200 C CA . VAL B 1 70 ? 18.031 -20.484 -3.955 1 97.5 70 VAL B CA 1
ATOM 3201 C C . VAL B 1 70 ? 19.234 -21.406 -4.102 1 97.5 70 VAL B C 1
ATOM 3203 O O . VAL B 1 70 ? 20.219 -21.062 -4.746 1 97.5 70 VAL B O 1
ATOM 3206 N N . SER B 1 71 ? 19.141 -22.609 -3.518 1 96.06 71 SER B N 1
ATOM 3207 C CA . SER B 1 71 ? 20.219 -23.578 -3.646 1 96.06 71 SER B CA 1
ATOM 3208 C C . SER B 1 71 ? 20.438 -23.984 -5.102 1 96.06 71 SER B C 1
ATOM 3210 O O . SER B 1 71 ? 21.562 -24.078 -5.566 1 96.06 71 SER B O 1
ATOM 3212 N N . GLN B 1 72 ? 19.344 -24.219 -5.758 1 95.56 72 GLN B N 1
ATOM 3213 C CA . GLN B 1 72 ? 19.438 -24.578 -7.168 1 95.56 72 GLN B CA 1
ATOM 3214 C C . GLN B 1 72 ? 20.078 -23.469 -7.984 1 95.56 72 GLN B C 1
ATOM 3216 O O . GLN B 1 72 ? 20.938 -23.734 -8.828 1 95.56 72 GLN B O 1
ATOM 3221 N N . HIS B 1 73 ? 19.688 -22.266 -7.75 1 95.62 73 HIS B N 1
ATOM 3222 C CA . HIS B 1 73 ? 20.281 -21.125 -8.453 1 95.62 73 HIS B CA 1
ATOM 3223 C C . HIS B 1 73 ? 21.781 -21.016 -8.18 1 95.62 73 HIS B C 1
ATOM 3225 O O . HIS B 1 73 ? 22.562 -20.828 -9.109 1 95.62 73 HIS B O 1
ATOM 3231 N N . ASN B 1 74 ? 22.141 -21.109 -6.906 1 92.31 74 ASN B N 1
ATOM 3232 C CA . ASN B 1 74 ? 23.547 -21 -6.512 1 92.31 74 ASN B CA 1
ATOM 3233 C C . ASN B 1 74 ? 24.391 -22.109 -7.137 1 92.31 74 ASN B C 1
ATOM 3235 O O . ASN B 1 74 ? 25.531 -21.859 -7.551 1 92.31 74 ASN B O 1
ATOM 3239 N N . ALA B 1 75 ? 23.859 -23.281 -7.168 1 90.38 75 ALA B N 1
ATOM 3240 C CA . ALA B 1 75 ? 24.578 -24.406 -7.758 1 90.38 75 ALA B CA 1
ATOM 3241 C C . ALA B 1 75 ? 24.844 -24.172 -9.242 1 90.38 75 ALA B C 1
ATOM 3243 O O . ALA B 1 75 ? 25.922 -24.469 -9.742 1 90.38 75 ALA B O 1
ATOM 3244 N N . ALA B 1 76 ? 23.906 -23.641 -9.891 1 87.19 76 ALA B N 1
ATOM 3245 C CA . ALA B 1 76 ? 24.062 -23.359 -11.312 1 87.19 76 ALA B CA 1
ATOM 3246 C C . ALA B 1 76 ? 25.078 -22.234 -11.547 1 87.19 76 ALA B C 1
ATOM 3248 O O . ALA B 1 76 ? 25.859 -22.281 -12.492 1 87.19 76 ALA B O 1
ATOM 3249 N N . ALA B 1 77 ? 25.031 -21.25 -10.75 1 82.81 77 ALA B N 1
ATOM 3250 C CA . ALA B 1 77 ? 25.953 -20.125 -10.859 1 82.81 77 ALA B CA 1
ATOM 3251 C C . ALA B 1 77 ? 27.391 -20.578 -10.625 1 82.81 77 ALA B C 1
ATOM 3253 O O . ALA B 1 77 ? 28.312 -20.078 -11.273 1 82.81 77 ALA B O 1
ATOM 3254 N N . ALA B 1 78 ? 27.578 -21.438 -9.688 1 79.44 78 ALA B N 1
ATOM 3255 C CA . ALA B 1 78 ? 28.906 -21.953 -9.375 1 79.44 78 ALA B CA 1
ATOM 3256 C C . ALA B 1 78 ? 29.453 -22.797 -10.523 1 79.44 78 ALA B C 1
ATOM 3258 O O . ALA B 1 78 ? 30.672 -22.859 -10.742 1 79.44 78 ALA B O 1
ATOM 3259 N N . ALA B 1 79 ? 28.594 -23.375 -11.164 1 77.75 79 ALA B N 1
ATOM 3260 C CA . ALA B 1 79 ? 29 -24.266 -12.25 1 77.75 79 ALA B CA 1
ATOM 3261 C C . ALA B 1 79 ? 29.359 -23.469 -13.5 1 77.75 79 ALA B C 1
ATOM 3263 O O . ALA B 1 79 ? 30.078 -23.969 -14.375 1 77.75 79 ALA B O 1
ATOM 3264 N N . THR B 1 80 ? 28.812 -22.344 -13.617 1 69.44 80 THR B N 1
ATOM 3265 C CA . THR B 1 80 ? 29.109 -21.531 -14.797 1 69.44 80 THR B CA 1
ATOM 3266 C C . THR B 1 80 ? 30.406 -20.75 -14.609 1 69.44 80 THR B C 1
ATOM 3268 O O . THR B 1 80 ? 30.625 -20.141 -13.555 1 69.44 80 THR B O 1
ATOM 3271 N N . SER B 1 81 ? 31.656 -21.031 -15.227 1 58.28 81 SER B N 1
ATOM 3272 C CA . SER B 1 81 ? 33 -20.469 -15.172 1 58.28 81 SER B CA 1
ATOM 3273 C C . SER B 1 81 ? 33 -19 -15.586 1 58.28 81 SER B C 1
ATOM 3275 O O . SER B 1 81 ? 34 -18.297 -15.422 1 58.28 81 SER B O 1
ATOM 3277 N N . SER B 1 82 ? 32.094 -18.516 -16.391 1 53.84 82 SER B N 1
ATOM 3278 C CA . SER B 1 82 ? 32.281 -17.156 -16.922 1 53.84 82 SER B CA 1
ATOM 3279 C C . SER B 1 82 ? 32.031 -16.109 -15.859 1 53.84 82 SER B C 1
ATOM 3281 O O . SER B 1 82 ? 30.984 -16.125 -15.203 1 53.84 82 SER B O 1
ATOM 3283 N N . PRO B 1 83 ? 33.094 -15.5 -15.406 1 49.88 83 PRO B N 1
ATOM 3284 C CA . PRO B 1 83 ? 33.031 -14.445 -14.391 1 49.88 83 PRO B CA 1
ATOM 3285 C C . PRO B 1 83 ? 31.891 -13.461 -14.641 1 49.88 83 PRO B C 1
ATOM 3287 O O . PRO B 1 83 ? 31.625 -12.586 -13.812 1 49.88 83 PRO B O 1
ATOM 3290 N N . ALA B 1 84 ? 31.719 -13.25 -15.969 1 49.91 84 ALA B N 1
ATOM 3291 C CA . ALA B 1 84 ? 30.906 -12.07 -16.25 1 49.91 84 ALA B CA 1
ATOM 3292 C C . ALA B 1 84 ? 29.781 -11.914 -15.227 1 49.91 84 ALA B C 1
ATOM 3294 O O . ALA B 1 84 ? 29.766 -10.945 -14.461 1 49.91 84 ALA B O 1
ATOM 3295 N N . THR B 1 85 ? 28.391 -11.781 -15.656 1 55.62 85 THR B N 1
ATOM 3296 C CA . THR B 1 85 ? 27.281 -11.094 -15.008 1 55.62 85 THR B CA 1
ATOM 3297 C C . THR B 1 85 ? 26.562 -12.031 -14.031 1 55.62 85 THR B C 1
ATOM 3299 O O . THR B 1 85 ? 25.641 -12.75 -14.414 1 55.62 85 THR B O 1
ATOM 3302 N N . LYS B 1 86 ? 27.328 -12.398 -12.859 1 79 86 LYS B N 1
ATOM 3303 C CA . LYS B 1 86 ? 26.656 -13.352 -11.977 1 79 86 LYS B CA 1
ATOM 3304 C C . LYS B 1 86 ? 25.484 -12.695 -11.25 1 79 86 LYS B C 1
ATOM 3306 O O . LYS B 1 86 ? 25.641 -11.656 -10.609 1 79 86 LYS B O 1
ATOM 3311 N N . ARG B 1 87 ? 24.406 -13.125 -11.562 1 91.69 87 ARG B N 1
ATOM 3312 C CA . ARG B 1 87 ? 23.172 -12.695 -10.914 1 91.69 87 ARG B CA 1
ATOM 3313 C C . ARG B 1 87 ? 22.922 -13.484 -9.625 1 91.69 87 ARG B C 1
ATOM 3315 O O . ARG B 1 87 ? 23.109 -14.703 -9.602 1 91.69 87 ARG B O 1
ATOM 3322 N N . GLY B 1 88 ? 22.703 -12.719 -8.539 1 95.12 88 GLY B N 1
ATOM 3323 C CA . GLY B 1 88 ? 22.281 -13.359 -7.309 1 95.12 88 GLY B CA 1
ATOM 3324 C C . GLY B 1 88 ? 20.766 -13.531 -7.215 1 95.12 88 GLY B C 1
ATOM 3325 O O . GLY B 1 88 ? 20.016 -12.82 -7.875 1 95.12 88 GLY B O 1
ATOM 3326 N N . LEU B 1 89 ? 20.375 -14.531 -6.445 1 97.69 89 LEU B N 1
ATOM 3327 C CA . LEU B 1 89 ? 18.969 -14.75 -6.133 1 97.69 89 LEU B CA 1
ATOM 3328 C C . LEU B 1 89 ? 18.75 -14.891 -4.629 1 97.69 89 LEU B C 1
ATOM 3330 O O . LEU B 1 89 ? 19.438 -15.688 -3.977 1 97.69 89 LEU B O 1
ATOM 3334 N N . ILE B 1 90 ? 17.891 -14.078 -4.082 1 98.25 90 ILE B N 1
ATOM 3335 C CA . ILE B 1 90 ? 17.422 -14.312 -2.721 1 98.25 90 ILE B CA 1
ATOM 3336 C C . ILE B 1 90 ? 15.914 -14.508 -2.719 1 98.25 90 ILE B C 1
ATOM 3338 O O . ILE B 1 90 ? 15.219 -14.039 -3.625 1 98.25 90 ILE B O 1
ATOM 3342 N N . ALA B 1 91 ? 15.398 -15.242 -1.777 1 98.81 91 ALA B N 1
ATOM 3343 C CA . ALA B 1 91 ? 13.961 -15.406 -1.536 1 98.81 91 ALA B CA 1
ATOM 3344 C C . ALA B 1 91 ? 13.547 -14.734 -0.228 1 98.81 91 ALA B C 1
ATOM 3346 O O . ALA B 1 91 ? 14.273 -14.805 0.768 1 98.81 91 ALA B O 1
ATOM 3347 N N . VAL B 1 92 ? 12.438 -14.055 -0.287 1 98.88 92 VAL B N 1
ATOM 3348 C CA . VAL B 1 92 ? 11.961 -13.281 0.853 1 98.88 92 VAL B CA 1
ATOM 3349 C C . VAL B 1 92 ? 10.531 -13.68 1.198 1 98.88 92 VAL B C 1
ATOM 3351 O O . VAL B 1 92 ? 9.695 -13.844 0.307 1 98.88 92 VAL B O 1
ATOM 3354 N N . ALA B 1 93 ? 10.266 -13.922 2.502 1 98.88 93 ALA B N 1
ATOM 3355 C CA . ALA B 1 93 ? 8.93 -14.25 2.982 1 98.88 93 ALA B CA 1
ATOM 3356 C C . ALA B 1 93 ? 8.586 -13.445 4.23 1 98.88 93 ALA B C 1
ATOM 3358 O O . ALA B 1 93 ? 9.43 -13.25 5.105 1 98.88 93 ALA B O 1
ATOM 3359 N N . PHE B 1 94 ? 7.379 -12.938 4.344 1 98.81 94 PHE B N 1
ATOM 3360 C CA . PHE B 1 94 ? 6.832 -12.281 5.531 1 98.81 94 PHE B CA 1
ATOM 3361 C C . PHE B 1 94 ? 5.359 -12.633 5.707 1 98.81 94 PHE B C 1
ATOM 3363 O O . PHE B 1 94 ? 4.734 -13.188 4.805 1 98.81 94 PHE B O 1
ATOM 3370 N N . ASP B 1 95 ? 4.844 -12.398 6.852 1 98.75 95 ASP B N 1
ATOM 3371 C CA . ASP B 1 95 ? 3.492 -12.844 7.176 1 98.75 95 ASP B CA 1
ATOM 3372 C C . ASP B 1 95 ? 2.445 -11.922 6.555 1 98.75 95 ASP B C 1
ATOM 3374 O O . ASP B 1 95 ? 2.559 -10.695 6.637 1 98.75 95 ASP B O 1
ATOM 3378 N N . GLN B 1 96 ? 1.472 -12.578 5.969 1 98 96 GLN B N 1
ATOM 3379 C CA . GLN B 1 96 ? 0.297 -11.859 5.488 1 98 96 GLN B CA 1
ATOM 3380 C C . GLN B 1 96 ? -0.435 -11.172 6.641 1 98 96 GLN B C 1
ATOM 3382 O O . GLN B 1 96 ? -0.225 -11.516 7.805 1 98 96 GLN B O 1
ATOM 3387 N N . ARG B 1 97 ? -1.282 -10.18 6.254 1 98.12 97 ARG B N 1
ATOM 3388 C CA . ARG B 1 97 ? -2.113 -9.531 7.262 1 98.12 97 ARG B CA 1
ATOM 3389 C C . ARG B 1 97 ? -2.906 -10.555 8.062 1 98.12 97 ARG B C 1
ATOM 3391 O O . ARG B 1 97 ? -3.451 -11.508 7.5 1 98.12 97 ARG B O 1
ATOM 3398 N N . ASN B 1 98 ? -2.85 -10.398 9.391 1 98.25 98 ASN B N 1
ATOM 3399 C CA . ASN B 1 98 ? -3.592 -11.227 10.336 1 98.25 98 ASN B CA 1
ATOM 3400 C C . ASN B 1 98 ? -3.113 -12.672 10.32 1 98.25 98 ASN B C 1
ATOM 3402 O O . ASN B 1 98 ? -3.902 -13.594 10.523 1 98.25 98 ASN B O 1
ATOM 3406 N N . HIS B 1 99 ? -1.836 -12.93 10.07 1 98.38 99 HIS B N 1
ATOM 3407 C CA . HIS B 1 99 ? -1.242 -14.258 10.109 1 98.38 99 HIS B CA 1
ATOM 3408 C C . HIS B 1 99 ? 0.096 -14.242 10.836 1 98.38 99 HIS B C 1
ATOM 3410 O O . HIS B 1 99 ? 0.719 -13.188 10.984 1 98.38 99 HIS B O 1
ATOM 3416 N N . GLY B 1 100 ? 0.517 -15.438 11.281 1 97.75 100 GLY B N 1
ATOM 3417 C CA . GLY B 1 100 ? 1.836 -15.578 11.883 1 97.75 100 GLY B CA 1
ATOM 3418 C C . GLY B 1 100 ? 2.109 -14.555 12.969 1 97.75 100 GLY B C 1
ATOM 3419 O O . GLY B 1 100 ? 1.316 -14.398 13.898 1 97.75 100 GLY B O 1
ATOM 3420 N N . SER B 1 101 ? 3.186 -13.828 12.797 1 97.44 101 SER B N 1
ATOM 3421 C CA . SER B 1 101 ? 3.621 -12.836 13.773 1 97.44 101 SER B CA 1
ATOM 3422 C C . SER B 1 101 ? 2.689 -11.633 13.797 1 97.44 101 SER B C 1
ATOM 3424 O O . SER B 1 101 ? 2.762 -10.797 14.703 1 97.44 101 SER B O 1
ATOM 3426 N N . ARG B 1 102 ? 1.734 -11.586 12.883 1 97.56 102 ARG B N 1
ATOM 3427 C CA . ARG B 1 102 ? 0.826 -10.453 12.758 1 97.56 102 ARG B CA 1
ATOM 3428 C C . ARG B 1 102 ? -0.594 -10.836 13.148 1 97.56 102 ARG B C 1
ATOM 3430 O O . ARG B 1 102 ? -1.534 -10.07 12.945 1 97.56 102 ARG B O 1
ATOM 3437 N N . LEU B 1 103 ? -0.793 -11.992 13.648 1 97.88 103 LEU B N 1
ATOM 3438 C CA . LEU B 1 103 ? -2.131 -12.5 13.945 1 97.88 103 LEU B CA 1
ATOM 3439 C C . LEU B 1 103 ? -2.801 -11.664 15.031 1 97.88 103 LEU B C 1
ATOM 3441 O O . LEU B 1 103 ? -2.217 -11.43 16.094 1 97.88 103 LEU B O 1
ATOM 3445 N N . VAL B 1 104 ? -4.039 -11.195 14.734 1 97.69 104 VAL B N 1
ATOM 3446 C CA . VAL B 1 104 ? -4.836 -10.43 15.688 1 97.69 104 VAL B CA 1
ATOM 3447 C C . VAL B 1 104 ? -6.098 -11.211 16.047 1 97.69 104 VAL B C 1
ATOM 3449 O O . VAL B 1 104 ? -6.504 -11.242 17.219 1 97.69 104 VAL B O 1
ATOM 3452 N N . SER B 1 105 ? -6.695 -11.914 15.086 1 98 105 SER B N 1
ATOM 3453 C CA . SER B 1 105 ? -7.965 -12.609 15.289 1 98 105 SER B CA 1
ATOM 3454 C C . SER B 1 105 ? -8.023 -13.906 14.484 1 98 105 SER B C 1
ATOM 3456 O O . SER B 1 105 ? -8 -13.883 13.258 1 98 105 SER B O 1
ATOM 3458 N N . ASP B 1 106 ? -8.148 -14.992 15.141 1 97.69 106 ASP B N 1
ATOM 3459 C CA . ASP B 1 106 ? -8.312 -16.281 14.469 1 97.69 106 ASP B CA 1
ATOM 3460 C C . ASP B 1 106 ? -9.609 -16.297 13.648 1 97.69 106 ASP B C 1
ATOM 3462 O O . ASP B 1 106 ? -9.633 -16.844 12.547 1 97.69 106 ASP B O 1
ATOM 3466 N N . LYS B 1 107 ? -10.617 -15.68 14.164 1 97.38 107 LYS B N 1
ATOM 3467 C CA . LYS B 1 107 ? -11.93 -15.68 13.523 1 97.38 107 LYS B CA 1
ATOM 3468 C C . LYS B 1 107 ? -11.867 -15.008 12.148 1 97.38 107 LYS B C 1
ATOM 3470 O O . LYS B 1 107 ? -12.523 -15.453 11.203 1 97.38 107 LYS B O 1
ATOM 3475 N N . ALA B 1 108 ? -11.086 -13.961 12.023 1 97.94 108 ALA B N 1
ATOM 3476 C CA . ALA B 1 108 ? -11.016 -13.195 10.781 1 97.94 108 ALA B CA 1
ATOM 3477 C C . ALA B 1 108 ? -10.375 -14.023 9.664 1 97.94 108 ALA B C 1
ATOM 3479 O O . ALA B 1 108 ? -10.461 -13.664 8.492 1 97.94 108 ALA B O 1
ATOM 3480 N N . ASN B 1 109 ? -9.727 -15.125 10.031 1 97.62 109 ASN B N 1
ATOM 3481 C CA . ASN B 1 109 ? -9.141 -16.016 9.031 1 97.62 109 ASN B CA 1
ATOM 3482 C C . ASN B 1 109 ? -10.109 -17.125 8.633 1 97.62 109 ASN B C 1
ATOM 3484 O O . ASN B 1 109 ? -9.82 -17.906 7.727 1 97.62 109 ASN B O 1
ATOM 3488 N N . GLU B 1 110 ? -11.273 -17.203 9.258 1 97.56 110 GLU B N 1
ATOM 3489 C CA . GLU B 1 110 ? -12.219 -18.297 9.023 1 97.56 110 GLU B CA 1
ATOM 3490 C C . GLU B 1 110 ? -13.117 -18 7.828 1 97.56 110 GLU B C 1
ATOM 3492 O O . GLU B 1 110 ? -13.18 -16.859 7.363 1 97.56 110 GLU B O 1
ATOM 3497 N N . SER B 1 111 ? -13.719 -19.078 7.312 1 97 111 SER B N 1
ATOM 3498 C CA . SER B 1 111 ? -14.758 -18.984 6.293 1 97 111 SER B CA 1
ATOM 3499 C C . SER B 1 111 ? -16.094 -18.531 6.898 1 97 111 SER B C 1
ATOM 3501 O O . SER B 1 111 ? -16.188 -18.375 8.117 1 97 111 SER B O 1
ATOM 3503 N N . TRP B 1 112 ? -17.078 -18.297 6.039 1 97.62 112 TRP B N 1
ATOM 3504 C CA . TRP B 1 112 ? -18.438 -18.078 6.547 1 97.62 112 TRP B CA 1
ATOM 3505 C C . TRP B 1 112 ? -18.891 -19.234 7.422 1 97.62 112 TRP B C 1
ATOM 3507 O O . TRP B 1 112 ? -19.406 -19.031 8.523 1 97.62 112 TRP B O 1
ATOM 3517 N N . ARG B 1 113 ? -18.703 -20.438 7.023 1 96.06 113 ARG B N 1
ATOM 3518 C CA . ARG B 1 113 ? -19.094 -21.625 7.766 1 96.06 113 ARG B CA 1
ATOM 3519 C C . ARG B 1 113 ? -18.344 -21.719 9.094 1 96.06 113 ARG B C 1
ATOM 3521 O O . ARG B 1 113 ? -18.875 -22.234 10.07 1 96.06 113 ARG B O 1
ATOM 3528 N N . GLY B 1 114 ? -17.141 -21.234 9.062 1 96 114 GLY B N 1
ATOM 3529 C CA . GLY B 1 114 ? -16.328 -21.234 10.273 1 96 114 GLY B CA 1
ATOM 3530 C C . GLY B 1 114 ? -16.719 -20.125 11.242 1 96 114 GLY B C 1
ATOM 3531 O O . GLY B 1 114 ? -16.141 -20.016 12.328 1 96 114 GLY B O 1
ATOM 3532 N N . GLY B 1 115 ? -17.656 -19.234 10.812 1 96.12 115 GLY B N 1
ATOM 3533 C CA . GLY B 1 115 ? -18.188 -18.25 11.75 1 96.12 115 GLY B CA 1
ATOM 3534 C C . GLY B 1 115 ? -17.75 -16.828 11.445 1 96.12 115 GLY B C 1
ATOM 3535 O O . GLY B 1 115 ? -18.047 -15.906 12.195 1 96.12 115 GLY B O 1
ATOM 3536 N N . ASN B 1 116 ? -16.953 -16.625 10.406 1 97.25 116 ASN B N 1
ATOM 3537 C CA . ASN B 1 116 ? -16.547 -15.281 10.023 1 97.25 116 ASN B CA 1
ATOM 3538 C C . ASN B 1 116 ? -17.578 -14.625 9.109 1 97.25 116 ASN B C 1
ATOM 3540 O O . ASN B 1 116 ? -17.516 -14.773 7.887 1 97.25 116 ASN B O 1
ATOM 3544 N N . GLU B 1 117 ? -18.375 -13.781 9.664 1 95.25 117 GLU B N 1
ATOM 3545 C CA . GLU B 1 117 ? -19.422 -13.125 8.883 1 95.25 117 GLU B CA 1
ATOM 3546 C C . GLU B 1 117 ? -18.812 -12.172 7.852 1 95.25 117 GLU B C 1
ATOM 3548 O O . GLU B 1 117 ? -19.469 -11.844 6.852 1 95.25 117 GLU B O 1
ATOM 3553 N N . ARG B 1 118 ? -17.594 -11.766 8.07 1 97.06 118 ARG B N 1
ATOM 3554 C CA . ARG B 1 118 ? -16.922 -10.82 7.188 1 97.06 118 ARG B CA 1
ATOM 3555 C C . ARG B 1 118 ? -15.906 -11.531 6.293 1 97.06 118 ARG B C 1
ATOM 3557 O O . ARG B 1 118 ? -14.914 -10.938 5.871 1 97.06 118 ARG B O 1
ATOM 3564 N N . HIS B 1 119 ? -16.109 -12.781 5.996 1 98.19 119 HIS B N 1
ATOM 3565 C CA . HIS B 1 119 ? -15.156 -13.625 5.285 1 98.19 119 HIS B CA 1
ATOM 3566 C C . HIS B 1 119 ? -14.68 -12.953 4 1 98.19 119 HIS B C 1
ATOM 3568 O O . HIS B 1 119 ? -13.484 -12.883 3.736 1 98.19 119 HIS B O 1
ATOM 3574 N N . ALA B 1 120 ? -15.609 -12.391 3.236 1 98.62 120 ALA B N 1
ATOM 3575 C CA . ALA B 1 120 ? -15.266 -11.852 1.924 1 98.62 120 ALA B CA 1
ATOM 3576 C C . ALA B 1 120 ? -14.359 -10.633 2.055 1 98.62 120 ALA B C 1
ATOM 3578 O O . ALA B 1 120 ? -13.32 -10.547 1.396 1 98.62 120 ALA B O 1
ATOM 3579 N N . VAL B 1 121 ? -14.742 -9.688 2.932 1 98.38 121 VAL B N 1
ATOM 3580 C CA . VAL B 1 121 ? -13.969 -8.461 3.057 1 98.38 121 VAL B CA 1
ATOM 3581 C C . VAL B 1 121 ? -12.648 -8.75 3.768 1 98.38 121 VAL B C 1
ATOM 3583 O O . VAL B 1 121 ? -11.602 -8.203 3.406 1 98.38 121 VAL B O 1
ATOM 3586 N N . ASP B 1 122 ? -12.648 -9.625 4.789 1 98.44 122 ASP B N 1
ATOM 3587 C CA . ASP B 1 122 ? -11.422 -9.977 5.504 1 98.44 122 ASP B CA 1
ATOM 3588 C C . ASP B 1 122 ? -10.406 -10.633 4.566 1 98.44 122 ASP B C 1
ATOM 3590 O O . ASP B 1 122 ? -9.242 -10.227 4.531 1 98.44 122 ASP B O 1
ATOM 3594 N N . MET B 1 123 ? -10.844 -11.578 3.816 1 98.56 123 MET B N 1
ATOM 3595 C CA . MET B 1 123 ? -9.922 -12.289 2.938 1 98.56 123 MET B CA 1
ATOM 3596 C C . MET B 1 123 ? -9.406 -11.367 1.832 1 98.56 123 MET B C 1
ATOM 3598 O O . MET B 1 123 ? -8.227 -11.398 1.491 1 98.56 123 MET B O 1
ATOM 3602 N N . TYR B 1 124 ? -10.328 -10.586 1.268 1 98.62 124 TYR B N 1
ATOM 3603 C CA . TYR B 1 124 ? -9.875 -9.641 0.251 1 98.62 124 TYR B CA 1
ATOM 3604 C C . TYR B 1 124 ? -8.781 -8.734 0.801 1 98.62 124 TYR B C 1
ATOM 3606 O O . TYR B 1 124 ? -7.777 -8.477 0.125 1 98.62 124 TYR B O 1
ATOM 3614 N N . ALA B 1 125 ? -9.016 -8.234 1.96 1 97.44 125 ALA B N 1
ATOM 3615 C CA . ALA B 1 125 ? -8.086 -7.285 2.57 1 97.44 125 ALA B CA 1
ATOM 3616 C C . ALA B 1 125 ? -6.727 -7.934 2.818 1 97.44 125 ALA B C 1
ATOM 3618 O O . ALA B 1 125 ? -5.688 -7.273 2.729 1 97.44 125 ALA B O 1
ATOM 3619 N N . MET B 1 126 ? -6.695 -9.203 3.1 1 98.12 126 MET B N 1
ATOM 3620 C CA . MET B 1 126 ? -5.438 -9.938 3.234 1 98.12 126 MET B CA 1
ATOM 3621 C C . MET B 1 126 ? -4.723 -10.039 1.893 1 98.12 126 MET B C 1
ATOM 3623 O O . MET B 1 126 ? -3.516 -9.812 1.81 1 98.12 126 MET B O 1
ATOM 3627 N N . VAL B 1 127 ? -5.48 -10.352 0.832 1 98.75 127 VAL B N 1
ATOM 3628 C CA . VAL B 1 127 ? -4.934 -10.477 -0.516 1 98.75 127 VAL B CA 1
ATOM 3629 C C . VAL B 1 127 ? -4.312 -9.148 -0.948 1 98.75 127 VAL B C 1
ATOM 3631 O O . VAL B 1 127 ? -3.129 -9.094 -1.287 1 98.75 127 VAL B O 1
ATOM 3634 N N . ALA B 1 128 ? -5.098 -8.109 -0.864 1 98.62 128 ALA B N 1
ATOM 3635 C CA . ALA B 1 128 ? -4.648 -6.781 -1.279 1 98.62 128 ALA B CA 1
ATOM 3636 C C . ALA B 1 128 ? -3.561 -6.254 -0.349 1 98.62 128 ALA B C 1
ATOM 3638 O O . ALA B 1 128 ? -2.65 -5.543 -0.787 1 98.62 128 ALA B O 1
ATOM 3639 N N . GLY B 1 129 ? -3.697 -6.605 0.948 1 98.06 129 GLY B N 1
ATOM 3640 C CA . GLY B 1 129 ? -2.693 -6.199 1.917 1 98.06 129 GLY B CA 1
ATOM 3641 C C . GLY B 1 129 ? -1.313 -6.758 1.619 1 98.06 129 GLY B C 1
ATOM 3642 O O . GLY B 1 129 ? -0.309 -6.062 1.782 1 98.06 129 GLY B O 1
ATOM 3643 N N . MET B 1 130 ? -1.244 -7.992 1.211 1 98.56 130 MET B N 1
ATOM 3644 C CA . MET B 1 130 ? 0.021 -8.609 0.831 1 98.56 130 MET B CA 1
ATOM 3645 C C . MET B 1 130 ? 0.67 -7.859 -0.328 1 98.56 130 MET B C 1
ATOM 3647 O O . MET B 1 130 ? 1.875 -7.605 -0.31 1 98.56 130 MET B O 1
ATOM 3651 N N . VAL B 1 131 ? -0.104 -7.496 -1.313 1 98.75 131 VAL B N 1
ATOM 3652 C CA . VAL B 1 131 ? 0.387 -6.781 -2.49 1 98.75 131 VAL B CA 1
ATOM 3653 C C . VAL B 1 131 ? 0.913 -5.41 -2.08 1 98.75 131 VAL B C 1
ATOM 3655 O O . VAL B 1 131 ? 2.02 -5.02 -2.463 1 98.75 131 VAL B O 1
ATOM 3658 N N . SER B 1 132 ? 0.143 -4.746 -1.273 1 98.12 132 SER B N 1
ATOM 3659 C CA . SER B 1 132 ? 0.514 -3.414 -0.809 1 98.12 132 SER B CA 1
ATOM 3660 C C . SER B 1 132 ? 1.796 -3.453 0.016 1 98.12 132 SER B C 1
ATOM 3662 O O . SER B 1 132 ? 2.688 -2.623 -0.173 1 98.12 132 SER B O 1
ATOM 3664 N N . ASP B 1 133 ? 1.859 -4.375 0.93 1 98.44 133 ASP B N 1
ATOM 3665 C CA . ASP B 1 133 ? 3.059 -4.523 1.747 1 98.44 133 ASP B CA 1
ATOM 3666 C C . ASP B 1 133 ? 4.281 -4.824 0.881 1 98.44 133 ASP B C 1
ATOM 3668 O O . ASP B 1 133 ? 5.359 -4.273 1.104 1 98.44 133 ASP B O 1
ATOM 3672 N N . THR B 1 134 ? 4.109 -5.672 -0.076 1 98.81 134 THR B N 1
ATOM 3673 C CA . THR B 1 134 ? 5.207 -6.012 -0.978 1 98.81 134 THR B CA 1
ATOM 3674 C C . THR B 1 134 ? 5.68 -4.777 -1.74 1 98.81 134 THR B C 1
ATOM 3676 O O . THR B 1 134 ? 6.883 -4.531 -1.849 1 98.81 134 THR B O 1
ATOM 3679 N N . SER B 1 135 ? 4.758 -4.02 -2.24 1 98.5 135 SER B N 1
ATOM 3680 C CA . SER B 1 135 ? 5.105 -2.809 -2.977 1 98.5 135 SER B CA 1
ATOM 3681 C C . SER B 1 135 ? 5.945 -1.862 -2.123 1 98.5 135 SER B C 1
ATOM 3683 O O . SER B 1 135 ? 6.949 -1.319 -2.592 1 98.5 135 SER B O 1
ATOM 3685 N N . GLY B 1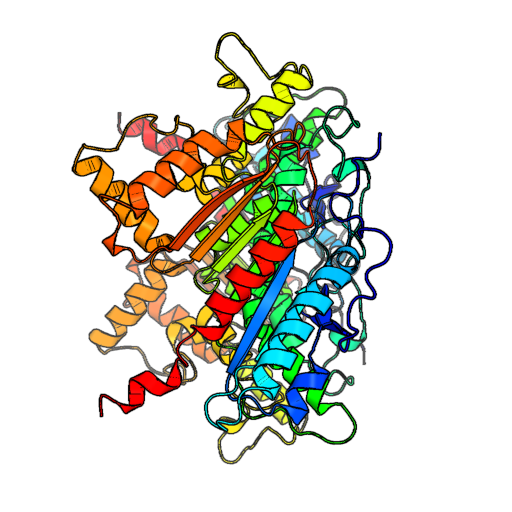 136 ? 5.527 -1.672 -0.879 1 98.19 136 GLY B N 1
ATOM 3686 C CA . GLY B 1 136 ? 6.297 -0.84 0.033 1 98.19 136 GLY B CA 1
ATOM 3687 C C . GLY B 1 136 ? 7.68 -1.387 0.315 1 98.19 136 GLY B C 1
ATOM 3688 O O . GLY B 1 136 ? 8.648 -0.626 0.417 1 98.19 136 GLY B O 1
ATOM 3689 N N . LEU B 1 137 ? 7.762 -2.684 0.44 1 98.75 137 LEU B N 1
ATOM 3690 C CA . LEU B 1 137 ? 9.055 -3.307 0.711 1 98.75 137 LEU B CA 1
ATOM 3691 C C . LEU B 1 137 ? 9.977 -3.189 -0.495 1 98.75 137 LEU B C 1
ATOM 3693 O O . LEU B 1 137 ? 11.188 -3 -0.34 1 98.75 137 LEU B O 1
ATOM 3697 N N . ILE B 1 138 ? 9.461 -3.34 -1.705 1 98.69 138 ILE B N 1
ATOM 3698 C CA . ILE B 1 138 ? 10.25 -3.211 -2.924 1 98.69 138 ILE B CA 1
ATOM 3699 C C . ILE B 1 138 ? 10.945 -1.852 -2.945 1 98.69 138 ILE B C 1
ATOM 3701 O O . ILE B 1 138 ? 12.086 -1.736 -3.414 1 98.69 138 ILE B O 1
ATOM 3705 N N . ASP B 1 139 ? 10.352 -0.828 -2.35 1 98.12 139 ASP B N 1
ATOM 3706 C CA . ASP B 1 139 ? 10.898 0.527 -2.334 1 98.12 139 ASP B CA 1
ATOM 3707 C C . ASP B 1 139 ? 12.188 0.593 -1.523 1 98.12 139 ASP B C 1
ATOM 3709 O O . ASP B 1 139 ? 13.039 1.449 -1.771 1 98.12 139 ASP B O 1
ATOM 3713 N N . VAL B 1 140 ? 12.359 -0.346 -0.55 1 97.88 140 VAL B N 1
ATOM 3714 C CA . VAL B 1 140 ? 13.414 -0.071 0.418 1 97.88 140 VAL B CA 1
ATOM 3715 C C . VAL B 1 140 ? 14.195 -1.351 0.709 1 97.88 140 VAL B C 1
ATOM 3717 O O . VAL B 1 140 ? 15.109 -1.352 1.534 1 97.88 140 VAL B O 1
ATOM 3720 N N . VAL B 1 141 ? 13.898 -2.445 0.088 1 98.5 141 VAL B N 1
ATOM 3721 C CA . VAL B 1 141 ? 14.453 -3.75 0.436 1 98.5 141 VAL B CA 1
ATOM 3722 C C . VAL B 1 141 ? 15.961 -3.742 0.234 1 98.5 141 VAL B C 1
ATOM 3724 O O . VAL B 1 141 ? 16.703 -4.344 1.016 1 98.5 141 VAL B O 1
ATOM 3727 N N . GLU B 1 142 ? 16.484 -3.096 -0.821 1 96.94 142 GLU B N 1
ATOM 3728 C CA . GLU B 1 142 ? 17.922 -3.086 -1.1 1 96.94 142 GLU B CA 1
ATOM 3729 C C . GLU B 1 142 ? 18.703 -2.477 0.059 1 96.94 142 GLU B C 1
ATOM 3731 O O . GLU B 1 142 ? 19.688 -3.053 0.516 1 96.94 142 GLU B O 1
ATOM 3736 N N . GLY B 1 143 ? 18.219 -1.317 0.521 1 95.69 143 GLY B N 1
ATOM 3737 C CA . GLY B 1 143 ? 18.875 -0.674 1.646 1 95.69 143 GLY B CA 1
ATOM 3738 C C . GLY B 1 143 ? 18.922 -1.544 2.889 1 95.69 143 GLY B C 1
ATOM 3739 O O . GLY B 1 143 ? 19.938 -1.623 3.562 1 95.69 143 GLY B O 1
ATOM 3740 N N . TYR B 1 144 ? 17.828 -2.246 3.207 1 97.25 144 TYR B N 1
ATOM 3741 C CA . TYR B 1 144 ? 17.781 -3.133 4.363 1 97.25 144 TYR B CA 1
ATOM 3742 C C . TYR B 1 144 ? 18.766 -4.289 4.211 1 97.25 144 TYR B C 1
ATOM 3744 O O . TYR B 1 144 ? 19.469 -4.641 5.16 1 97.25 144 TYR B O 1
ATOM 3752 N N . LEU B 1 145 ? 18.766 -4.848 3.02 1 96.75 145 LEU B N 1
ATOM 3753 C CA . LEU B 1 145 ? 19.625 -5.996 2.773 1 96.75 145 LEU B CA 1
ATOM 3754 C C . LEU B 1 145 ? 21.094 -5.605 2.91 1 96.75 145 LEU B C 1
ATOM 3756 O O . LEU B 1 145 ? 21.875 -6.32 3.545 1 96.75 145 LEU B O 1
ATOM 3760 N N . LYS B 1 146 ? 21.469 -4.48 2.355 1 94.44 146 LYS B N 1
ATOM 3761 C CA . LYS B 1 146 ? 22.859 -4.02 2.418 1 94.44 146 LYS B CA 1
ATOM 3762 C C . LYS B 1 146 ? 23.25 -3.67 3.85 1 94.44 146 LYS B C 1
ATOM 3764 O O . LYS B 1 146 ? 24.375 -3.943 4.273 1 94.44 146 LYS B O 1
ATOM 3769 N N . SER B 1 147 ? 22.312 -3.031 4.543 1 93.56 147 SER B N 1
ATOM 3770 C CA . SER B 1 147 ? 22.578 -2.732 5.949 1 93.56 147 SER B CA 1
ATOM 3771 C C . SER B 1 147 ? 22.812 -4.008 6.75 1 93.56 147 SER B C 1
ATOM 3773 O O . SER B 1 147 ? 23.703 -4.055 7.598 1 93.56 147 SER B O 1
ATOM 3775 N N . GLU B 1 148 ? 22.016 -5.051 6.508 1 93.31 148 GLU B N 1
ATOM 3776 C CA . GLU B 1 148 ? 22.156 -6.332 7.199 1 93.31 148 GLU B CA 1
ATOM 3777 C C . GLU B 1 148 ? 23.5 -6.98 6.895 1 93.31 148 GLU B C 1
ATOM 3779 O O . GLU B 1 148 ? 24.141 -7.535 7.789 1 93.31 148 GLU B O 1
ATOM 3784 N N . LEU B 1 149 ? 23.938 -6.879 5.668 1 90.06 149 LEU B N 1
ATOM 3785 C CA . LEU B 1 149 ? 25.219 -7.449 5.25 1 90.06 149 LEU B CA 1
ATOM 3786 C C . LEU B 1 149 ? 26.391 -6.656 5.832 1 90.06 149 LEU B C 1
ATOM 3788 O O . LEU B 1 149 ? 27.422 -7.227 6.18 1 90.06 149 LEU B O 1
ATOM 3792 N N . GLY B 1 150 ? 26.328 -5.266 5.824 1 77.62 150 GLY B N 1
ATOM 3793 C CA . GLY B 1 150 ? 27.391 -4.422 6.355 1 77.62 150 GLY B CA 1
ATOM 3794 C C . GLY B 1 150 ? 27.562 -4.559 7.855 1 77.62 150 GLY B C 1
ATOM 3795 O O . GLY B 1 150 ? 28.656 -4.324 8.383 1 77.62 150 GLY B O 1
ATOM 3796 N N . SER B 1 151 ? 26.547 -4.648 8.602 1 57.62 151 SER B N 1
ATOM 3797 C CA . SER B 1 151 ? 26.641 -4.809 10.055 1 57.62 151 SER B CA 1
ATOM 3798 C C . SER B 1 151 ? 27.375 -6.09 10.422 1 57.62 151 SER B C 1
ATOM 3800 O O . SER B 1 151 ? 27.922 -6.203 11.523 1 57.62 151 SER B O 1
ATOM 3802 N N . GLY B 1 152 ? 27.484 -6.988 9.555 1 48 152 GLY B N 1
ATOM 3803 C CA . GLY B 1 152 ? 28.25 -8.188 9.844 1 48 152 GLY B CA 1
ATOM 3804 C C . GLY B 1 152 ? 29.734 -8.023 9.609 1 48 152 GLY B C 1
ATOM 3805 O O . GLY B 1 152 ? 30.156 -7.02 9.031 1 48 152 GLY B O 1
ATOM 3806 N N . ALA B 1 153 ? 30.641 -8.828 10.445 1 38.69 153 ALA B N 1
ATOM 3807 C CA . ALA B 1 153 ? 32.094 -8.906 10.68 1 38.69 153 ALA B CA 1
ATOM 3808 C C . ALA B 1 153 ? 32.875 -8.82 9.375 1 38.69 153 ALA B C 1
ATOM 3810 O O . ALA B 1 153 ? 34.094 -9.023 9.352 1 38.69 153 ALA B O 1
ATOM 3811 N N . GLY B 1 154 ? 32.688 -8.023 8.234 1 38.06 154 GLY B N 1
ATOM 3812 C CA . GLY B 1 154 ? 33.812 -7.875 7.309 1 38.06 154 GLY B CA 1
ATOM 3813 C C . GLY B 1 154 ? 33.375 -7.402 5.93 1 38.06 154 GLY B C 1
ATOM 3814 O O . GLY B 1 154 ? 34.219 -7.062 5.094 1 38.06 154 GLY B O 1
ATOM 3815 N N . ALA B 1 155 ? 32.281 -8.008 5.176 1 44.12 155 ALA B N 1
ATOM 3816 C CA . ALA B 1 155 ? 32.188 -7.879 3.725 1 44.12 155 ALA B CA 1
ATOM 3817 C C . ALA B 1 155 ? 31.281 -6.699 3.35 1 44.12 155 ALA B C 1
ATOM 3819 O O . ALA B 1 155 ? 30.188 -6.543 3.896 1 44.12 155 ALA B O 1
ATOM 3820 N N . GLY B 1 156 ? 31.812 -5.41 3.039 1 50.56 156 GLY B N 1
ATOM 3821 C CA . GLY B 1 156 ? 31.203 -4.227 2.451 1 50.56 156 GLY B CA 1
ATOM 3822 C C . GLY B 1 156 ? 29.953 -4.531 1.643 1 50.56 156 GLY B C 1
ATOM 3823 O O . GLY B 1 156 ? 29.781 -5.652 1.157 1 50.56 156 GLY B O 1
ATOM 3824 N N . ALA B 1 157 ? 28.797 -3.816 1.939 1 60.94 157 ALA B N 1
ATOM 3825 C CA . ALA B 1 157 ? 27.656 -3.848 1.041 1 60.94 157 ALA B CA 1
ATOM 3826 C C . ALA B 1 157 ? 28.094 -3.881 -0.419 1 60.94 157 ALA B C 1
ATOM 3828 O O . ALA B 1 157 ? 28.953 -3.098 -0.832 1 60.94 157 ALA B O 1
ATOM 3829 N N . GLY B 1 158 ? 28.172 -5.074 -1.101 1 62.09 158 GLY B N 1
ATOM 3830 C CA . GLY B 1 158 ? 28.547 -5.258 -2.49 1 62.09 158 GLY B CA 1
ATOM 3831 C C . GLY B 1 158 ? 27.984 -4.195 -3.412 1 62.09 158 GLY B C 1
ATOM 3832 O O . GLY B 1 158 ? 27.125 -3.404 -3.002 1 62.09 158 GLY B O 1
ATOM 3833 N N . GLU B 1 159 ? 28.594 -3.916 -4.492 1 80.31 159 GLU B N 1
ATOM 3834 C CA . GLU B 1 159 ? 28.25 -2.939 -5.52 1 80.31 159 GLU B CA 1
ATOM 3835 C C . GLU B 1 159 ? 27.047 -3.398 -6.336 1 80.31 159 GLU B C 1
ATOM 3837 O O . GLU B 1 159 ? 26.656 -2.752 -7.316 1 80.31 159 GLU B O 1
ATOM 3842 N N . TRP B 1 160 ? 26.297 -4.34 -5.738 1 89.69 160 TRP B N 1
ATOM 3843 C CA . TRP B 1 160 ? 25.203 -4.875 -6.527 1 89.69 160 TRP B CA 1
ATOM 3844 C C . TRP B 1 160 ? 23.922 -4.07 -6.301 1 89.69 160 TRP B C 1
ATOM 3846 O O . TRP B 1 160 ? 23.844 -3.281 -5.355 1 89.69 160 TRP B O 1
ATOM 3856 N N . ARG B 1 161 ? 22.938 -4.207 -7.211 1 93.19 161 ARG B N 1
ATOM 3857 C CA . ARG B 1 161 ? 21.625 -3.594 -7.117 1 93.19 161 ARG B CA 1
ATOM 3858 C C . ARG B 1 161 ? 20.516 -4.641 -7.27 1 93.19 161 ARG B C 1
ATOM 3860 O O . ARG B 1 161 ? 20.688 -5.621 -7.996 1 93.19 161 ARG B O 1
ATOM 3867 N N . VAL B 1 162 ? 19.484 -4.445 -6.551 1 96.69 162 VAL B N 1
ATOM 3868 C CA . VAL B 1 162 ? 18.281 -5.215 -6.828 1 96.69 162 VAL B CA 1
ATOM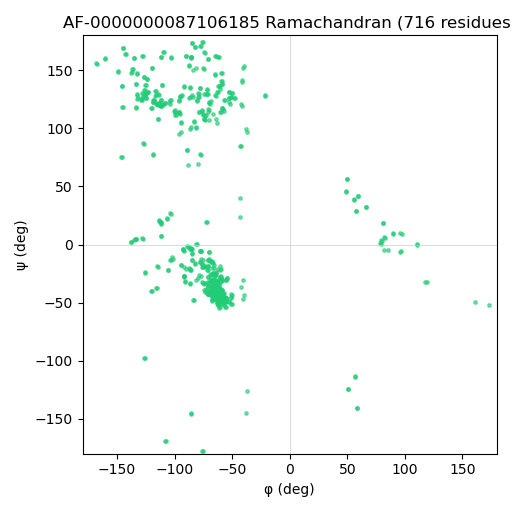 3869 C C . VAL B 1 162 ? 17.578 -4.656 -8.062 1 96.69 162 VAL B C 1
ATOM 3871 O O . VAL B 1 162 ? 17.141 -3.5 -8.07 1 96.69 162 VAL B O 1
ATOM 3874 N N . ASP B 1 163 ? 17.5 -5.473 -9.133 1 96.25 163 ASP B N 1
ATOM 3875 C CA . ASP B 1 163 ? 16.938 -4.891 -10.352 1 96.25 163 ASP B CA 1
ATOM 3876 C C . ASP B 1 163 ? 15.812 -5.762 -10.906 1 96.25 163 ASP B C 1
ATOM 3878 O O . ASP B 1 163 ? 15.32 -5.516 -12.008 1 96.25 163 ASP B O 1
ATOM 3882 N N . GLN B 1 164 ? 15.43 -6.852 -10.141 1 98.12 164 GLN B N 1
ATOM 3883 C CA . GLN B 1 164 ? 14.336 -7.707 -10.578 1 98.12 164 GLN B CA 1
ATOM 3884 C C . GLN B 1 164 ? 13.539 -8.242 -9.383 1 98.12 164 GLN B C 1
ATOM 3886 O O . GLN B 1 164 ? 14.125 -8.656 -8.383 1 98.12 164 GLN B O 1
ATOM 3891 N N . HIS B 1 165 ? 12.258 -8.211 -9.523 1 98.88 165 HIS B N 1
ATOM 3892 C CA . HIS B 1 165 ? 11.328 -8.773 -8.547 1 98.88 165 HIS B CA 1
ATOM 3893 C C . HIS B 1 165 ? 10.383 -9.773 -9.195 1 98.88 165 HIS B C 1
ATOM 3895 O O . HIS B 1 165 ? 9.75 -9.477 -10.211 1 98.88 165 HIS B O 1
ATOM 3901 N N . VAL B 1 166 ? 10.312 -11 -8.648 1 98.94 166 VAL B N 1
ATOM 3902 C CA . VAL B 1 166 ? 9.367 -12.039 -9.031 1 98.94 166 VAL B CA 1
ATOM 3903 C C . VAL B 1 166 ? 8.648 -12.562 -7.789 1 98.94 166 VAL B C 1
ATOM 3905 O O . VAL B 1 166 ? 9.086 -12.312 -6.66 1 98.94 166 VAL B O 1
ATOM 3908 N N . ALA B 1 167 ? 7.5 -13.25 -8.008 1 98.94 167 ALA B N 1
ATOM 3909 C CA . ALA B 1 167 ? 6.73 -13.719 -6.855 1 98.94 167 ALA B CA 1
ATOM 3910 C C . ALA B 1 167 ? 6.246 -15.148 -7.066 1 98.94 167 ALA B C 1
ATOM 3912 O O . ALA B 1 167 ? 6.102 -15.602 -8.203 1 98.94 167 ALA B O 1
ATOM 3913 N N . LEU B 1 168 ? 6.094 -15.836 -6.027 1 98.94 168 LEU B N 1
ATOM 3914 C CA . LEU B 1 168 ? 5.344 -17.094 -5.957 1 98.94 168 LEU B CA 1
ATOM 3915 C C . LEU B 1 168 ? 4.398 -17.094 -4.762 1 98.94 168 LEU B C 1
ATOM 3917 O O . LEU B 1 168 ? 4.805 -16.766 -3.643 1 98.94 168 LEU B O 1
ATOM 3921 N N . GLY B 1 169 ? 3.178 -17.391 -4.973 1 98.94 169 GLY B N 1
ATOM 3922 C CA . GLY B 1 169 ? 2.211 -17.453 -3.889 1 98.94 169 GLY B CA 1
ATOM 3923 C C . GLY B 1 169 ? 1.356 -18.719 -3.934 1 98.94 169 GLY B C 1
ATOM 3924 O O . GLY B 1 169 ? 1.001 -19.188 -5.016 1 98.94 169 GLY B O 1
ATOM 3925 N N . VAL B 1 170 ? 0.972 -19.219 -2.754 1 98.88 170 VAL B N 1
ATOM 3926 C CA . VAL B 1 170 ? 0.205 -20.453 -2.621 1 98.88 170 VAL B CA 1
ATOM 3927 C C . VAL B 1 170 ? -1.161 -20.141 -2.01 1 98.88 170 VAL B C 1
ATOM 3929 O O . VAL B 1 170 ? -1.247 -19.531 -0.94 1 98.88 170 VAL B O 1
ATOM 3932 N N . SER B 1 171 ? -2.26 -20.625 -2.672 1 98.5 171 SER B N 1
ATOM 3933 C CA . SER B 1 171 ? -3.609 -20.438 -2.152 1 98.5 171 SER B CA 1
ATOM 3934 C C . SER B 1 171 ? -3.914 -18.953 -1.941 1 98.5 171 SER B C 1
ATOM 3936 O O . SER B 1 171 ? -3.867 -18.172 -2.887 1 98.5 171 SER B O 1
ATOM 3938 N N . LEU B 1 172 ? -4.082 -18.516 -0.673 1 98.62 172 LEU B N 1
ATOM 3939 C CA . LEU B 1 172 ? -4.25 -17.094 -0.405 1 98.62 172 LEU B CA 1
ATOM 3940 C C . LEU B 1 172 ? -3.148 -16.281 -1.07 1 98.62 172 LEU B C 1
ATOM 3942 O O . LEU B 1 172 ? -3.418 -15.242 -1.676 1 98.62 172 LEU B O 1
ATOM 3946 N N . GLY B 1 173 ? -1.93 -16.766 -0.988 1 98.81 173 GLY B N 1
ATOM 3947 C CA . GLY B 1 173 ? -0.801 -16.109 -1.64 1 98.81 173 GLY B CA 1
ATOM 3948 C C . GLY B 1 173 ? -0.896 -16.125 -3.152 1 98.81 173 GLY B C 1
ATOM 3949 O O . GLY B 1 173 ? -0.348 -15.258 -3.824 1 98.81 173 GLY B O 1
ATOM 3950 N N . GLY B 1 174 ? -1.552 -17.172 -3.703 1 98.94 174 GLY B N 1
ATOM 3951 C CA . GLY B 1 174 ? -1.774 -17.219 -5.141 1 98.94 174 GLY B CA 1
ATOM 3952 C C . GLY B 1 174 ? -2.689 -16.125 -5.641 1 98.94 174 GLY B C 1
ATOM 3953 O O . GLY B 1 174 ? -2.449 -15.539 -6.699 1 98.94 174 GLY B O 1
ATOM 3954 N N . HIS B 1 175 ? -3.805 -15.828 -4.84 1 98.94 175 HIS B N 1
ATOM 3955 C CA . HIS B 1 175 ? -4.656 -14.695 -5.168 1 98.94 175 HIS B CA 1
ATOM 3956 C C . HIS B 1 175 ? -3.855 -13.398 -5.184 1 98.94 175 HIS B C 1
ATOM 3958 O O . HIS B 1 175 ? -3.99 -12.586 -6.109 1 98.94 175 HIS B O 1
ATOM 3964 N N . SER B 1 176 ? -2.977 -13.242 -4.207 1 98.94 176 SER B N 1
ATOM 3965 C CA . SER B 1 176 ? -2.143 -12.047 -4.105 1 98.94 176 SER B CA 1
ATOM 3966 C C . SER B 1 176 ? -1.175 -11.945 -5.281 1 98.94 176 SER B C 1
ATOM 3968 O O . SER B 1 176 ? -0.881 -10.844 -5.758 1 98.94 176 SER B O 1
ATOM 3970 N N . THR B 1 177 ? -0.648 -13.07 -5.727 1 98.94 177 THR B N 1
ATOM 3971 C CA . THR B 1 177 ? 0.298 -13.055 -6.836 1 98.94 177 THR B CA 1
ATOM 3972 C C . THR B 1 177 ? -0.369 -12.539 -8.109 1 98.94 177 THR B C 1
ATOM 3974 O O . THR B 1 177 ? 0.211 -11.727 -8.836 1 98.94 177 THR B O 1
ATOM 3977 N N . TRP B 1 178 ? -1.632 -12.984 -8.375 1 98.94 178 TRP B N 1
ATOM 3978 C CA . TRP B 1 178 ? -2.389 -12.422 -9.492 1 98.94 178 TRP B CA 1
ATOM 3979 C C . TRP B 1 178 ? -2.494 -10.906 -9.375 1 98.94 178 TRP B C 1
ATOM 3981 O O . TRP B 1 178 ? -2.18 -10.188 -10.328 1 98.94 178 TRP B O 1
ATOM 3991 N N . GLN B 1 179 ? -2.875 -10.477 -8.211 1 98.94 179 GLN B N 1
ATOM 3992 C CA . GLN B 1 179 ? -3.066 -9.039 -8.023 1 98.94 179 GLN B CA 1
ATOM 3993 C C . GLN B 1 179 ? -1.737 -8.297 -8.102 1 98.94 179 GLN B C 1
ATOM 3995 O O . GLN B 1 179 ? -1.679 -7.172 -8.609 1 98.94 179 GLN B O 1
ATOM 4000 N N . ALA B 1 180 ? -0.662 -8.867 -7.594 1 98.94 180 ALA B N 1
ATOM 4001 C CA . ALA B 1 180 ? 0.651 -8.227 -7.648 1 98.94 180 ALA B CA 1
ATOM 4002 C C . ALA B 1 180 ? 1.127 -8.078 -9.086 1 98.94 180 ALA B C 1
ATOM 4004 O O . ALA B 1 180 ? 1.671 -7.031 -9.461 1 98.94 180 ALA B O 1
ATOM 4005 N N . LEU B 1 181 ? 0.933 -9.086 -9.906 1 98.94 181 LEU B N 1
ATOM 4006 C CA . LEU B 1 181 ? 1.376 -9.047 -11.297 1 98.94 181 LEU B CA 1
ATOM 4007 C C . LEU B 1 181 ? 0.591 -8 -12.086 1 98.94 181 LEU B C 1
ATOM 4009 O O . LEU B 1 181 ? 1.139 -7.355 -12.977 1 98.94 181 LEU B O 1
ATOM 4013 N N . PHE B 1 182 ? -0.648 -7.781 -11.742 1 98.88 182 PHE B N 1
ATOM 4014 C CA . PHE B 1 182 ? -1.47 -6.793 -12.438 1 98.88 182 PHE B CA 1
ATOM 4015 C C . PHE B 1 182 ? -1.286 -5.41 -11.82 1 98.88 182 PHE B C 1
ATOM 4017 O O . PHE B 1 182 ? -1.566 -4.398 -12.469 1 98.88 182 PHE B O 1
ATOM 4024 N N . GLY B 1 183 ? -0.806 -5.371 -10.578 1 98.38 183 GLY B N 1
ATOM 4025 C CA . GLY B 1 183 ? -0.894 -4.109 -9.859 1 98.38 183 GLY B CA 1
ATOM 4026 C C . GLY B 1 183 ? 0.462 -3.504 -9.547 1 98.38 183 GLY B C 1
ATOM 4027 O O . GLY B 1 183 ? 0.555 -2.324 -9.195 1 98.38 183 GLY B O 1
ATOM 4028 N N . GLU B 1 184 ? 1.523 -4.238 -9.586 1 98.19 184 GLU B N 1
ATOM 4029 C CA . GLU B 1 184 ? 2.867 -3.758 -9.281 1 98.19 184 GLU B CA 1
ATOM 4030 C C . GLU B 1 184 ? 3.766 -3.811 -10.516 1 98.19 184 GLU B C 1
ATOM 4032 O O . GLU B 1 184 ? 4.18 -4.891 -10.938 1 98.19 184 GLU B O 1
ATOM 4037 N N . GLU B 1 185 ? 4.07 -2.633 -11.062 1 97.69 185 GLU B N 1
ATOM 4038 C CA . GLU B 1 185 ? 4.805 -2.523 -12.32 1 97.69 185 GLU B CA 1
ATOM 4039 C C . GLU B 1 185 ? 6.184 -3.166 -12.211 1 97.69 185 GLU B C 1
ATOM 4041 O O . GLU B 1 185 ? 6.691 -3.73 -13.188 1 97.69 185 GLU B O 1
ATOM 4046 N N . ARG B 1 186 ? 6.738 -3.189 -11.023 1 98.12 186 ARG B N 1
ATOM 4047 C CA . ARG B 1 186 ? 8.102 -3.678 -10.844 1 98.12 186 ARG B CA 1
ATOM 4048 C C . ARG B 1 186 ? 8.133 -5.199 -10.758 1 98.12 186 ARG B C 1
ATOM 4050 O O . ARG B 1 186 ? 9.195 -5.812 -10.875 1 98.12 186 ARG B O 1
ATOM 4057 N N . MET B 1 187 ? 7.012 -5.855 -10.523 1 98.69 187 MET B N 1
ATOM 4058 C CA . MET B 1 187 ? 6.926 -7.316 -10.523 1 98.69 187 MET B CA 1
ATOM 4059 C C . MET B 1 187 ? 6.875 -7.859 -11.945 1 98.69 187 MET B C 1
ATOM 4061 O O . MET B 1 187 ? 5.871 -7.699 -12.641 1 98.69 187 MET B O 1
ATOM 4065 N N . VAL B 1 188 ? 7.93 -8.617 -12.422 1 98.56 188 VAL B N 1
ATOM 4066 C CA . VAL B 1 188 ? 8.047 -8.898 -13.852 1 98.56 188 VAL B CA 1
ATOM 4067 C C . VAL B 1 188 ? 7.609 -10.328 -14.141 1 98.56 188 VAL B C 1
ATOM 4069 O O . VAL B 1 188 ? 7.395 -10.703 -15.297 1 98.56 188 VAL B O 1
ATOM 4072 N N . GLY B 1 189 ? 7.469 -11.125 -13.078 1 98.75 189 GLY B N 1
ATOM 4073 C CA . GLY B 1 189 ? 7.047 -12.508 -13.227 1 98.75 189 GLY B CA 1
ATOM 4074 C C . GLY B 1 189 ? 6.504 -13.109 -11.945 1 98.75 189 GLY B C 1
ATOM 4075 O O . GLY B 1 189 ? 6.758 -12.586 -10.859 1 98.75 189 GLY B O 1
ATOM 4076 N N . GLY B 1 190 ? 5.777 -14.141 -12.094 1 98.81 190 GLY B N 1
ATOM 4077 C CA . GLY B 1 190 ? 5.227 -14.773 -10.898 1 98.81 190 GLY B CA 1
ATOM 4078 C C . GLY B 1 190 ? 4.621 -16.141 -11.172 1 98.81 190 GLY B C 1
ATOM 4079 O O . GLY B 1 190 ? 4.301 -16.469 -12.32 1 98.81 190 GLY B O 1
ATOM 4080 N N . VAL B 1 191 ? 4.562 -16.938 -10.172 1 99 191 VAL B N 1
ATOM 4081 C CA . VAL B 1 191 ? 3.932 -18.25 -10.164 1 99 191 VAL B CA 1
ATOM 4082 C C . VAL B 1 191 ? 2.719 -18.25 -9.234 1 99 191 VAL B C 1
ATOM 4084 O O . VAL B 1 191 ? 2.844 -17.953 -8.047 1 99 191 VAL B O 1
ATOM 4087 N N . VAL B 1 192 ? 1.617 -18.562 -9.805 1 98.94 192 VAL B N 1
ATOM 4088 C CA . VAL B 1 192 ? 0.368 -18.656 -9.062 1 98.94 192 VAL B CA 1
ATOM 4089 C C . VAL B 1 192 ? 0.068 -20.125 -8.742 1 98.94 192 VAL B C 1
ATOM 4091 O O . VAL B 1 192 ? -0.201 -20.922 -9.641 1 98.94 192 VAL B O 1
ATOM 4094 N N . ILE B 1 193 ? 0.149 -20.469 -7.477 1 98.88 193 ILE B N 1
ATOM 4095 C CA . ILE B 1 193 ? -0.19 -21.828 -7.047 1 98.88 193 ILE B CA 1
ATOM 4096 C C . ILE B 1 193 ? -1.602 -21.844 -6.465 1 98.88 193 ILE B C 1
ATOM 4098 O O . ILE B 1 193 ? -1.861 -21.219 -5.426 1 98.88 193 ILE B O 1
ATOM 4102 N N . ILE B 1 194 ? -2.527 -22.5 -7.094 1 98.69 194 ILE B N 1
ATOM 4103 C CA . ILE B 1 194 ? -3.904 -22.719 -6.664 1 98.69 194 ILE B CA 1
ATOM 4104 C C . ILE B 1 194 ? -4.523 -21.391 -6.23 1 98.69 194 ILE B C 1
ATOM 4106 O O . ILE B 1 194 ? -5.105 -21.297 -5.148 1 98.69 194 ILE B O 1
ATOM 4110 N N . GLY B 1 195 ? -4.348 -20.312 -7.008 1 98.69 195 GLY B N 1
ATOM 4111 C CA . GLY B 1 195 ? -4.938 -18.984 -6.859 1 98.69 195 GLY B CA 1
ATOM 4112 C C . GLY B 1 195 ? -5.934 -18.656 -7.953 1 98.69 195 GLY B C 1
ATOM 4113 O O . GLY B 1 195 ? -5.926 -19.266 -9.016 1 98.69 195 GLY B O 1
ATOM 4114 N N . CYS B 1 196 ? -6.746 -17.703 -7.711 1 98.81 196 CYS B N 1
ATOM 4115 C CA . CYS B 1 196 ? -7.832 -17.359 -8.625 1 98.81 196 CYS B CA 1
ATOM 4116 C C . CYS B 1 196 ? -7.773 -15.883 -9.008 1 98.81 196 CYS B C 1
ATOM 4118 O O . CYS B 1 196 ? -7.691 -15.016 -8.133 1 98.81 196 CYS B O 1
ATOM 4120 N N . PRO B 1 197 ? -7.809 -15.57 -10.305 1 98.81 197 PRO B N 1
ATOM 4121 C CA . PRO B 1 197 ? -7.789 -14.188 -10.781 1 98.81 197 PRO B CA 1
ATOM 4122 C C . PRO B 1 197 ? -9.164 -13.523 -10.719 1 98.81 197 PRO B C 1
ATOM 4124 O O . PRO B 1 197 ? -9.312 -12.367 -11.125 1 98.81 197 PRO B O 1
ATOM 4127 N N . ASP B 1 198 ? -10.148 -14.203 -10.273 1 98.75 198 ASP B N 1
ATOM 4128 C CA . ASP B 1 198 ? -11.531 -13.742 -10.195 1 98.75 198 ASP B CA 1
ATOM 4129 C C . ASP B 1 198 ? -12.094 -13.922 -8.781 1 98.75 198 ASP B C 1
ATOM 4131 O O . ASP B 1 198 ? -12.805 -14.891 -8.508 1 98.75 198 ASP B O 1
ATOM 4135 N N . TYR B 1 199 ? -11.859 -12.898 -7.965 1 98.75 199 TYR B N 1
ATOM 4136 C CA . TYR B 1 199 ? -12.242 -12.969 -6.559 1 98.75 199 TYR B CA 1
ATOM 4137 C C . TYR B 1 199 ? -13.758 -12.984 -6.406 1 98.75 199 TYR B C 1
ATOM 4139 O O . TYR B 1 199 ? -14.297 -13.672 -5.539 1 98.75 199 TYR B O 1
ATOM 4147 N N . MET B 1 200 ? -14.438 -12.195 -7.227 1 98.56 200 MET B N 1
ATOM 4148 C CA . MET B 1 200 ? -15.891 -12.125 -7.16 1 98.56 200 MET B CA 1
ATOM 4149 C C . MET B 1 200 ? -16.516 -13.477 -7.469 1 98.56 200 MET B C 1
ATOM 4151 O O . MET B 1 200 ? -17.422 -13.922 -6.762 1 98.56 200 MET B O 1
ATOM 4155 N N . ALA B 1 201 ? -16.016 -14.172 -8.492 1 97.75 201 ALA B N 1
ATOM 4156 C CA . ALA B 1 201 ? -16.531 -15.5 -8.82 1 97.75 201 ALA B CA 1
ATOM 4157 C C . ALA B 1 201 ? -16.25 -16.5 -7.695 1 97.75 201 ALA B C 1
ATOM 4159 O O . ALA B 1 201 ? -17.094 -17.312 -7.34 1 97.75 201 ALA B O 1
ATOM 4160 N N . LEU B 1 202 ? -15.062 -16.438 -7.18 1 98.25 202 LEU B N 1
ATOM 4161 C CA . LEU B 1 202 ? -14.656 -17.344 -6.105 1 98.25 202 LEU B CA 1
ATOM 4162 C C . LEU B 1 202 ? -15.555 -17.172 -4.887 1 98.25 202 LEU B C 1
ATOM 4164 O O . LEU B 1 202 ? -16.062 -18.156 -4.336 1 98.25 202 LEU B O 1
ATOM 4168 N N . MET B 1 203 ? -15.789 -15.922 -4.453 1 98.31 203 MET B N 1
ATOM 4169 C CA . MET B 1 203 ? -16.594 -15.656 -3.264 1 98.31 203 MET B CA 1
ATOM 4170 C C . MET B 1 203 ? -18.062 -15.961 -3.518 1 98.31 203 MET B C 1
ATOM 4172 O O . MET B 1 203 ? -18.781 -16.391 -2.609 1 98.31 203 MET B O 1
ATOM 4176 N N . SER B 1 204 ? -18.516 -15.672 -4.766 1 97.69 204 SER B N 1
ATOM 4177 C CA . SER B 1 204 ? -19.891 -16.047 -5.102 1 97.69 204 SER B CA 1
ATOM 4178 C C . SER B 1 204 ? -20.109 -17.547 -4.977 1 97.69 204 SER B C 1
ATOM 4180 O O . SER B 1 204 ? -21.141 -17.984 -4.457 1 97.69 204 SER B O 1
ATOM 4182 N N . ASP B 1 205 ? -19.188 -18.297 -5.473 1 97.06 205 ASP B N 1
ATOM 4183 C CA . ASP B 1 205 ? -19.25 -19.75 -5.352 1 97.06 205 ASP B CA 1
ATOM 4184 C C . ASP B 1 205 ? -19.281 -20.188 -3.885 1 97.06 205 ASP B C 1
ATOM 4186 O O . ASP B 1 205 ? -20.078 -21.047 -3.508 1 97.06 205 ASP B O 1
ATOM 4190 N N . ARG B 1 206 ? -18.453 -19.594 -3.037 1 97.56 206 ARG B N 1
ATOM 4191 C CA . ARG B 1 206 ? -18.422 -19.906 -1.611 1 97.56 206 ARG B CA 1
ATOM 4192 C C . ARG B 1 206 ? -19.75 -19.516 -0.94 1 97.56 206 ARG B C 1
ATOM 4194 O O . ARG B 1 206 ? -20.219 -20.234 -0.052 1 97.56 206 ARG B O 1
ATOM 4201 N N . ALA B 1 207 ? -20.25 -18.375 -1.336 1 97.94 207 ALA B N 1
ATOM 4202 C CA . ALA B 1 207 ? -21.531 -17.922 -0.783 1 97.94 207 ALA B CA 1
ATOM 4203 C C . ALA B 1 207 ? -22.641 -18.938 -1.078 1 97.94 207 ALA B C 1
ATOM 4205 O O . ALA B 1 207 ? -23.422 -19.281 -0.196 1 97.94 207 ALA B O 1
ATOM 4206 N N . GLN B 1 208 ? -22.688 -19.406 -2.322 1 97 208 GLN B N 1
ATOM 4207 C CA . GLN B 1 208 ? -23.672 -20.422 -2.717 1 97 208 GLN B CA 1
ATOM 4208 C C . GLN B 1 208 ? -23.516 -21.688 -1.885 1 97 208 GLN B C 1
ATOM 4210 O O . GLN B 1 208 ? -24.5 -22.203 -1.345 1 97 208 GLN B O 1
ATOM 4215 N N . ARG B 1 209 ? -22.312 -22.156 -1.765 1 95.81 209 ARG B N 1
ATOM 4216 C CA . ARG B 1 209 ? -22.031 -23.406 -1.069 1 95.81 209 ARG B CA 1
ATOM 4217 C C . ARG B 1 209 ? -22.297 -23.266 0.428 1 95.81 209 ARG B C 1
ATOM 4219 O O . ARG B 1 209 ? -22.625 -24.25 1.098 1 95.81 209 ARG B O 1
ATOM 4226 N N . SER B 1 210 ? -22.125 -22.062 0.936 1 96.25 210 SER B N 1
ATOM 4227 C CA . SER B 1 210 ? -22.344 -21.797 2.352 1 96.25 210 SER B CA 1
ATOM 4228 C C . SER B 1 210 ? -23.812 -21.484 2.627 1 96.25 210 SER B C 1
ATOM 4230 O O . SER B 1 210 ? -24.203 -21.234 3.771 1 96.25 210 SER B O 1
ATOM 4232 N N . LYS B 1 211 ? -24.625 -21.422 1.553 1 95.38 211 LYS B N 1
ATOM 4233 C CA . LYS B 1 211 ? -26.062 -21.188 1.637 1 95.38 211 LYS B CA 1
ATOM 4234 C C . LYS B 1 211 ? -26.359 -19.844 2.314 1 95.38 211 LYS B C 1
ATOM 4236 O O . LYS B 1 211 ? -27.203 -19.781 3.209 1 95.38 211 LYS B O 1
ATOM 4241 N N . LEU B 1 212 ? -25.578 -18.891 1.931 1 97 212 LEU B N 1
ATOM 4242 C CA . LEU B 1 212 ? -25.844 -17.562 2.465 1 97 212 LEU B CA 1
ATOM 4243 C C . LEU B 1 212 ? -27.188 -17.031 1.979 1 97 212 LEU B C 1
ATOM 4245 O O . LEU B 1 212 ? -27.562 -17.25 0.823 1 97 212 LEU B O 1
ATOM 4249 N N . ALA B 1 213 ? -27.859 -16.266 2.805 1 95.31 213 ALA B N 1
ATOM 4250 C CA . ALA B 1 213 ? -29.141 -15.664 2.459 1 95.31 213 ALA B CA 1
ATOM 4251 C C . ALA B 1 213 ? -28.984 -14.625 1.355 1 95.31 213 ALA B C 1
ATOM 4253 O O . ALA B 1 213 ? -29.922 -14.367 0.595 1 95.31 213 ALA B O 1
ATOM 4254 N N . THR B 1 214 ? -27.812 -14.07 1.234 1 95.62 214 THR B N 1
ATOM 4255 C CA . THR B 1 214 ? -27.578 -12.992 0.284 1 95.62 214 THR B CA 1
ATOM 4256 C C . THR B 1 214 ? -27.266 -13.555 -1.103 1 95.62 214 THR B C 1
ATOM 4258 O O . THR B 1 214 ? -27.141 -12.797 -2.07 1 95.62 214 THR B O 1
ATOM 4261 N N . PHE B 1 215 ? -27.094 -14.867 -1.191 1 96.19 215 PHE B N 1
ATOM 4262 C CA . PHE B 1 215 ? -26.891 -15.484 -2.496 1 96.19 215 PHE B CA 1
ATOM 4263 C C . PHE B 1 215 ? -28.219 -16 -3.061 1 96.19 215 PHE B C 1
ATOM 4265 O O . PHE B 1 215 ? -28.953 -16.719 -2.377 1 96.19 215 PHE B O 1
ATOM 4272 N N . SER B 1 216 ? -28.516 -15.609 -4.266 1 93.94 216 SER B N 1
ATOM 4273 C CA . SER B 1 216 ? -29.703 -16.094 -4.945 1 93.94 216 SER B CA 1
ATOM 4274 C C . SER B 1 216 ? -29.344 -16.875 -6.207 1 93.94 216 SER B C 1
ATOM 4276 O O . SER B 1 216 ? -28.75 -16.312 -7.133 1 93.94 216 SER B O 1
ATOM 4278 N N . ALA B 1 217 ? -29.766 -18.062 -6.32 1 90.06 217 ALA B N 1
ATOM 4279 C CA . ALA B 1 217 ? -29.562 -18.891 -7.508 1 90.06 217 ALA B CA 1
ATOM 4280 C C . ALA B 1 217 ? -30.359 -18.359 -8.688 1 90.06 217 ALA B C 1
ATOM 4282 O O . ALA B 1 217 ? -29.969 -18.531 -9.844 1 90.06 217 ALA B O 1
ATOM 4283 N N . GLU B 1 218 ? -31.406 -17.688 -8.406 1 91.75 218 GLU B N 1
ATOM 4284 C CA . GLU B 1 218 ? -32.312 -17.172 -9.43 1 91.75 218 GLU B CA 1
ATOM 4285 C C . GLU B 1 218 ? -31.609 -16.156 -10.312 1 91.75 218 GLU B C 1
ATOM 4287 O O . GLU B 1 218 ? -31.891 -16.078 -11.516 1 91.75 218 GLU B O 1
ATOM 4292 N N . ASP B 1 219 ? -30.75 -15.414 -9.742 1 91.19 219 ASP B N 1
ATOM 4293 C CA . ASP B 1 219 ? -30.047 -14.414 -10.531 1 91.19 219 ASP B CA 1
ATOM 4294 C C . ASP B 1 219 ? -28.578 -14.773 -10.68 1 91.19 219 ASP B C 1
ATOM 4296 O O . ASP B 1 219 ? -27.734 -13.898 -10.938 1 91.19 219 ASP B O 1
ATOM 4300 N N . ALA B 1 220 ? -28.281 -16.031 -10.422 1 86.25 220 ALA B N 1
ATOM 4301 C CA . ALA B 1 220 ? -26.938 -16.578 -10.555 1 86.25 220 ALA B CA 1
ATOM 4302 C C . ALA B 1 220 ? -25.938 -15.812 -9.68 1 86.25 220 ALA B C 1
ATOM 4304 O O . ALA B 1 220 ? -24.797 -15.586 -10.078 1 86.25 220 ALA B O 1
ATOM 4305 N N . GLY B 1 221 ? -26.453 -15.242 -8.555 1 88.56 221 GLY B N 1
ATOM 4306 C CA . GLY B 1 221 ? -25.578 -14.609 -7.574 1 88.56 221 GLY B CA 1
ATOM 4307 C C . GLY B 1 221 ? -25.344 -13.133 -7.852 1 88.56 221 GLY B C 1
ATOM 4308 O O . GLY B 1 221 ? -24.516 -12.5 -7.203 1 88.56 221 GLY B O 1
ATOM 4309 N N . ALA B 1 222 ? -26.047 -12.531 -8.773 1 90.44 222 ALA B N 1
ATOM 4310 C CA . ALA B 1 222 ? -25.859 -11.125 -9.117 1 90.44 222 ALA B CA 1
ATOM 4311 C C . ALA B 1 222 ? -26.141 -10.219 -7.922 1 90.44 222 ALA B C 1
ATOM 4313 O O . ALA B 1 222 ? -25.453 -9.227 -7.707 1 90.44 222 ALA B O 1
ATOM 4314 N N . SER B 1 223 ? -27.141 -10.586 -7.152 1 93.31 223 SER B N 1
ATOM 4315 C CA . SER B 1 223 ? -27.547 -9.758 -6.027 1 93.31 223 SER B CA 1
ATOM 4316 C C . SER B 1 223 ? -26.609 -9.93 -4.84 1 93.31 223 SER B C 1
ATOM 4318 O O . SER B 1 223 ? -26.656 -9.148 -3.887 1 93.31 223 SER B O 1
ATOM 4320 N N . PHE B 1 224 ? -25.797 -11.008 -4.902 1 97.19 224 PHE B N 1
ATOM 4321 C CA . PHE B 1 224 ? -24.797 -11.211 -3.867 1 97.19 224 PHE B CA 1
ATOM 4322 C C . PHE B 1 224 ? -23.797 -10.062 -3.854 1 97.19 224 PHE B C 1
ATOM 4324 O O . PHE B 1 224 ? -23.406 -9.586 -2.785 1 97.19 224 PHE B O 1
ATOM 4331 N N . LEU B 1 225 ? -23.359 -9.555 -5.102 1 97.12 225 LEU B N 1
ATOM 4332 C CA . LEU B 1 225 ? -22.5 -8.383 -5.211 1 97.12 225 LEU B CA 1
ATOM 4333 C C . LEU B 1 225 ? -23.234 -7.117 -4.801 1 97.12 225 LEU B C 1
ATOM 4335 O O . LEU B 1 225 ? -24.312 -6.832 -5.312 1 97.12 225 LEU B O 1
ATOM 4339 N N . GLY B 1 226 ? -22.703 -6.426 -3.85 1 94.88 226 GLY B N 1
ATOM 4340 C CA . GLY B 1 226 ? -23.359 -5.242 -3.311 1 94.88 226 GLY B CA 1
ATOM 4341 C C . GLY B 1 226 ? -24.172 -5.531 -2.064 1 94.88 226 GLY B C 1
ATOM 4342 O O . GLY B 1 226 ? -24.719 -4.613 -1.445 1 94.88 226 GLY B O 1
ATOM 4343 N N . SER B 1 227 ? -24.297 -6.816 -1.702 1 95.12 227 SER B N 1
ATOM 4344 C CA . SER B 1 227 ? -25 -7.199 -0.487 1 95.12 227 SER B CA 1
ATOM 4345 C C . SER B 1 227 ? -24.172 -6.91 0.756 1 95.12 227 SER B C 1
ATOM 4347 O O . SER B 1 227 ? -23.047 -6.414 0.655 1 95.12 227 SER B O 1
ATOM 4349 N N . ARG B 1 228 ? -24.656 -7.242 1.892 1 93.19 228 ARG B N 1
ATOM 4350 C CA . ARG B 1 228 ? -23.953 -7.039 3.148 1 93.19 228 ARG B CA 1
ATOM 4351 C C . ARG B 1 228 ? -22.766 -7.992 3.264 1 93.19 228 ARG B C 1
ATOM 4353 O O . ARG B 1 228 ? -21.766 -7.676 3.924 1 93.19 228 ARG B O 1
ATOM 4360 N N . ASP B 1 229 ? -22.891 -9.203 2.58 1 96.38 229 ASP B N 1
ATOM 4361 C CA . ASP B 1 229 ? -21.812 -10.195 2.664 1 96.38 229 ASP B CA 1
ATOM 4362 C C . ASP B 1 229 ? -20.734 -9.906 1.633 1 96.38 229 ASP B C 1
ATOM 4364 O O . ASP B 1 229 ? -19.641 -10.477 1.705 1 96.38 229 ASP B O 1
ATOM 4368 N N . PHE B 1 230 ? -21.016 -9.023 0.655 1 97.62 230 PHE B N 1
ATOM 4369 C CA . PHE B 1 230 ? -20.062 -8.555 -0.35 1 97.62 230 PHE B CA 1
ATOM 4370 C C . PHE B 1 230 ? -20.344 -7.105 -0.72 1 97.62 230 PHE B C 1
ATOM 4372 O O . PHE B 1 230 ? -20.844 -6.82 -1.816 1 97.62 230 PHE B O 1
ATOM 4379 N N . PRO B 1 231 ? -19.984 -6.184 0.148 1 96.12 231 PRO B N 1
ATOM 4380 C CA . PRO B 1 231 ? -20.422 -4.793 0.059 1 96.12 231 PRO B CA 1
ATOM 4381 C C . PRO B 1 231 ? -19.906 -4.086 -1.191 1 96.12 231 PRO B C 1
ATOM 4383 O O . PRO B 1 231 ? -18.938 -4.543 -1.812 1 96.12 231 PRO B O 1
ATOM 4386 N N . SER B 1 232 ? -20.562 -2.973 -1.518 1 96.25 232 SER B N 1
ATOM 4387 C CA . SER B 1 232 ? -20.312 -2.252 -2.76 1 96.25 232 SER B CA 1
ATOM 4388 C C . SER B 1 232 ? -18.875 -1.748 -2.818 1 96.25 232 SER B C 1
ATOM 4390 O O . SER B 1 232 ? -18.281 -1.678 -3.896 1 96.25 232 SER B O 1
ATOM 4392 N N . ASP B 1 233 ? -18.328 -1.372 -1.673 1 97.19 233 ASP B N 1
ATOM 4393 C CA . ASP B 1 233 ? -16.938 -0.921 -1.698 1 97.19 233 ASP B CA 1
ATOM 4394 C C . ASP B 1 233 ? -15.992 -2.078 -2 1 97.19 233 ASP B C 1
ATOM 4396 O O . ASP B 1 233 ? -14.945 -1.884 -2.617 1 97.19 233 ASP B O 1
ATOM 4400 N N . LEU B 1 234 ? -16.344 -3.295 -1.57 1 98.25 234 LEU B N 1
ATOM 4401 C CA . LEU B 1 234 ? -15.547 -4.465 -1.938 1 98.25 234 LEU B CA 1
ATOM 4402 C C . LEU B 1 234 ? -15.633 -4.73 -3.438 1 98.25 234 LEU B C 1
ATOM 4404 O O . LEU B 1 234 ? -14.633 -5.078 -4.07 1 98.25 234 LEU B O 1
ATOM 4408 N N . VAL B 1 235 ? -16.844 -4.578 -3.992 1 98.5 235 VAL B N 1
ATOM 4409 C CA . VAL B 1 235 ? -17 -4.684 -5.441 1 98.5 235 VAL B CA 1
ATOM 4410 C C . VAL B 1 235 ? -16.062 -3.695 -6.129 1 98.5 235 VAL B C 1
ATOM 4412 O O . VAL B 1 235 ? -15.297 -4.074 -7.02 1 98.5 235 VAL B O 1
ATOM 4415 N N . ALA B 1 236 ? -16.094 -2.465 -5.691 1 98.44 236 ALA B N 1
ATOM 4416 C CA . ALA B 1 236 ? -15.258 -1.426 -6.277 1 98.44 236 ALA B CA 1
ATOM 4417 C C . ALA B 1 236 ? -13.781 -1.779 -6.152 1 98.44 236 ALA B C 1
ATOM 4419 O O . ALA B 1 236 ? -13 -1.534 -7.07 1 98.44 236 ALA B O 1
ATOM 4420 N N . ALA B 1 237 ? -13.414 -2.35 -5.016 1 98.62 237 ALA B N 1
ATOM 4421 C CA . ALA B 1 237 ? -12.023 -2.758 -4.805 1 98.62 237 ALA B CA 1
ATOM 4422 C C . ALA B 1 237 ? -11.617 -3.838 -5.801 1 98.62 237 ALA B C 1
ATOM 4424 O O . ALA B 1 237 ? -10.508 -3.799 -6.344 1 98.62 237 ALA B O 1
ATOM 4425 N N . CYS B 1 238 ? -12.484 -4.82 -6.023 1 98.69 238 CYS B N 1
ATOM 4426 C CA . CYS B 1 238 ? -12.203 -5.871 -6.992 1 98.69 238 CYS B CA 1
ATOM 4427 C C . CYS B 1 238 ? -12.023 -5.293 -8.391 1 98.69 238 CYS B C 1
ATOM 4429 O O . CYS B 1 238 ? -11.156 -5.73 -9.141 1 98.69 238 CYS B O 1
ATOM 4431 N N . LEU B 1 239 ? -12.852 -4.301 -8.758 1 98.69 239 LEU B N 1
ATOM 4432 C CA . LEU B 1 239 ? -12.766 -3.684 -10.07 1 98.69 239 LEU B CA 1
ATOM 4433 C C . LEU B 1 239 ? -11.438 -2.943 -10.242 1 98.69 239 LEU B C 1
ATOM 4435 O O . LEU B 1 239 ? -10.922 -2.834 -11.352 1 98.69 239 LEU B O 1
ATOM 4439 N N . ARG B 1 240 ? -10.891 -2.521 -9.156 1 97.88 240 ARG B N 1
ATOM 4440 C CA . ARG B 1 240 ? -9.664 -1.729 -9.188 1 97.88 240 ARG B CA 1
ATOM 4441 C C . ARG B 1 240 ? -8.43 -2.629 -9.203 1 97.88 240 ARG B C 1
ATOM 4443 O O . ARG B 1 240 ? -7.418 -2.291 -9.828 1 97.88 240 ARG B O 1
ATOM 4450 N N . HIS B 1 241 ? -8.508 -3.807 -8.523 1 98.25 241 HIS B N 1
ATOM 4451 C CA . HIS B 1 241 ? -7.242 -4.457 -8.203 1 98.25 241 HIS B CA 1
ATOM 4452 C C . HIS B 1 241 ? -7.219 -5.895 -8.711 1 98.25 241 HIS B C 1
ATOM 4454 O O . HIS B 1 241 ? -6.145 -6.484 -8.859 1 98.25 241 HIS B O 1
ATOM 4460 N N . ASP B 1 242 ? -8.367 -6.488 -8.875 1 98.56 242 ASP B N 1
ATOM 4461 C CA . ASP B 1 242 ? -8.445 -7.887 -9.281 1 98.56 242 ASP B CA 1
ATOM 4462 C C . ASP B 1 242 ? -8.391 -8.023 -10.805 1 98.56 242 ASP B C 1
ATOM 4464 O O . ASP B 1 242 ? -9.047 -7.262 -11.523 1 98.56 242 ASP B O 1
ATOM 4468 N N . PRO B 1 243 ? -7.605 -8.969 -11.344 1 98.81 243 PRO B N 1
ATOM 4469 C CA . PRO B 1 243 ? -7.438 -9.078 -12.797 1 98.81 243 PRO B CA 1
ATOM 4470 C C . PRO B 1 243 ? -8.766 -9.109 -13.547 1 98.81 243 PRO B C 1
ATOM 4472 O O . PRO B 1 243 ? -8.977 -8.336 -14.484 1 98.81 243 PRO B O 1
ATOM 4475 N N . LYS B 1 244 ? -9.703 -9.992 -13.156 1 98.81 244 LYS B N 1
ATOM 4476 C CA . LYS B 1 244 ? -10.984 -10.086 -13.836 1 98.81 244 LYS B CA 1
ATOM 4477 C C . LYS B 1 244 ? -11.766 -8.781 -13.734 1 98.81 244 LYS B C 1
ATOM 4479 O O . LYS B 1 244 ? -12.383 -8.336 -14.703 1 98.81 244 LYS B O 1
ATOM 4484 N N . GLY B 1 245 ? -11.766 -8.172 -12.578 1 98.69 245 GLY B N 1
ATOM 4485 C CA . GLY B 1 245 ? -12.43 -6.895 -12.391 1 98.69 245 GLY B CA 1
ATOM 4486 C C . GLY B 1 245 ? -11.859 -5.785 -13.25 1 98.69 245 GLY B C 1
ATOM 4487 O O . GLY B 1 245 ? -12.602 -5 -13.836 1 98.69 245 GLY B O 1
ATOM 4488 N N . ILE B 1 246 ? -10.555 -5.723 -13.328 1 98.75 246 ILE B N 1
ATOM 4489 C CA . ILE B 1 246 ? -9.852 -4.699 -14.086 1 98.75 246 ILE B CA 1
ATOM 4490 C C . ILE B 1 246 ? -10.258 -4.777 -15.562 1 98.75 246 ILE B C 1
ATOM 4492 O O . ILE B 1 246 ? -10.523 -3.752 -16.188 1 98.75 246 ILE B O 1
ATOM 4496 N N . LEU B 1 247 ? -10.375 -5.98 -16.078 1 98.62 247 LEU B N 1
ATOM 4497 C CA . LEU B 1 247 ? -10.555 -6.125 -17.516 1 98.62 247 LEU B CA 1
ATOM 4498 C C . LEU B 1 247 ? -12.031 -6.145 -17.875 1 98.62 247 LEU B C 1
ATOM 4500 O O . LEU B 1 247 ? -12.422 -5.633 -18.922 1 98.62 247 LEU B O 1
ATOM 4504 N N . PHE B 1 248 ? -12.906 -6.688 -16.953 1 98.38 248 PHE B N 1
ATOM 4505 C CA . PHE B 1 248 ? -14.258 -6.98 -17.406 1 98.38 248 PHE B CA 1
ATOM 4506 C C . PHE B 1 248 ? -15.289 -6.477 -16.406 1 98.38 248 PHE B C 1
ATOM 4508 O O . PHE B 1 248 ? -16.484 -6.73 -16.547 1 98.38 248 PHE B O 1
ATOM 4515 N N . GLY B 1 249 ? -14.859 -5.785 -15.344 1 97.75 249 GLY B N 1
ATOM 4516 C CA . GLY B 1 249 ? -15.797 -5.344 -14.328 1 97.75 249 GLY B CA 1
ATOM 4517 C C . GLY B 1 249 ? -16.562 -6.484 -13.68 1 97.75 249 GLY B C 1
ATOM 4518 O O . GLY B 1 249 ? -15.977 -7.52 -13.352 1 97.75 249 GLY B O 1
ATOM 4519 N N . THR B 1 250 ? -17.875 -6.234 -13.422 1 97.12 250 THR B N 1
ATOM 4520 C CA . THR B 1 250 ? -18.703 -7.266 -12.805 1 97.12 250 THR B CA 1
ATOM 4521 C C . THR B 1 250 ? -19.312 -8.18 -13.867 1 97.12 250 THR B C 1
ATOM 4523 O O . THR B 1 250 ? -20 -9.148 -13.539 1 97.12 250 THR B O 1
ATOM 4526 N N . GLY B 1 251 ? -19.062 -7.902 -15.086 1 94.5 251 GLY B N 1
ATOM 4527 C CA . GLY B 1 251 ? -19.609 -8.688 -16.172 1 94.5 251 GLY B CA 1
ATOM 4528 C C . GLY B 1 251 ? -18.875 -10 -16.406 1 94.5 251 GLY B C 1
ATOM 4529 O O . GLY B 1 251 ? -17.812 -10.227 -15.828 1 94.5 251 GLY B O 1
ATOM 4530 N N . PRO B 1 252 ? -19.422 -10.82 -17.234 1 94.06 252 PRO B N 1
ATOM 4531 C CA . PRO B 1 252 ? -18.781 -12.117 -17.5 1 94.06 252 PRO B CA 1
ATOM 4532 C C . PRO B 1 252 ? -17.547 -11.992 -18.375 1 94.06 252 PRO B C 1
ATOM 4534 O O . PRO B 1 252 ? -17.422 -11.031 -19.141 1 94.06 252 PRO B O 1
ATOM 4537 N N . VAL B 1 253 ? -16.594 -12.898 -18.219 1 96.81 253 VAL B N 1
ATOM 4538 C CA . VAL B 1 253 ? -15.492 -13.047 -19.156 1 96.81 253 VAL B CA 1
ATOM 4539 C C . VAL B 1 253 ? -16 -13.656 -20.469 1 96.81 253 VAL B C 1
ATOM 4541 O O . VAL B 1 253 ? -16.75 -14.633 -20.453 1 96.81 253 VAL B O 1
ATOM 4544 N N . PRO B 1 254 ? -15.609 -13.086 -21.547 1 93.25 254 PRO B N 1
ATOM 4545 C CA . PRO B 1 254 ? -16.062 -13.672 -22.812 1 93.25 254 PRO B CA 1
ATOM 4546 C C . PRO B 1 254 ? -15.625 -15.125 -22.969 1 93.25 254 PRO B C 1
ATOM 4548 O O . PRO B 1 254 ? -14.492 -15.477 -22.625 1 93.25 254 PRO B O 1
ATOM 4551 N N . THR B 1 255 ? -16.484 -15.898 -23.5 1 88.38 255 THR B N 1
ATOM 4552 C CA . THR B 1 255 ? -16.203 -17.328 -23.688 1 88.38 255 THR B CA 1
ATOM 4553 C C . THR B 1 255 ? -15.586 -17.578 -25.062 1 88.38 255 THR B C 1
ATOM 4555 O O . THR B 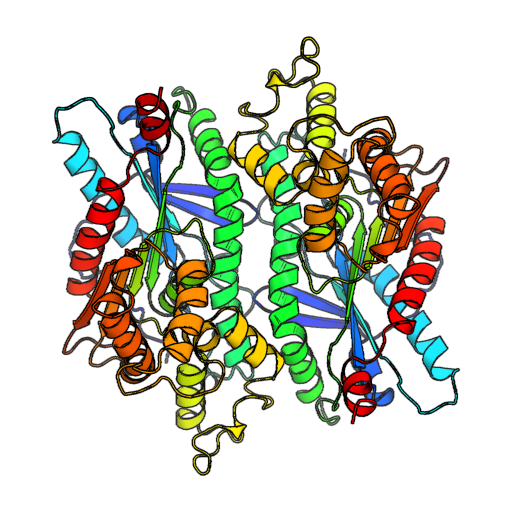1 255 ? -15 -18.641 -25.297 1 88.38 255 THR B O 1
ATOM 4558 N N . SER B 1 256 ? -15.812 -16.594 -25.922 1 86.5 256 SER B N 1
ATOM 4559 C CA . SER B 1 256 ? -15.242 -16.688 -27.266 1 86.5 256 SER B CA 1
ATOM 4560 C C . SER B 1 256 ? -14.125 -15.656 -27.453 1 86.5 256 SER B C 1
ATOM 4562 O O . SER B 1 256 ? -14.016 -14.703 -26.688 1 86.5 256 SER B O 1
ATOM 4564 N N . ALA B 1 257 ? -13.414 -15.898 -28.5 1 87.5 257 ALA B N 1
ATOM 4565 C CA . ALA B 1 257 ? -12.336 -14.969 -28.828 1 87.5 257 ALA B CA 1
ATOM 4566 C C . ALA B 1 257 ? -12.875 -13.562 -29.047 1 87.5 257 ALA B C 1
ATOM 4568 O O . ALA B 1 257 ? -13.93 -13.383 -29.656 1 87.5 257 ALA B O 1
ATOM 4569 N N . VAL B 1 258 ? -12.164 -12.602 -28.531 1 91.38 258 VAL B N 1
ATOM 4570 C CA . VAL B 1 258 ? -12.516 -11.195 -28.734 1 91.38 258 VAL B CA 1
ATOM 4571 C C . VAL B 1 258 ? -12.156 -10.773 -30.156 1 91.38 258 VAL B C 1
ATOM 4573 O O . VAL B 1 258 ? -10.977 -10.641 -30.484 1 91.38 258 VAL B O 1
ATOM 4576 N N . SER B 1 259 ? -13.188 -10.586 -30.984 1 90.94 259 SER B N 1
ATOM 4577 C CA . SER B 1 259 ? -12.953 -10.305 -32.406 1 90.94 259 SER B CA 1
ATOM 4578 C C . SER B 1 259 ? -13.219 -8.836 -32.719 1 90.94 259 SER B C 1
ATOM 4580 O O . SER B 1 259 ? -12.641 -8.289 -33.656 1 90.94 259 SER B O 1
ATOM 4582 N N . GLU B 1 260 ? -13.984 -8.234 -31.875 1 93.62 260 GLU B N 1
ATOM 4583 C CA . GLU B 1 260 ? -14.328 -6.836 -32.125 1 93.62 260 GLU B CA 1
ATOM 4584 C C . GLU B 1 260 ? -13.133 -5.926 -31.875 1 93.62 260 GLU B C 1
ATOM 4586 O O . GLU B 1 260 ? -12.547 -5.93 -30.797 1 93.62 260 GLU B O 1
ATOM 4591 N N . ALA B 1 261 ? -12.844 -5.082 -32.812 1 95.12 261 ALA B N 1
ATOM 4592 C CA . ALA B 1 261 ? -11.648 -4.234 -32.812 1 95.12 261 ALA B CA 1
ATOM 4593 C C . ALA B 1 261 ? -11.703 -3.242 -31.641 1 95.12 261 ALA B C 1
ATOM 4595 O O . ALA B 1 261 ? -10.695 -2.994 -30.984 1 95.12 261 ALA B O 1
ATOM 4596 N N . ALA B 1 262 ? -12.812 -2.73 -31.438 1 96.62 262 ALA B N 1
ATOM 4597 C CA . ALA B 1 262 ? -12.969 -1.747 -30.375 1 96.62 262 ALA B CA 1
ATOM 4598 C C . ALA B 1 262 ? -12.703 -2.373 -29.016 1 96.62 262 ALA B C 1
ATOM 4600 O O . ALA B 1 262 ? -12.062 -1.761 -28.156 1 96.62 262 ALA B O 1
ATOM 4601 N N . GLU B 1 263 ? -13.188 -3.521 -28.828 1 96.75 263 GLU B N 1
ATOM 4602 C CA . GLU B 1 263 ? -12.977 -4.234 -27.562 1 96.75 263 GLU B CA 1
ATOM 4603 C C . GLU B 1 263 ? -11.516 -4.652 -27.406 1 96.75 263 GLU B C 1
ATOM 4605 O O . GLU B 1 263 ? -10.953 -4.559 -26.312 1 96.75 263 GLU B O 1
ATOM 4610 N N . GLN B 1 264 ? -10.945 -5.09 -28.469 1 97.19 264 GLN B N 1
ATOM 4611 C CA . GLN B 1 264 ? -9.523 -5.414 -28.422 1 97.19 264 GLN B CA 1
ATOM 4612 C C . GLN B 1 264 ? -8.695 -4.191 -28.047 1 97.19 264 GLN B C 1
ATOM 4614 O O . GLN B 1 264 ? -7.754 -4.293 -27.266 1 97.19 264 GLN B O 1
ATOM 4619 N N . GLN B 1 265 ? -9.062 -3.104 -28.594 1 97.88 265 GLN B N 1
ATOM 4620 C CA . GLN B 1 265 ? -8.32 -1.876 -28.312 1 97.88 265 GLN B CA 1
ATOM 4621 C C . GLN B 1 265 ? -8.461 -1.479 -26.844 1 97.88 265 GLN B C 1
ATOM 4623 O O . GLN B 1 265 ? -7.48 -1.084 -26.219 1 97.88 265 GLN B O 1
ATOM 4628 N N . ARG B 1 266 ? -9.641 -1.562 -26.328 1 98.06 266 ARG B N 1
ATOM 4629 C CA . ARG B 1 266 ? -9.867 -1.263 -24.922 1 98.06 266 ARG B CA 1
ATOM 4630 C C . ARG B 1 266 ? -9.039 -2.18 -24.016 1 98.06 266 ARG B C 1
ATOM 4632 O O . ARG B 1 266 ? -8.328 -1.708 -23.141 1 98.06 266 ARG B O 1
ATOM 4639 N N . LEU B 1 267 ? -9.125 -3.459 -24.312 1 98.31 267 LEU B N 1
ATOM 4640 C CA . LEU B 1 267 ? -8.422 -4.457 -23.516 1 98.31 267 LEU B CA 1
ATOM 4641 C C . LEU B 1 267 ? -6.914 -4.305 -23.656 1 98.31 267 LEU B C 1
ATOM 4643 O O . LEU B 1 267 ? -6.168 -4.48 -22.703 1 98.31 267 LEU B O 1
ATOM 4647 N N . ARG B 1 268 ? -6.453 -3.965 -24.875 1 98.25 268 ARG B N 1
ATOM 4648 C CA . ARG B 1 268 ? -5.031 -3.734 -25.094 1 98.25 268 ARG B CA 1
ATOM 4649 C C . ARG B 1 268 ? -4.508 -2.607 -24.219 1 98.25 268 ARG B C 1
ATOM 4651 O O . ARG B 1 268 ? -3.422 -2.713 -23.641 1 98.25 268 ARG B O 1
ATOM 4658 N N . GLY B 1 269 ? -5.285 -1.558 -24.172 1 98.5 269 GLY B N 1
ATOM 4659 C CA . GLY B 1 269 ? -4.891 -0.461 -23.297 1 98.5 269 GLY B CA 1
ATOM 4660 C C . GLY B 1 269 ? -4.715 -0.882 -21.844 1 98.5 269 GLY B C 1
ATOM 4661 O O . GLY B 1 269 ? -3.732 -0.506 -21.203 1 98.5 269 GLY B O 1
ATOM 4662 N N . LEU B 1 270 ? -5.586 -1.694 -21.328 1 98.56 270 LEU B N 1
ATOM 4663 C CA . LEU B 1 270 ? -5.531 -2.176 -19.953 1 98.56 270 LEU B CA 1
ATOM 4664 C C . LEU B 1 270 ? -4.383 -3.162 -19.766 1 98.56 270 LEU B C 1
ATOM 4666 O O . LEU B 1 270 ? -3.646 -3.082 -18.781 1 98.56 270 LEU B O 1
ATOM 4670 N N . LEU B 1 271 ? -4.23 -4.039 -20.719 1 98.81 271 LEU B N 1
ATOM 4671 C CA . LEU B 1 271 ? -3.18 -5.051 -20.641 1 98.81 271 LEU B CA 1
ATOM 4672 C C . LEU B 1 271 ? -1.8 -4.41 -20.734 1 98.81 271 LEU B C 1
ATOM 4674 O O . LEU B 1 271 ? -0.888 -4.773 -19.984 1 98.81 271 LEU B O 1
ATOM 4678 N N . ASP B 1 272 ? -1.624 -3.398 -21.609 1 98.75 272 ASP B N 1
ATOM 4679 C CA . ASP B 1 272 ? -0.356 -2.688 -21.734 1 98.75 272 ASP B CA 1
ATOM 4680 C C . ASP B 1 272 ? 0.021 -2.004 -20.422 1 98.75 272 ASP B C 1
ATOM 4682 O O . ASP B 1 272 ? 1.19 -2.002 -20.031 1 98.75 272 ASP B O 1
ATOM 4686 N N . ALA B 1 273 ? -0.955 -1.516 -19.797 1 98.19 273 ALA B N 1
ATOM 4687 C CA . ALA B 1 273 ? -0.722 -0.77 -18.562 1 98.19 273 ALA B CA 1
ATOM 4688 C C . ALA B 1 273 ? -0.374 -1.709 -17.406 1 98.19 273 ALA B C 1
ATOM 4690 O O . ALA B 1 273 ? 0.218 -1.287 -16.406 1 98.19 273 ALA B O 1
ATOM 4691 N N . ARG B 1 274 ? -0.693 -2.988 -17.562 1 98.44 274 ARG B N 1
ATOM 4692 C CA . ARG B 1 274 ? -0.643 -3.83 -16.375 1 98.44 274 ARG B CA 1
ATOM 4693 C C . ARG B 1 274 ? 0.346 -4.977 -16.562 1 98.44 274 ARG B C 1
ATOM 4695 O O . ARG B 1 274 ? 1.099 -5.309 -15.641 1 98.44 274 ARG B O 1
ATOM 4702 N N . VAL B 1 275 ? 0.411 -5.621 -17.781 1 98.75 275 VAL B N 1
ATOM 4703 C CA . VAL B 1 275 ? 1.062 -6.926 -17.781 1 98.75 275 VAL B CA 1
ATOM 4704 C C . VAL B 1 275 ? 2.029 -7.027 -18.969 1 98.75 275 VAL B C 1
ATOM 4706 O O . VAL B 1 275 ? 2.588 -8.094 -19.234 1 98.75 275 VAL B O 1
ATOM 4709 N N . ARG B 1 276 ? 2.219 -5.949 -19.75 1 98.62 276 ARG B N 1
ATOM 4710 C CA . ARG B 1 276 ? 3.139 -6.012 -20.875 1 98.62 276 ARG B CA 1
ATOM 4711 C C . ARG B 1 276 ? 4.5 -6.551 -20.453 1 98.62 276 ARG B C 1
ATOM 4713 O O . ARG B 1 276 ? 5.066 -6.098 -19.453 1 98.62 276 ARG B O 1
ATOM 4720 N N . GLY B 1 277 ? 4.961 -7.543 -21.109 1 98.44 277 GLY B N 1
ATOM 4721 C CA . GLY B 1 277 ? 6.293 -8.086 -20.922 1 98.44 277 GLY B CA 1
ATOM 4722 C C . GLY B 1 277 ? 6.402 -8.984 -19.703 1 98.44 277 GLY B C 1
ATOM 4723 O O . GLY B 1 277 ? 7.473 -9.531 -19.406 1 98.44 277 GLY B O 1
ATOM 4724 N N . LYS B 1 278 ? 5.34 -9.203 -18.953 1 98.81 278 LYS B N 1
ATOM 4725 C CA . LYS B 1 278 ? 5.418 -9.977 -17.719 1 98.81 278 LYS B CA 1
ATOM 4726 C C . LYS B 1 278 ? 5.277 -11.469 -18 1 98.81 278 LYS B C 1
ATOM 4728 O O . LYS B 1 278 ? 4.812 -11.867 -19.078 1 98.81 278 LYS B O 1
ATOM 4733 N N . LYS B 1 279 ? 5.707 -12.305 -17.078 1 98.88 279 LYS B N 1
ATOM 4734 C CA . LYS B 1 279 ? 5.727 -13.758 -17.25 1 98.88 279 LYS B CA 1
ATOM 4735 C C . LYS B 1 279 ? 4.926 -14.445 -16.141 1 98.88 279 LYS B C 1
ATOM 4737 O O . LYS B 1 279 ? 5.105 -14.156 -14.961 1 98.88 279 LYS B O 1
ATOM 4742 N N . PHE B 1 280 ? 4.016 -15.383 -16.562 1 98.94 280 PHE B N 1
ATOM 4743 C CA . PHE B 1 280 ? 3.082 -16.047 -15.656 1 98.94 280 PHE B CA 1
ATOM 4744 C C . PHE B 1 280 ? 3.213 -17.562 -15.766 1 98.94 280 PHE B C 1
ATOM 4746 O O . PHE B 1 280 ? 3.184 -18.125 -16.859 1 98.94 280 PHE B O 1
ATOM 4753 N N . LEU B 1 281 ? 3.332 -18.203 -14.633 1 98.94 281 LEU B N 1
ATOM 4754 C CA . LEU B 1 281 ? 3.002 -19.625 -14.516 1 98.94 281 LEU B CA 1
ATOM 4755 C C . LEU B 1 281 ? 1.827 -19.828 -13.57 1 98.94 281 LEU B C 1
ATOM 4757 O O . LEU B 1 281 ? 1.88 -19.422 -12.406 1 98.94 281 LEU B O 1
ATOM 4761 N N . VAL B 1 282 ? 0.78 -20.422 -14.094 1 98.94 282 VAL B N 1
ATOM 4762 C CA . VAL B 1 282 ? -0.4 -20.719 -13.289 1 98.94 282 VAL B CA 1
ATOM 4763 C C . VAL B 1 282 ? -0.518 -22.219 -13.078 1 98.94 282 VAL B C 1
ATOM 4765 O O . VAL B 1 282 ? -0.575 -22.984 -14.039 1 98.94 282 VAL B O 1
ATOM 4768 N N . CYS B 1 283 ? -0.497 -22.625 -11.805 1 98.94 283 CYS B N 1
ATOM 4769 C CA . CYS B 1 283 ? -0.63 -24.031 -11.43 1 98.94 283 CYS B CA 1
ATOM 4770 C C . CYS B 1 283 ? -1.922 -24.266 -10.656 1 98.94 283 CYS B C 1
ATOM 4772 O O . CYS B 1 283 ? -2.117 -23.703 -9.578 1 98.94 283 CYS B O 1
ATOM 4774 N N . SER B 1 284 ? -2.75 -25.125 -11.203 1 98.81 284 SER B N 1
ATOM 4775 C CA . SER B 1 284 ? -4.023 -25.406 -10.547 1 98.81 284 SER B CA 1
ATOM 4776 C C . SER B 1 284 ? -4.184 -26.906 -10.281 1 98.81 284 SER B C 1
ATOM 4778 O O . SER B 1 284 ? -3.691 -27.734 -11.047 1 98.81 284 SER B O 1
ATOM 4780 N N . GLY B 1 285 ? -4.77 -27.219 -9.141 1 98.44 285 GLY B N 1
ATOM 4781 C CA . GLY B 1 285 ? -5.172 -28.594 -8.898 1 98.44 285 GLY B CA 1
ATOM 4782 C C . GLY B 1 285 ? -6.469 -28.969 -9.594 1 98.44 285 GLY B C 1
ATOM 4783 O O . GLY B 1 285 ? -7.492 -28.312 -9.406 1 98.44 285 GLY B O 1
ATOM 4784 N N . GLY B 1 286 ? -6.422 -30.031 -10.328 1 98.19 286 GLY B N 1
ATOM 4785 C CA . GLY B 1 286 ? -7.617 -30.438 -11.039 1 98.19 286 GLY B CA 1
ATOM 4786 C C . GLY B 1 286 ? -8.75 -30.859 -10.125 1 98.19 286 GLY B C 1
ATOM 4787 O O . GLY B 1 286 ? -9.922 -30.766 -10.484 1 98.19 286 GLY B O 1
ATOM 4788 N N . ASP B 1 287 ? -8.43 -31.297 -8.93 1 98 287 ASP B N 1
ATOM 4789 C CA . ASP B 1 287 ? -9.43 -31.781 -7.98 1 98 287 ASP B CA 1
ATOM 4790 C C . ASP B 1 287 ? -9.547 -30.844 -6.781 1 98 287 ASP B C 1
ATOM 4792 O O . ASP B 1 287 ? -9.984 -31.25 -5.707 1 98 287 ASP B O 1
ATOM 4796 N N . ASP B 1 288 ? -9.078 -29.594 -6.941 1 97.94 288 ASP B N 1
ATOM 4797 C CA . ASP B 1 288 ? -9.164 -28.609 -5.871 1 97.94 288 ASP B CA 1
ATOM 4798 C C . ASP B 1 288 ? -10.609 -28.156 -5.652 1 97.94 288 ASP B C 1
ATOM 4800 O O . ASP B 1 288 ? -11.211 -27.531 -6.523 1 97.94 288 ASP B O 1
ATOM 4804 N N . LYS B 1 289 ? -11.148 -28.422 -4.504 1 95.94 289 LYS B N 1
ATOM 4805 C CA . LYS B 1 289 ? -12.523 -28.047 -4.195 1 95.94 289 LYS B CA 1
ATOM 4806 C C . LYS B 1 289 ? -12.586 -26.703 -3.473 1 95.94 289 LYS B C 1
ATOM 4808 O O . LYS B 1 289 ? -13.633 -26.062 -3.418 1 95.94 289 LYS B O 1
ATOM 4813 N N . LEU B 1 290 ? -11.453 -26.297 -2.936 1 96.62 290 LEU B N 1
ATOM 4814 C CA . LEU B 1 290 ? -11.406 -25.062 -2.172 1 96.62 290 LEU B CA 1
ATOM 4815 C C . LEU B 1 290 ? -11.234 -23.859 -3.094 1 96.62 290 LEU B C 1
ATOM 4817 O O . LEU B 1 290 ? -11.867 -22.812 -2.895 1 96.62 290 LEU B O 1
ATOM 4821 N N . VAL B 1 291 ? -10.312 -23.938 -3.99 1 98.19 291 VAL B N 1
ATOM 4822 C CA . VAL B 1 291 ? -10.133 -22.984 -5.086 1 98.19 291 VAL B CA 1
ATOM 4823 C C . VAL B 1 291 ? -10.297 -23.703 -6.422 1 98.19 291 VAL B C 1
ATOM 4825 O O . VAL B 1 291 ? -9.312 -23.969 -7.117 1 98.19 291 VAL B O 1
ATOM 4828 N N . PRO B 1 292 ? -11.508 -23.953 -6.762 1 98.12 292 PRO B N 1
ATOM 4829 C CA . PRO B 1 292 ? -11.758 -24.766 -7.957 1 98.12 292 PRO B CA 1
ATOM 4830 C C . PRO B 1 292 ? -11.234 -24.109 -9.234 1 98.12 292 PRO B C 1
ATOM 4832 O O . PRO B 1 292 ? -11.508 -22.922 -9.484 1 98.12 292 PRO B O 1
ATOM 4835 N N . TYR B 1 293 ? -10.516 -24.891 -9.992 1 98.25 293 TYR B N 1
ATOM 4836 C CA . TYR B 1 293 ? -9.969 -24.375 -11.242 1 98.25 293 TYR B CA 1
ATOM 4837 C C . TYR B 1 293 ? -11.07 -23.797 -12.117 1 98.25 293 TYR B C 1
ATOM 4839 O O . TYR B 1 293 ? -10.844 -22.844 -12.867 1 98.25 293 TYR B O 1
ATOM 4847 N N . SER B 1 294 ? -12.289 -24.281 -12.023 1 98 294 SER B N 1
ATOM 4848 C CA . SER B 1 294 ? -13.422 -23.844 -12.836 1 98 294 SER B CA 1
ATOM 4849 C C . SER B 1 294 ? -13.719 -22.359 -12.625 1 98 294 SER B C 1
ATOM 4851 O O . SER B 1 294 ? -14.328 -21.719 -13.477 1 98 294 SER B O 1
ATOM 4853 N N . LYS B 1 295 ? -13.297 -21.734 -11.492 1 97.69 295 LYS B N 1
ATOM 4854 C CA . LYS B 1 295 ? -13.539 -20.328 -11.219 1 97.69 295 LYS B CA 1
ATOM 4855 C C . LYS B 1 295 ? -12.445 -19.453 -11.82 1 97.69 295 LYS B C 1
ATOM 4857 O O . LYS B 1 295 ? -12.656 -18.266 -12.055 1 97.69 295 LYS B O 1
ATOM 4862 N N . ALA B 1 296 ? -11.305 -20.062 -12.062 1 98.25 296 ALA B N 1
ATOM 4863 C CA . ALA B 1 296 ? -10.203 -19.344 -12.703 1 98.25 296 ALA B CA 1
ATOM 4864 C C . ALA B 1 296 ? -10.242 -19.516 -14.219 1 98.25 296 ALA B C 1
ATOM 4866 O O . ALA B 1 296 ? -9.781 -18.641 -14.953 1 98.25 296 ALA B O 1
ATOM 4867 N N . LYS B 1 297 ? -10.797 -20.594 -14.703 1 98.44 297 LYS B N 1
ATOM 4868 C CA . LYS B 1 297 ? -10.664 -21.094 -16.062 1 98.44 297 LYS B CA 1
ATOM 4869 C C . LYS B 1 297 ? -11.148 -20.047 -17.078 1 98.44 297 LYS B C 1
ATOM 4871 O O . LYS B 1 297 ? -10.5 -19.812 -18.094 1 98.44 297 LYS B O 1
ATOM 4876 N N . PRO B 1 298 ? -12.32 -19.391 -16.859 1 98.06 298 PRO B N 1
ATOM 4877 C CA . PRO B 1 298 ? -12.766 -18.406 -17.859 1 98.06 298 PRO B CA 1
ATOM 4878 C C . PRO B 1 298 ? -11.734 -17.312 -18.109 1 98.06 298 PRO B C 1
ATOM 4880 O O . PRO B 1 298 ? -11.445 -16.984 -19.266 1 98.06 298 PRO B O 1
ATOM 4883 N N . PHE B 1 299 ? -11.172 -16.781 -17.078 1 98.62 299 PHE B N 1
ATOM 4884 C CA . PHE B 1 299 ? -10.164 -15.734 -17.234 1 98.62 299 PHE B CA 1
ATOM 4885 C C . PHE B 1 299 ? -8.883 -16.297 -17.828 1 98.62 299 PHE B C 1
ATOM 4887 O O . PHE B 1 299 ? -8.273 -15.688 -18.703 1 98.62 299 PHE B O 1
ATOM 4894 N N . VAL B 1 300 ? -8.453 -17.469 -17.344 1 98.56 300 VAL B N 1
ATOM 4895 C CA . VAL B 1 300 ? -7.219 -18.094 -17.781 1 98.56 300 VAL B CA 1
ATOM 4896 C C . VAL B 1 300 ? -7.309 -18.406 -19.281 1 98.56 300 VAL B C 1
ATOM 4898 O O . VAL B 1 300 ? -6.367 -18.141 -20.031 1 98.56 300 VAL B O 1
ATOM 4901 N N . ASP B 1 301 ? -8.469 -18.906 -19.703 1 98.25 301 ASP B N 1
ATOM 4902 C CA . ASP B 1 301 ? -8.68 -19.203 -21.125 1 98.25 301 ASP B CA 1
ATOM 4903 C C . ASP B 1 301 ? -8.586 -17.922 -21.969 1 98.25 301 ASP B C 1
ATOM 4905 O O . ASP B 1 301 ? -7.926 -17.906 -23 1 98.25 301 ASP B O 1
ATOM 4909 N N . PHE B 1 302 ? -9.25 -16.906 -21.5 1 98.25 302 PHE B N 1
ATOM 4910 C CA . PHE B 1 302 ? -9.203 -15.633 -22.188 1 98.25 302 PHE B CA 1
ATOM 4911 C C . PHE B 1 302 ? -7.77 -15.133 -22.312 1 98.25 302 PHE B C 1
ATOM 4913 O O . PHE B 1 302 ? -7.332 -14.742 -23.406 1 98.25 302 PHE B O 1
ATOM 4920 N N . PHE B 1 303 ? -7.094 -15.117 -21.188 1 98.38 303 PHE B N 1
ATOM 4921 C CA . PHE B 1 303 ? -5.758 -14.539 -21.109 1 98.38 303 PHE B CA 1
ATOM 4922 C C . PHE B 1 303 ? -4.785 -15.305 -22 1 98.38 303 PHE B C 1
ATOM 4924 O O . PHE B 1 303 ? -3.975 -14.703 -22.703 1 98.38 303 PHE B O 1
ATOM 4931 N N . GLU B 1 304 ? -4.887 -16.594 -21.969 1 97.94 304 GLU B N 1
ATOM 4932 C CA . GLU B 1 304 ? -4.047 -17.453 -22.797 1 97.94 304 GLU B CA 1
ATOM 4933 C C . GLU B 1 304 ? -4.312 -17.203 -24.281 1 97.94 304 GLU B C 1
ATOM 4935 O O . GLU B 1 304 ? -3.375 -17.047 -25.062 1 97.94 304 GLU B O 1
ATOM 4940 N N . GLU B 1 305 ? -5.555 -17.172 -24.625 1 97.44 305 GLU B N 1
ATOM 4941 C CA . GLU B 1 305 ? -5.926 -16.938 -26.016 1 97.44 305 GLU B CA 1
ATOM 4942 C C . GLU B 1 305 ? -5.43 -15.57 -26.484 1 97.44 305 GLU B C 1
ATOM 4944 O O . GLU B 1 305 ? -4.867 -15.445 -27.578 1 97.44 305 GLU B O 1
ATOM 4949 N N . ALA B 1 306 ? -5.656 -14.547 -25.688 1 97.94 306 ALA B N 1
ATOM 4950 C CA . ALA B 1 306 ? -5.262 -13.188 -26.047 1 97.94 306 ALA B CA 1
ATOM 4951 C C . ALA B 1 306 ? -3.756 -13.094 -26.266 1 97.94 306 ALA B C 1
ATOM 4953 O O . ALA B 1 306 ? -3.301 -12.539 -27.266 1 97.94 306 ALA B O 1
ATOM 4954 N N . THR B 1 307 ? -2.928 -13.68 -25.406 1 97.88 307 THR B N 1
ATOM 4955 C CA . THR B 1 307 ? -1.477 -13.531 -25.422 1 97.88 307 THR B CA 1
ATOM 4956 C C . THR B 1 307 ? -0.867 -14.359 -26.562 1 97.88 307 THR B C 1
ATOM 4958 O O . THR B 1 307 ? 0.294 -14.156 -26.922 1 97.88 307 THR B O 1
ATOM 4961 N N . ARG B 1 308 ? -1.689 -15.25 -27.141 1 97.12 308 ARG B N 1
ATOM 4962 C CA . ARG B 1 308 ? -1.208 -16.078 -28.234 1 97.12 308 ARG B CA 1
ATOM 4963 C C . ARG B 1 308 ? -1.693 -15.539 -29.578 1 97.12 308 ARG B C 1
ATOM 4965 O O . ARG B 1 308 ? -1.217 -15.961 -30.641 1 97.12 308 ARG B O 1
ATOM 4972 N N . THR B 1 309 ? -2.631 -14.609 -29.594 1 96.81 309 THR B N 1
ATOM 4973 C CA . THR B 1 309 ? -3.236 -14.148 -30.828 1 96.81 309 THR B CA 1
ATOM 4974 C C . THR B 1 309 ? -3.129 -12.633 -30.953 1 96.81 309 THR B C 1
ATOM 4976 O O . THR B 1 309 ? -2.057 -12.102 -31.25 1 96.81 309 THR B O 1
ATOM 4979 N N . TRP B 1 310 ? -4.238 -11.891 -30.578 1 97.19 310 TRP B N 1
ATOM 4980 C CA . TRP B 1 310 ? -4.309 -10.469 -30.922 1 97.19 310 TRP B CA 1
ATOM 4981 C C . TRP B 1 310 ? -3.414 -9.648 -30 1 97.19 310 TRP B C 1
ATOM 4983 O O . TRP B 1 310 ? -3.084 -8.5 -30.312 1 97.19 310 TRP B O 1
ATOM 4993 N N . TYR B 1 311 ? -2.992 -10.188 -28.875 1 98.06 311 TYR B N 1
ATOM 4994 C CA . TYR B 1 311 ? -2.098 -9.477 -27.969 1 98.06 311 TYR B CA 1
ATOM 4995 C C . TYR B 1 311 ? -0.735 -10.164 -27.906 1 98.06 311 TYR B C 1
ATOM 4997 O O . TYR B 1 311 ? -0.004 -10.008 -26.922 1 98.06 311 TYR B O 1
ATOM 5005 N N . ALA B 1 312 ? -0.368 -10.922 -28.828 1 97.94 312 ALA B N 1
ATOM 5006 C CA . ALA B 1 312 ? 0.906 -11.633 -28.875 1 97.94 312 ALA B CA 1
ATOM 5007 C C . ALA B 1 312 ? 2.08 -10.656 -28.828 1 97.94 312 ALA B C 1
ATOM 5009 O O . ALA B 1 312 ? 3.139 -10.984 -28.281 1 97.94 312 ALA B O 1
ATOM 5010 N N . ASP B 1 313 ? 1.948 -9.508 -29.312 1 98.19 313 ASP B N 1
ATOM 5011 C CA . ASP B 1 313 ? 3.006 -8.508 -29.359 1 98.19 313 ASP B CA 1
ATOM 5012 C C . ASP B 1 313 ? 3.197 -7.836 -28 1 98.19 313 ASP B C 1
ATOM 5014 O O . ASP B 1 313 ? 4.125 -7.047 -27.812 1 98.19 313 ASP B O 1
ATOM 5018 N N . GLY B 1 314 ? 2.408 -8.102 -27.031 1 98.25 314 GLY B N 1
ATOM 5019 C CA . GLY B 1 314 ? 2.555 -7.57 -25.688 1 98.25 314 GLY B CA 1
ATOM 5020 C C . GLY B 1 314 ? 3.74 -8.156 -24.938 1 98.25 314 GLY B C 1
ATOM 5021 O O . GLY B 1 314 ? 4.156 -7.617 -23.906 1 98.25 314 GLY B O 1
ATOM 5022 N N . GLY B 1 315 ? 4.238 -9.266 -25.375 1 98.12 315 GLY B N 1
ATOM 5023 C CA . GLY B 1 315 ? 5.441 -9.844 -24.812 1 98.12 315 GLY B CA 1
ATOM 5024 C C . GLY B 1 315 ? 5.188 -10.617 -23.531 1 98.12 315 GLY B C 1
ATOM 5025 O O . GLY B 1 315 ? 6.113 -10.875 -22.75 1 98.12 315 GLY B O 1
ATOM 5026 N N . VAL B 1 316 ? 3.959 -10.992 -23.281 1 98.69 316 VAL B N 1
ATOM 5027 C CA . VAL B 1 316 ? 3.604 -11.758 -22.094 1 98.69 316 VAL B CA 1
ATOM 5028 C C . VAL B 1 316 ? 3.951 -13.234 -22.312 1 98.69 316 VAL B C 1
ATOM 5030 O O . VAL B 1 316 ? 3.654 -13.797 -23.359 1 98.69 316 VAL B O 1
ATOM 5033 N N . VAL B 1 317 ? 4.637 -13.797 -21.375 1 98.62 317 VAL B N 1
ATOM 5034 C CA . VAL B 1 317 ? 4.793 -15.25 -21.312 1 98.62 317 VAL B CA 1
ATOM 5035 C C . VAL B 1 317 ? 3.764 -15.852 -20.359 1 98.62 317 VAL B C 1
ATOM 5037 O O . VAL B 1 317 ? 3.689 -15.461 -19.188 1 98.62 317 VAL B O 1
ATOM 5040 N N . PHE B 1 318 ? 2.973 -16.797 -20.891 1 98.75 318 PHE B N 1
ATOM 5041 C CA . PHE B 1 318 ? 1.906 -17.359 -20.062 1 98.75 318 PHE B CA 1
ATOM 5042 C C . PHE B 1 318 ? 1.891 -18.875 -20.172 1 98.75 318 PHE B C 1
ATOM 5044 O O . PHE B 1 318 ? 1.719 -19.438 -21.25 1 98.75 318 PHE B O 1
ATOM 5051 N N . GLU B 1 319 ? 2.111 -19.547 -19.062 1 98.81 319 GLU B N 1
ATOM 5052 C CA . GLU B 1 319 ? 2.029 -21 -18.938 1 98.81 319 GLU B CA 1
ATOM 5053 C C . GLU B 1 319 ? 0.947 -21.406 -17.938 1 98.81 319 GLU B C 1
ATOM 5055 O O . GLU B 1 319 ? 0.929 -20.922 -16.797 1 98.81 319 GLU B O 1
ATOM 5060 N N . ASN B 1 320 ? 0.05 -22.203 -18.391 1 98.81 320 ASN B N 1
ATOM 5061 C CA . ASN B 1 320 ? -1.023 -22.719 -17.562 1 98.81 320 ASN B CA 1
ATOM 5062 C C . ASN B 1 320 ? -0.972 -24.25 -17.469 1 98.81 320 ASN B C 1
ATOM 5064 O O . ASN B 1 320 ? -1.015 -24.938 -18.5 1 98.81 320 ASN B O 1
ATOM 5068 N N . ILE B 1 321 ? -0.877 -24.781 -16.25 1 98.94 321 ILE B N 1
ATOM 5069 C CA . ILE B 1 321 ? -0.833 -26.234 -16.047 1 98.94 321 ILE B CA 1
ATOM 5070 C C . ILE B 1 321 ? -1.877 -26.641 -15.016 1 98.94 321 ILE B C 1
ATOM 5072 O O . ILE B 1 321 ? -1.905 -26.109 -13.906 1 98.94 321 ILE B O 1
ATOM 5076 N N . VAL B 1 322 ? -2.713 -27.547 -15.367 1 98.81 322 VAL B N 1
ATOM 5077 C CA . VAL B 1 322 ? -3.656 -28.156 -14.438 1 98.81 322 VAL B CA 1
ATOM 5078 C C . VAL B 1 322 ? -3.18 -29.562 -14.078 1 98.81 322 VAL B C 1
ATOM 5080 O O . VAL B 1 322 ? -2.961 -30.406 -14.961 1 98.81 322 VAL B O 1
ATOM 5083 N N . TYR B 1 323 ? -2.986 -29.844 -12.844 1 98.56 323 TYR B N 1
ATOM 5084 C CA . TYR B 1 323 ? -2.463 -31.109 -12.367 1 98.56 323 TYR B CA 1
ATOM 5085 C C . TYR B 1 323 ? -3.594 -32.062 -11.984 1 98.56 323 TYR B C 1
ATOM 5087 O O . TYR B 1 323 ? -4.219 -31.906 -10.93 1 98.56 323 TYR B O 1
ATOM 5095 N N . GLU B 1 324 ? -3.807 -33.031 -12.852 1 97.94 324 GLU B N 1
ATOM 5096 C CA . GLU B 1 324 ? -4.887 -34 -12.648 1 97.94 324 GLU B CA 1
ATOM 5097 C C . GLU B 1 324 ? -4.699 -34.781 -11.344 1 97.94 324 GLU B C 1
ATOM 5099 O O . GLU B 1 324 ? -3.588 -35.188 -11.031 1 97.94 324 GLU B O 1
ATOM 5104 N N . GLY B 1 325 ? -5.75 -34.906 -10.602 1 97.56 325 GLY B N 1
ATOM 5105 C CA . GLY B 1 325 ? -5.734 -35.719 -9.383 1 97.56 325 GLY B CA 1
ATOM 5106 C C . GLY B 1 325 ? -5.215 -34.938 -8.18 1 97.56 325 GLY B C 1
ATOM 5107 O O . GLY B 1 325 ? -5.246 -35.438 -7.055 1 97.56 325 GLY B O 1
ATOM 5108 N N . VAL B 1 326 ? -4.766 -33.719 -8.398 1 97.56 326 VAL B N 1
ATOM 5109 C CA . VAL B 1 326 ? -4.223 -32.906 -7.309 1 97.56 326 VAL B CA 1
ATOM 5110 C C . VAL B 1 326 ? -5.316 -32.031 -6.738 1 97.56 326 VAL B C 1
ATOM 5112 O O . VAL B 1 326 ? -6.066 -31.391 -7.488 1 97.56 326 VAL B O 1
ATOM 5115 N N . GLY B 1 327 ? -5.512 -32.031 -5.43 1 97.31 327 GLY B N 1
ATOM 5116 C CA . GLY B 1 327 ? -6.453 -31.172 -4.734 1 97.31 327 GLY B CA 1
ATOM 5117 C C . GLY B 1 327 ? -5.867 -29.812 -4.383 1 97.31 327 GLY B C 1
ATOM 5118 O O . GLY B 1 327 ? -5.156 -29.203 -5.188 1 97.31 327 GLY B O 1
ATOM 5119 N N . HIS B 1 328 ? -6.258 -29.25 -3.268 1 97.44 328 HIS B N 1
ATOM 5120 C CA . HIS B 1 328 ? -5.738 -27.984 -2.789 1 97.44 328 HIS B CA 1
ATOM 5121 C C . HIS B 1 328 ? -4.355 -28.141 -2.166 1 97.44 328 HIS B C 1
ATOM 5123 O O . HIS B 1 328 ? -4.215 -28.125 -0.941 1 97.44 328 HIS B O 1
ATOM 5129 N N . ALA B 1 329 ? -3.322 -28.266 -3.055 1 97.25 329 ALA B N 1
ATOM 5130 C CA . ALA B 1 329 ? -1.982 -28.609 -2.582 1 97.25 329 ALA B CA 1
ATOM 5131 C C . ALA B 1 329 ? -0.914 -27.984 -3.479 1 97.25 329 ALA B C 1
ATOM 5133 O O . ALA B 1 329 ? -1.147 -27.766 -4.668 1 97.25 329 ALA B O 1
ATOM 5134 N N . PHE B 1 330 ? 0.21 -27.672 -2.861 1 97.94 330 PHE B N 1
ATOM 5135 C CA . PHE B 1 330 ? 1.442 -27.344 -3.572 1 97.94 330 PHE B CA 1
ATOM 5136 C C . PHE B 1 330 ? 2.262 -28.594 -3.83 1 97.94 330 PHE B C 1
ATOM 5138 O O . PHE B 1 330 ? 3.23 -28.875 -3.115 1 97.94 330 PHE B O 1
ATOM 5145 N N . SER B 1 331 ? 1.922 -29.344 -4.875 1 96.75 331 SER B N 1
ATOM 5146 C CA . SER B 1 331 ? 2.445 -30.672 -5.129 1 96.75 331 SER B CA 1
ATOM 5147 C C . SER B 1 331 ? 3.885 -30.625 -5.629 1 96.75 331 SER B C 1
ATOM 5149 O O . SER B 1 331 ? 4.371 -29.562 -6.023 1 96.75 331 SER B O 1
ATOM 5151 N N . GLU B 1 332 ? 4.551 -31.75 -5.613 1 96.12 332 GLU B N 1
ATOM 5152 C CA . GLU B 1 332 ? 5.934 -31.828 -6.074 1 96.12 332 GLU B CA 1
ATOM 5153 C C . GLU B 1 332 ? 6.055 -31.406 -7.539 1 96.12 332 GLU B C 1
ATOM 5155 O O . GLU B 1 332 ? 7.016 -30.734 -7.918 1 96.12 332 GLU B O 1
ATOM 5160 N N . GLY B 1 333 ? 5.047 -31.812 -8.336 1 97.56 333 GLY B N 1
ATOM 5161 C C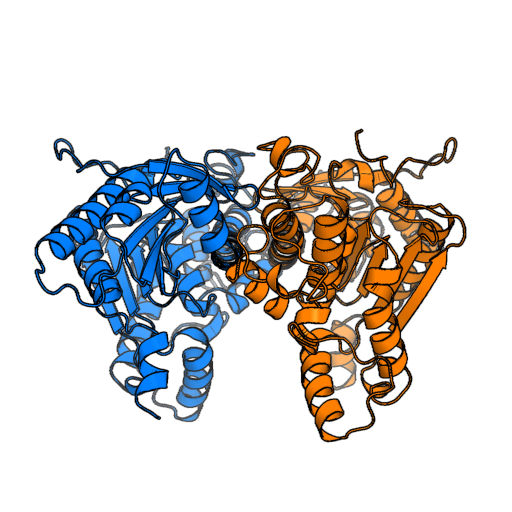A . GLY B 1 333 ? 5.047 -31.375 -9.719 1 97.56 333 GLY B CA 1
ATOM 5162 C C . GLY B 1 333 ? 4.984 -29.859 -9.859 1 97.56 333 GLY B C 1
ATOM 5163 O O . GLY B 1 333 ? 5.691 -29.281 -10.68 1 97.56 333 GLY B O 1
ATOM 5164 N N . MET B 1 334 ? 4.145 -29.234 -9.062 1 98.5 334 MET B N 1
ATOM 5165 C CA . MET B 1 334 ? 4.055 -27.781 -9.07 1 98.5 334 MET B CA 1
ATOM 5166 C C . MET B 1 334 ? 5.375 -27.141 -8.633 1 98.5 334 MET B C 1
ATOM 5168 O O . MET B 1 334 ? 5.805 -26.141 -9.203 1 98.5 334 MET B O 1
ATOM 5172 N N . ILE B 1 335 ? 6.008 -27.734 -7.617 1 98.12 335 ILE B N 1
ATOM 5173 C CA . ILE B 1 335 ? 7.277 -27.219 -7.105 1 98.12 335 ILE B CA 1
ATOM 5174 C C . ILE B 1 335 ? 8.336 -27.266 -8.203 1 98.12 335 ILE B C 1
ATOM 5176 O O . ILE B 1 335 ? 9.039 -26.281 -8.445 1 98.12 335 ILE B O 1
ATOM 5180 N N . GLU B 1 336 ? 8.438 -28.359 -8.875 1 97.88 336 GLU B N 1
ATOM 5181 C CA . GLU B 1 336 ? 9.438 -28.547 -9.93 1 97.88 336 GLU B CA 1
ATOM 5182 C C . GLU B 1 336 ? 9.234 -27.547 -11.07 1 97.88 336 GLU B C 1
ATOM 5184 O O . GLU B 1 336 ? 10.188 -26.922 -11.523 1 97.88 336 GLU B O 1
ATOM 5189 N N . ASP B 1 337 ? 7.996 -27.438 -11.508 1 98.81 337 ASP B N 1
ATOM 5190 C CA . ASP B 1 337 ? 7.699 -26.516 -12.594 1 98.81 337 ASP B CA 1
ATOM 5191 C C . ASP B 1 337 ? 7.934 -25.062 -12.156 1 98.81 337 ASP B C 1
ATOM 5193 O O . ASP B 1 337 ? 8.352 -24.234 -12.961 1 98.81 337 ASP B O 1
ATOM 5197 N N . SER B 1 338 ? 7.641 -24.781 -10.906 1 98.81 338 SER B N 1
ATOM 5198 C CA . SER B 1 338 ? 7.887 -23.453 -10.375 1 98.81 338 SER B CA 1
ATOM 5199 C C . SER B 1 338 ? 9.375 -23.109 -10.391 1 98.81 338 SER B C 1
ATOM 5201 O O . SER B 1 338 ? 9.766 -22.016 -10.812 1 98.81 338 SER B O 1
ATOM 5203 N N . CYS B 1 339 ? 10.203 -24.047 -9.93 1 98.44 339 CYS B N 1
ATOM 5204 C CA . CYS B 1 339 ? 11.648 -23.828 -9.953 1 98.44 339 CYS B CA 1
ATOM 5205 C C . CYS B 1 339 ? 12.141 -23.594 -11.375 1 98.44 339 CYS B C 1
ATOM 5207 O O . CYS B 1 339 ? 12.875 -22.641 -11.633 1 98.44 339 CYS B O 1
ATOM 5209 N N . ARG B 1 340 ? 11.711 -24.438 -12.297 1 98.44 340 ARG B N 1
ATOM 5210 C CA . ARG B 1 340 ? 12.109 -24.297 -13.695 1 98.44 340 ARG B CA 1
ATOM 5211 C C . ARG B 1 340 ? 11.75 -22.922 -14.219 1 98.44 340 ARG B C 1
ATOM 5213 O O . ARG B 1 340 ? 12.602 -22.219 -14.773 1 98.44 340 ARG B O 1
ATOM 5220 N N . PHE B 1 341 ? 10.547 -22.547 -14.094 1 98.81 341 PHE B N 1
ATOM 5221 C CA . PHE B 1 341 ? 10.023 -21.312 -14.648 1 98.81 341 PHE B CA 1
ATOM 5222 C C . PHE B 1 341 ? 10.727 -20.109 -14.047 1 98.81 341 PHE B C 1
ATOM 5224 O O . PHE B 1 341 ? 11.195 -19.219 -14.773 1 98.81 341 PHE B O 1
ATOM 5231 N N . LEU B 1 342 ? 10.789 -20.031 -12.656 1 98.88 342 LEU B N 1
ATOM 5232 C CA . LEU B 1 342 ? 11.367 -18.891 -11.969 1 98.88 342 LEU B CA 1
ATOM 5233 C C . LEU B 1 342 ? 12.852 -18.75 -12.273 1 98.88 342 LEU B C 1
ATOM 5235 O O . LEU B 1 342 ? 13.359 -17.641 -12.445 1 98.88 342 LEU B O 1
ATOM 5239 N N . LEU B 1 343 ? 13.562 -19.859 -12.328 1 97.75 343 LEU B N 1
ATOM 5240 C CA . LEU B 1 343 ? 14.984 -19.797 -12.648 1 97.75 343 LEU B CA 1
ATOM 5241 C C . LEU B 1 343 ? 15.203 -19.328 -14.086 1 97.75 343 LEU B C 1
ATOM 5243 O O . LEU B 1 343 ? 16.156 -18.609 -14.367 1 97.75 343 LEU B O 1
ATOM 5247 N N . ASP B 1 344 ? 14.305 -19.75 -14.984 1 97.19 344 ASP B N 1
ATOM 5248 C CA . ASP B 1 344 ? 14.375 -19.234 -16.344 1 97.19 344 ASP B CA 1
ATOM 5249 C C . ASP B 1 344 ? 14.172 -17.719 -16.375 1 97.19 344 ASP B C 1
ATOM 5251 O O . ASP B 1 344 ? 14.891 -17.016 -17.078 1 97.19 344 ASP B O 1
ATOM 5255 N N . VAL B 1 345 ? 13.195 -17.234 -15.625 1 98 345 VAL B N 1
ATOM 5256 C CA . VAL B 1 345 ? 12.906 -15.805 -15.57 1 98 345 VAL B CA 1
ATOM 5257 C C . VAL B 1 345 ? 14.102 -15.055 -14.977 1 98 345 VAL B C 1
ATOM 5259 O O . VAL B 1 345 ? 14.547 -14.047 -15.523 1 98 345 VAL B O 1
ATOM 5262 N N . VAL B 1 346 ? 14.617 -15.531 -13.883 1 97.06 346 VAL B N 1
ATOM 5263 C CA . VAL B 1 346 ? 15.719 -14.891 -13.172 1 97.06 346 VAL B CA 1
ATOM 5264 C C . VAL B 1 346 ? 16.953 -14.852 -14.062 1 97.06 346 VAL B C 1
ATOM 5266 O O . VAL B 1 346 ? 17.594 -13.805 -14.203 1 97.06 346 VAL B O 1
ATOM 5269 N N . ASN B 1 347 ? 17.266 -15.914 -14.719 1 92.12 347 ASN B N 1
ATOM 5270 C CA . ASN B 1 347 ? 18.469 -16.016 -15.539 1 92.12 347 ASN B CA 1
ATOM 5271 C C . ASN B 1 347 ? 18.312 -15.266 -16.859 1 92.12 347 ASN B C 1
ATOM 5273 O O . ASN B 1 347 ? 19.297 -14.953 -17.516 1 92.12 347 ASN B O 1
ATOM 5277 N N . GLY B 1 348 ? 17.094 -14.992 -17.25 1 91 348 GLY B N 1
ATOM 5278 C CA . GLY B 1 348 ? 16.859 -14.273 -18.5 1 91 348 GLY B CA 1
ATOM 5279 C C . GLY B 1 348 ? 16.844 -12.766 -18.328 1 91 348 GLY B C 1
ATOM 5280 O O . GLY B 1 348 ? 16.719 -12.031 -19.312 1 91 348 GLY B O 1
ATOM 5281 N N . ALA B 1 349 ? 16.984 -12.305 -17.141 1 88.25 349 ALA B N 1
ATOM 5282 C CA . ALA B 1 349 ? 16.922 -10.867 -16.875 1 88.25 349 ALA B CA 1
ATOM 5283 C C . ALA B 1 349 ? 18.141 -10.148 -17.469 1 88.25 349 ALA B C 1
ATOM 5285 O O . ALA B 1 349 ? 19.266 -10.609 -17.328 1 88.25 349 ALA B O 1
ATOM 5286 N N . ALA B 1 350 ? 17.828 -9.195 -18.359 1 71.44 350 ALA B N 1
ATOM 5287 C CA . ALA B 1 350 ? 18.891 -8.336 -18.859 1 71.44 350 ALA B CA 1
ATOM 5288 C C . ALA B 1 350 ? 19.359 -7.344 -17.797 1 71.44 350 ALA B C 1
ATOM 5290 O O . ALA B 1 350 ? 18.562 -6.883 -16.984 1 71.44 350 ALA B O 1
ATOM 5291 N N . GLU B 1 351 ? 20.578 -7.297 -17.609 1 61.31 351 GLU B N 1
ATOM 5292 C CA . GLU B 1 351 ? 21.078 -6.336 -16.625 1 61.31 351 GLU B CA 1
ATOM 5293 C C . GLU B 1 351 ? 20.766 -4.902 -17.047 1 61.31 351 GLU B C 1
ATOM 5295 O O . GLU B 1 351 ? 20.969 -4.531 -18.203 1 61.31 351 GLU B O 1
ATOM 5300 N N . LYS B 1 352 ? 19.781 -4.195 -16.453 1 55.41 352 LYS B N 1
ATOM 5301 C CA . LYS B 1 352 ? 19.359 -2.857 -16.844 1 55.41 352 LYS B CA 1
ATOM 5302 C C . LYS B 1 352 ? 20.547 -1.98 -17.219 1 55.41 352 LYS B C 1
ATOM 5304 O O . LYS B 1 352 ? 20.469 -1.163 -18.141 1 55.41 352 LYS B O 1
ATOM 5309 N N . GLY B 1 353 ? 21.734 -1.86 -16.578 1 44.47 353 GLY B N 1
ATOM 5310 C CA . GLY B 1 353 ? 22.844 -0.981 -16.906 1 44.47 353 GLY B CA 1
ATOM 5311 C C . GLY B 1 353 ? 23.516 -1.322 -18.219 1 44.47 353 GLY B C 1
ATOM 5312 O O . GLY B 1 353 ? 24.406 -0.597 -18.672 1 44.47 353 GLY B O 1
ATOM 5313 N N . ALA B 1 354 ? 23.359 -2.383 -18.781 1 42.72 354 ALA B N 1
ATOM 5314 C CA . ALA B 1 354 ? 24.109 -2.756 -19.984 1 42.72 354 ALA B CA 1
ATOM 5315 C C . ALA B 1 354 ? 23.484 -2.135 -21.219 1 42.72 354 ALA B C 1
ATOM 5317 O O . ALA B 1 354 ? 24.125 -2.041 -22.266 1 42.72 354 ALA B O 1
ATOM 5318 N N . GLU B 1 355 ? 22.25 -1.906 -21.312 1 36.78 355 GLU B N 1
ATOM 5319 C CA . GLU B 1 355 ? 21.719 -1.326 -22.547 1 36.78 355 GLU B CA 1
ATOM 5320 C C . GLU B 1 355 ? 22.203 0.107 -22.734 1 36.78 355 GLU B C 1
ATOM 5322 O O . GLU B 1 355 ? 22.234 0.614 -23.859 1 36.78 355 GLU B O 1
ATOM 5327 N N . SER B 1 356 ? 22.312 0.917 -21.719 1 35.09 356 SER B N 1
ATOM 5328 C CA . SER B 1 356 ? 22.688 2.305 -21.969 1 35.09 356 SER B CA 1
ATOM 5329 C C . SER B 1 356 ? 24.094 2.398 -22.562 1 35.09 356 SER B C 1
ATOM 5331 O O . SER B 1 356 ? 24.516 3.469 -23 1 35.09 356 SER B O 1
ATOM 5333 N N . ARG B 1 357 ? 24.953 1.439 -22.344 1 35.78 357 ARG B N 1
ATOM 5334 C CA . ARG B 1 357 ? 26.297 1.625 -22.906 1 35.78 357 ARG B CA 1
ATOM 5335 C C . ARG B 1 357 ? 26.297 1.429 -24.406 1 35.78 357 ARG B C 1
ATOM 5337 O O . ARG B 1 357 ? 27.281 1.716 -25.078 1 35.78 357 ARG B O 1
ATOM 5344 N N . SER B 1 358 ? 25.484 0.571 -24.859 1 30.11 358 SER B N 1
ATOM 5345 C CA . SER B 1 358 ? 25.688 0.349 -26.281 1 30.11 358 SER B CA 1
ATOM 5346 C C . SER B 1 358 ? 25.172 1.53 -27.109 1 30.11 358 SER B C 1
ATOM 5348 O O . SER B 1 358 ? 25.312 1.551 -28.328 1 30.11 358 SER B O 1
ATOM 5350 N N . LYS B 1 359 ? 24.328 2.328 -26.516 1 31.67 359 LYS B N 1
ATOM 5351 C CA . LYS B 1 359 ? 23.859 3.398 -27.391 1 31.67 359 LYS B CA 1
ATOM 5352 C C . LYS B 1 359 ? 24.828 4.586 -27.359 1 31.67 359 LYS B C 1
ATOM 5354 O O . LYS B 1 359 ? 24.5 5.664 -27.875 1 31.67 359 LYS B O 1
ATOM 5359 N N . ILE B 1 360 ? 25.844 4.465 -26.516 1 25.81 360 ILE B N 1
ATOM 5360 C CA . ILE B 1 360 ? 26.797 5.504 -26.891 1 25.81 360 ILE B CA 1
ATOM 5361 C C . ILE B 1 360 ? 27.688 5.004 -28.031 1 25.81 360 ILE B C 1
ATOM 5363 O O . ILE B 1 360 ? 28.172 3.871 -28 1 25.81 360 ILE B O 1
#

pLDDT: mean 91.69, std 14.86, range [25.69, 99.0]

Radius of gyration: 25.8 Å; Cα contacts (8 Å, |Δi|>4): 1418; chains: 2; bounding box: 68×70×65 Å

Secondary structure (DSSP, 8-state):
-PPP-TTPPPTT-------EEEEEETTEEEEEESSTTHHHH--SEEEEEEEEPPTT--GGGGHHHHHHHHHHHHHHHHH----S--EEEEEEE-PPTTSGGG---SGGGS-TTTT-TTHHHHHHHHHHHHHHHHHHHHTTHHHHHHHHHHSSSS----S-EEEEEEEEEETHHHHHHHHHHHH-TTEEEEEEES--S-HHHHHHHHHHHTT-TT--GGGTTGGGTTSSSS-HHHHHHHHHHSHHHHHHTTSPPPSS----HHHHHHHHHHHHHHTTT-EEEEEEETT-SSS-HHHHHHHHHHHHHHHHTTTGGG--EEEEEEETT--SS--HHHHHHHHHHHHHHHHT---HHHHHHHT-/-PPP-TTPPPTT-------EEEEEETTEEEEEESSTTHHHH--SEEEEEEEEPPTT--GGGGHHHHHHHHHHHHHHHHH----S--EEEEEEE-PPTTSGGG---SGGGS-TTTT-TTHHHHHHHHHHHHHHHHHHHHTTHHHHHHHHHHSSSS----S-EEEEEEEEEETHHHHHHHHHHHH-TTEEEEEEES--S-HHHHHHHHHHHTT-TT--GGGTTGGGTTSSSS-HHHHHHHHHHSHHHHHHTTSPPPSS----HHHHHHHHHHHHHHTTT-EEEEEEETT-SSS-HHHHHHHHHHHHHHHHTTTGGG--EEEEEEETT--SS--HHHHHHHHHHHHHHHHT---HHHHHHHT-